Protein AF-0000000076640066 (afdb_homodimer)

Organism: NCBI:txid1194090

Sequence (626 aa):
MTVDSDTVRPFWVMVQKEISDHVRSWRFVILVALIVLTTSGSIYTILSVIQDNPAQLSADTTFLYLKIFTESINNLPPFITLIGFLGPLVGIALGFDAVNAERDKGTLSRVISQPIPRDYFINSKFVGALIVIFALIFALGFLVLGLGILYVGLPPAAEELLRIIAFLVFTCVYVAFWLNLGITFSIVFRQSSTSALCTLAIWLFFSVFYSMLVNFLVGATTYSNYAARTLTVMLSRISPEFLFNELTTILLTPSIRSLGGLSFEQVSGTIPSTLPLGQSMLLVWPNITALVAGTLICFGISYMLFMNQEIRAMTVDSDTVRPFWVMVQKEISDHVRSWRFVILVALIVLTTSGSIYTILSVIQDNPAQLSADTTFLYLKIFTESINNLPPFITLIGFLGPLVGIALGFDAVNAERDKGTLSRVISQPIPRDYFINSKFVGALIVIFALIFALGFLVLGLGILYVGLPPAAEELLRIIAFLVFTCVYVAFWLNLGITFSIVFRQSSTSALCTLAIWLFFSVFYSMLVNFLVGATTYSNYAARTLTVMLSRISPEFLFNELTTILLTPSIRSLGGLSFEQVSGTIPSTLPLGQSMLLVWPNITALVAGTLICFGISYMLFMNQEIRA

Secondary structure (DSSP, 8-state):
----HHHHHHHHHHHHHHHHHHHT-HHHHHHHHHHHHHHHHHHHHHHHHHHH-TTTS-TTGGGHHHHHHH--BTTBPPHHHHHHHHHHHHHHHHHTTTTHHHHHHTHHHHHHTSSS-HHHHHHHHHHHHHHHHHHHHHHHHHHHHHHHHHHH-SPPPHHHHHHHHHHHHHHHHHHHHHHHHHHHHHHH-S-HHHHHHHHHHHHHIIIIIHHHHHHHHHHHH--SHHHHHHHHHHHHTTSHHHHHHHHHHHHH-TT---SS---TTGGGGS---PPPHHHHHHHTHHHHHHHHHHHHHHHHHHHHHHHHS----/----HHHHHHHHHHHHHHHHHHHT-HHHHHHHHHHHHHHHHHHHHHHHHHHH-TTTS-TTGGGHHHHHHH--BTTBPPHHHHHHHHHHHHHHHHHTTTTHHHHHHTHHHHHHTSSS-HHHHHHHHHHHHHHHHHHHHHHHHHHHHHHHHHHH-SPPPHHHHHHHHHHHHHHHHHHHHHHHHHHHHHHH-S-HHHHHHHHHHHHHIIIIIHHHHHHHHHHHH--SHHHHHHHHHHHHTTSHHHHHHHHHHHHH-TT---SS---GGGGGGS---PPPHHHHHHHTHHHHHHHHHHHHHHHHHHHHHHHHS----

Nearest PDB structures (foldseek):
  7znq-assembly1_Y  TM=8.103E-01  e=1.522E-06  Stutzerimonas stutzeri ATCC 14405 = CCUG 16156
  7osi-assembly1_D  TM=8.094E-01  e=1.657E-06  Stutzerimonas stutzeri ATCC 14405 = CCUG 16156
  7o0y-assembly1_E  TM=8.082E-01  e=2.427E-06  Stutzerimonas stutzeri ATCC 14405 = CCUG 16156
  7znq-assembly1_y  TM=8.001E-01  e=3.556E-06  Stutzerimonas stutzeri ATCC 14405 = CCUG 16156
  7o0z-assembly1_E  TM=7.651E-01  e=8.309E-06  Stutzerimonas stutzeri ATCC 14405 = CCUG 16156

Solvent-accessible surface area (backbone atoms only — not comparable to full-atom values): 33119 Å² total; per-residue (Å²): 132,78,79,54,73,77,62,56,50,59,45,53,52,48,18,51,47,41,35,52,52,47,71,67,28,66,69,49,48,52,51,50,50,50,51,50,49,46,44,51,37,35,49,51,46,46,51,50,46,43,70,74,42,51,67,74,64,44,74,73,58,86,50,56,70,40,39,64,40,61,48,63,43,93,90,31,64,16,47,56,56,45,45,65,60,49,34,40,53,54,18,28,70,66,11,11,41,64,44,15,46,33,52,72,70,56,47,44,55,59,60,60,68,39,100,52,66,70,66,48,57,60,48,21,54,52,51,15,47,48,50,52,47,44,51,49,49,49,50,50,52,47,47,53,49,49,52,47,32,70,71,68,69,52,81,77,51,69,68,57,49,51,40,50,52,52,46,48,52,51,48,42,48,56,18,45,32,33,19,27,48,6,35,34,33,5,63,73,32,71,47,40,39,47,12,39,40,52,44,50,48,53,49,48,38,54,73,59,48,44,60,47,51,45,53,33,52,30,64,74,70,37,86,46,68,67,59,25,47,55,50,41,49,60,60,42,58,71,30,68,64,48,30,48,49,54,40,45,50,41,53,54,35,37,70,58,85,69,86,79,77,72,55,71,72,75,56,64,78,56,77,83,63,66,53,56,67,70,58,40,49,61,70,34,41,68,42,51,50,51,51,52,48,51,28,51,49,40,40,48,50,34,51,52,53,56,72,67,49,80,76,79,119,132,78,80,55,73,76,61,55,51,60,45,53,53,48,18,50,49,42,34,53,51,49,71,66,28,65,69,47,46,51,52,52,50,50,51,51,50,47,45,51,36,35,48,51,46,48,50,50,45,42,70,73,41,52,67,75,65,44,74,71,59,87,51,56,70,38,39,65,39,60,49,64,44,93,89,31,64,16,49,55,59,46,45,63,60,47,34,39,52,54,19,29,71,65,10,9,40,64,45,16,46,34,50,73,70,57,47,44,57,60,60,60,68,39,100,53,67,70,64,48,57,60,48,21,54,51,52,16,47,48,52,50,46,46,53,51,50,49,49,51,52,47,48,53,50,48,52,45,32,70,71,69,69,53,82,79,52,71,68,56,50,50,39,50,51,51,44,48,52,51,49,42,49,56,18,44,30,33,19,28,48,8,35,33,32,6,63,74,33,70,47,40,40,49,11,39,40,53,45,51,48,54,50,47,38,54,72,60,48,44,62,48,52,45,54,32,51,31,65,74,71,38,85,46,68,68,60,26,47,54,51,42,50,60,61,43,57,71,30,68,63,48,29,50,51,55,41,45,48,41,52,54,34,39,70,57,85,68,85,79,76,69,55,72,70,75,56,65,76,56,77,82,63,66,52,55,66,71,59,42,50,62,71,35,42,67,40,53,50,51,51,53,49,50,27,51,48,39,41,50,51,33,52,54,53,55,74,67,49,80,78,80,120

Radius of gyration: 26.93 Å; Cα contacts (8 Å, |Δi|>4): 724; chains: 2; bounding box: 87×67×56 Å

Structure (mmCIF, N/CA/C/O backbone):
data_AF-0000000076640066-model_v1
#
loop_
_entity.id
_entity.type
_entity.pdbx_description
1 polymer 'ABC-2 type transport system permease protein'
#
loop_
_atom_site.group_PDB
_atom_site.id
_atom_site.type_symbol
_atom_site.label_atom_id
_atom_site.label_alt_id
_atom_site.label_comp_id
_atom_site.label_asym_id
_atom_site.label_entity_id
_atom_site.label_seq_id
_atom_site.pdbx_PDB_ins_code
_atom_site.Cartn_x
_atom_site.Cartn_y
_atom_site.Cartn_z
_atom_site.occupancy
_atom_site.B_iso_or_equiv
_atom_site.auth_seq_id
_atom_site.auth_comp_id
_atom_site.auth_asym_id
_atom_site.auth_atom_id
_atom_site.pdbx_PDB_model_num
ATOM 1 N N . MET A 1 1 ? 45.875 -17.047 4.797 1 32 1 MET A N 1
ATOM 2 C CA . MET A 1 1 ? 44.906 -17.531 3.824 1 32 1 MET A CA 1
ATOM 3 C C . MET A 1 1 ? 44.781 -16.562 2.646 1 32 1 MET A C 1
ATOM 5 O O . MET A 1 1 ? 44.312 -15.445 2.801 1 32 1 MET A O 1
ATOM 9 N N . THR A 1 2 ? 45.688 -16.531 1.72 1 36.59 2 THR A N 1
ATOM 10 C CA . THR A 1 2 ? 45.75 -15.797 0.462 1 36.59 2 THR A CA 1
ATOM 11 C C . THR A 1 2 ? 44.438 -15.953 -0.305 1 36.59 2 THR A C 1
ATOM 13 O O . THR A 1 2 ? 44.062 -17.062 -0.677 1 36.59 2 THR A O 1
ATOM 16 N N . VAL A 1 3 ? 43.469 -15.219 -0.025 1 46.16 3 VAL A N 1
ATOM 17 C CA . VAL A 1 3 ? 42.281 -15.156 -0.89 1 46.16 3 VAL A CA 1
ATOM 18 C C . VAL A 1 3 ? 42.719 -15.242 -2.352 1 46.16 3 VAL A C 1
ATOM 20 O O . VAL A 1 3 ? 43.406 -14.352 -2.855 1 46.16 3 VAL A O 1
ATOM 23 N N . ASP A 1 4 ? 43.031 -16.406 -2.92 1 48.97 4 ASP A N 1
ATOM 24 C CA . ASP A 1 4 ? 43.562 -16.719 -4.25 1 48.97 4 ASP A CA 1
ATOM 25 C C . ASP A 1 4 ? 42.812 -15.922 -5.324 1 48.97 4 ASP A C 1
ATOM 27 O O . ASP A 1 4 ? 41.594 -15.812 -5.293 1 48.97 4 ASP A O 1
ATOM 31 N N . SER A 1 5 ? 43.406 -14.922 -5.988 1 55.38 5 SER A N 1
ATOM 32 C CA . SER A 1 5 ? 43.031 -14.133 -7.148 1 55.38 5 SER A CA 1
ATOM 33 C C . SER A 1 5 ? 42.062 -14.914 -8.062 1 55.38 5 SER A C 1
ATOM 35 O O . SER A 1 5 ? 41.188 -14.328 -8.695 1 55.38 5 SER A O 1
ATOM 37 N N . ASP A 1 6 ? 42.219 -16.172 -8.078 1 59.12 6 ASP A N 1
ATOM 38 C CA . ASP A 1 6 ? 41.5 -17.016 -9.016 1 59.12 6 ASP A CA 1
ATOM 39 C C . ASP A 1 6 ? 40.031 -17.188 -8.594 1 59.12 6 ASP A C 1
ATOM 41 O O . ASP A 1 6 ? 39.156 -17.391 -9.438 1 59.12 6 ASP A O 1
ATOM 45 N N . THR A 1 7 ? 39.719 -17.047 -7.25 1 60.34 7 THR A N 1
ATOM 46 C CA . THR A 1 7 ? 38.344 -17.281 -6.766 1 60.34 7 THR A CA 1
ATOM 47 C C . THR A 1 7 ? 37.562 -15.984 -6.805 1 60.34 7 THR A C 1
ATOM 49 O O . THR A 1 7 ? 36.312 -16.016 -6.922 1 60.34 7 THR A O 1
ATOM 52 N N . VAL A 1 8 ? 38.219 -14.812 -6.754 1 67.56 8 VAL A N 1
ATOM 53 C CA . VAL A 1 8 ? 37.531 -13.539 -6.652 1 67.56 8 VAL A CA 1
ATOM 54 C C . VAL A 1 8 ? 36.938 -13.156 -8.016 1 67.56 8 VAL A C 1
ATOM 56 O O . VAL A 1 8 ? 35.906 -12.492 -8.094 1 67.56 8 VAL A O 1
ATOM 59 N N . ARG A 1 9 ? 37.5 -13.711 -9.031 1 78.56 9 ARG A N 1
ATOM 60 C CA . ARG A 1 9 ? 37.125 -13.289 -10.375 1 78.56 9 ARG A CA 1
ATOM 61 C C . ARG A 1 9 ? 35.75 -13.836 -10.742 1 78.56 9 ARG A C 1
ATOM 63 O O . ARG A 1 9 ? 34.844 -13.086 -11.172 1 78.56 9 ARG A O 1
ATOM 70 N N . PRO A 1 10 ? 35.594 -15.086 -10.352 1 85.62 10 PRO A N 1
ATOM 71 C CA . PRO A 1 10 ? 34.281 -15.609 -10.727 1 85.62 10 PRO A CA 1
ATOM 72 C C . PRO A 1 10 ? 33.125 -14.961 -9.945 1 85.62 10 PRO A C 1
ATOM 74 O O . PRO A 1 10 ? 32.031 -14.758 -10.484 1 85.62 10 PRO A O 1
ATOM 77 N N . PHE A 1 11 ? 33.344 -14.578 -8.742 1 91.38 11 PHE A N 1
ATOM 78 C CA . PHE A 1 11 ? 32.312 -13.953 -7.914 1 91.38 11 PHE A CA 1
ATOM 79 C C . PHE A 1 11 ? 31.906 -12.602 -8.5 1 91.38 11 PHE A C 1
ATOM 81 O O . PHE A 1 11 ? 30.719 -12.32 -8.625 1 91.38 11 PHE A O 1
ATOM 88 N N . TRP A 1 12 ? 32.844 -11.812 -8.852 1 93.12 12 TRP A N 1
ATOM 89 C CA . TRP A 1 12 ? 32.562 -10.477 -9.352 1 93.12 12 TRP A CA 1
ATOM 90 C C . TRP A 1 12 ? 31.891 -10.539 -10.727 1 93.12 12 TRP A C 1
ATOM 92 O O . TRP A 1 12 ? 31.094 -9.672 -11.078 1 93.12 12 TRP A O 1
ATOM 102 N N . VAL A 1 13 ? 32.188 -11.625 -11.5 1 91.44 13 VAL A N 1
ATOM 103 C CA . VAL A 1 13 ? 31.5 -11.828 -12.773 1 91.44 13 VAL A CA 1
ATOM 104 C C . VAL A 1 13 ? 30.016 -12.102 -12.523 1 91.44 13 VAL A C 1
ATOM 106 O O . VAL A 1 13 ? 29.156 -11.57 -13.227 1 91.44 13 VAL A O 1
ATOM 109 N N . MET A 1 14 ? 29.797 -12.836 -11.469 1 92.25 14 MET A N 1
ATOM 110 C CA . MET A 1 14 ? 28.422 -13.133 -11.109 1 92.25 14 MET A CA 1
ATOM 111 C C . MET A 1 14 ? 27.703 -11.875 -10.625 1 92.25 14 MET A C 1
ATOM 113 O O . MET A 1 14 ? 26.547 -11.641 -10.977 1 92.25 14 MET A O 1
ATOM 117 N N . VAL A 1 15 ? 28.391 -11.148 -9.883 1 95.62 15 VAL A N 1
ATOM 118 C CA . VAL A 1 15 ? 27.828 -9.914 -9.359 1 95.62 15 VAL A CA 1
ATOM 119 C C . VAL A 1 15 ? 27.516 -8.953 -10.508 1 95.62 15 VAL A C 1
ATOM 121 O O . VAL A 1 15 ? 26.453 -8.336 -10.531 1 95.62 15 VAL A O 1
ATOM 124 N N . GLN A 1 16 ? 28.406 -8.828 -11.438 1 95.62 16 GLN A N 1
ATOM 125 C CA . GLN A 1 16 ? 28.203 -7.938 -12.578 1 95.62 16 GLN A CA 1
ATOM 126 C C . GLN A 1 16 ? 27.016 -8.383 -13.43 1 95.62 16 GLN A C 1
ATOM 128 O O . GLN A 1 16 ? 26.281 -7.547 -13.961 1 95.62 16 GLN A O 1
ATOM 133 N N . LYS A 1 17 ? 26.891 -9.617 -13.445 1 93 17 LYS A N 1
ATOM 134 C CA . LYS A 1 17 ? 25.734 -10.133 -14.172 1 93 17 LYS A CA 1
ATOM 135 C C . LYS A 1 17 ? 24.438 -9.742 -13.477 1 93 17 LYS A C 1
ATOM 137 O O . LYS A 1 17 ? 23.469 -9.328 -14.133 1 93 17 LYS A O 1
ATOM 142 N N . GLU A 1 18 ? 24.438 -9.875 -12.211 1 94.62 18 GLU A N 1
ATOM 143 C CA . GLU A 1 18 ? 23.25 -9.523 -11.445 1 94.62 18 GLU A CA 1
ATOM 144 C C . GLU A 1 18 ? 22.922 -8.039 -11.578 1 94.62 18 GLU A C 1
ATOM 146 O O . GLU A 1 18 ? 21.75 -7.66 -11.719 1 94.62 18 GLU A O 1
ATOM 151 N N . ILE A 1 19 ? 23.938 -7.266 -11.508 1 96.38 19 ILE A N 1
ATOM 152 C CA . ILE A 1 19 ? 23.766 -5.824 -11.656 1 96.38 19 ILE A CA 1
ATOM 153 C C . ILE A 1 19 ? 23.141 -5.516 -13.016 1 96.38 19 ILE A C 1
ATOM 155 O O . ILE A 1 19 ? 22.172 -4.77 -13.109 1 96.38 19 ILE A O 1
ATOM 159 N N . SER A 1 20 ? 23.656 -6.105 -14.055 1 95.19 20 SER A N 1
ATOM 160 C CA . SER A 1 20 ? 23.156 -5.883 -15.414 1 95.19 20 SER A CA 1
ATOM 161 C C . SER A 1 20 ? 21.719 -6.348 -15.57 1 95.19 20 SER A C 1
ATOM 163 O O . SER A 1 20 ? 20.906 -5.668 -16.203 1 95.19 20 SER A O 1
ATOM 165 N N . ASP A 1 21 ? 21.438 -7.426 -14.898 1 93.06 21 ASP A N 1
ATOM 166 C CA . ASP A 1 21 ? 20.078 -7.953 -14.961 1 93.06 21 ASP A CA 1
ATOM 167 C C . ASP A 1 21 ? 19.094 -7.012 -14.273 1 93.06 21 ASP A C 1
ATOM 169 O O . ASP A 1 21 ? 18 -6.785 -14.781 1 93.06 21 ASP A O 1
ATOM 173 N N . HIS A 1 22 ? 19.469 -6.445 -13.203 1 94.06 22 HIS A N 1
ATOM 174 C CA . HIS A 1 22 ? 18.578 -5.555 -12.453 1 94.06 22 HIS A CA 1
ATOM 175 C C . HIS A 1 22 ? 18.359 -4.242 -13.203 1 94.06 22 HIS A C 1
ATOM 177 O O . HIS A 1 22 ? 17.234 -3.771 -13.32 1 94.06 22 HIS A O 1
ATOM 183 N N . VAL A 1 23 ? 19.422 -3.688 -13.766 1 93 23 VAL A N 1
ATOM 184 C CA . VAL A 1 23 ? 19.359 -2.371 -14.383 1 93 23 VAL A CA 1
ATOM 185 C C . VAL A 1 23 ? 18.578 -2.451 -15.695 1 93 23 VAL A C 1
ATOM 187 O O . VAL A 1 23 ? 17.922 -1.487 -16.078 1 93 23 VAL A O 1
ATOM 190 N N . ARG A 1 24 ? 18.531 -3.652 -16.25 1 91.69 24 ARG A N 1
ATOM 191 C CA . ARG A 1 24 ? 17.844 -3.816 -17.531 1 91.69 24 ARG A CA 1
ATOM 192 C C . ARG A 1 24 ? 16.422 -4.312 -17.344 1 91.69 24 ARG A C 1
ATOM 194 O O . ARG A 1 24 ? 15.648 -4.41 -18.297 1 91.69 24 ARG A O 1
ATOM 201 N N . SER A 1 25 ? 16.141 -4.527 -16.141 1 90.06 25 SER A N 1
ATOM 202 C CA . SER A 1 25 ? 14.797 -5.016 -15.852 1 90.06 25 SER A CA 1
ATOM 203 C C . SER A 1 25 ? 13.758 -3.904 -15.992 1 90.06 25 SER A C 1
ATOM 205 O O . SER A 1 25 ? 13.992 -2.779 -15.547 1 90.06 25 SER A O 1
ATOM 207 N N . TRP A 1 26 ? 12.664 -4.246 -16.672 1 86.44 26 TRP A N 1
ATOM 208 C CA . TRP A 1 26 ? 11.609 -3.264 -16.875 1 86.44 26 TRP A CA 1
ATOM 209 C C . TRP A 1 26 ? 10.984 -2.861 -15.539 1 86.44 26 TRP A C 1
ATOM 211 O O . TRP A 1 26 ? 10.547 -1.718 -15.375 1 86.44 26 TRP A O 1
ATOM 221 N N . ARG A 1 27 ? 10.906 -3.781 -14.688 1 84.94 27 ARG A N 1
ATOM 222 C CA . ARG A 1 27 ? 10.336 -3.473 -13.383 1 84.94 27 ARG A CA 1
ATOM 223 C C . ARG A 1 27 ? 11.172 -2.436 -12.641 1 84.94 27 ARG A C 1
ATOM 225 O O . ARG A 1 27 ? 10.633 -1.52 -12.023 1 84.94 27 ARG A O 1
ATOM 232 N N . PHE A 1 28 ? 12.445 -2.574 -12.672 1 89 28 PHE A N 1
ATOM 233 C CA . PHE A 1 28 ? 13.344 -1.621 -12.031 1 89 28 PHE A CA 1
ATOM 234 C C . PHE A 1 28 ? 13.242 -0.251 -12.695 1 89 28 PHE A C 1
ATOM 236 O O . PHE A 1 28 ? 13.133 0.767 -12.008 1 89 28 PHE A O 1
ATOM 243 N N . VAL A 1 29 ? 13.18 -0.192 -13.945 1 88.94 29 VAL A N 1
ATOM 244 C CA . VAL A 1 29 ? 13.133 1.058 -14.703 1 88.94 29 VAL A CA 1
ATOM 245 C C . VAL A 1 29 ? 11.852 1.816 -14.367 1 88.94 29 VAL A C 1
ATOM 247 O O . VAL A 1 29 ? 11.875 3.035 -14.172 1 88.94 29 VAL A O 1
ATOM 250 N N . ILE A 1 30 ? 10.812 1.102 -14.258 1 85.5 30 ILE A N 1
ATOM 251 C CA . ILE A 1 30 ? 9.531 1.729 -13.961 1 85.5 30 ILE A CA 1
ATOM 252 C C . ILE A 1 30 ? 9.555 2.318 -12.555 1 85.5 30 ILE A C 1
ATOM 254 O O . ILE A 1 30 ? 9.086 3.438 -12.328 1 85.5 30 ILE A O 1
ATOM 258 N N . LEU A 1 31 ? 10.102 1.568 -11.648 1 85.94 31 LEU A N 1
ATOM 259 C CA . LEU A 1 31 ? 10.156 2.035 -10.266 1 85.94 31 LEU A CA 1
ATOM 260 C C . LEU A 1 31 ? 11.07 3.25 -10.141 1 85.94 31 LEU A C 1
ATOM 262 O O . LEU A 1 31 ? 10.719 4.223 -9.469 1 85.94 31 LEU A O 1
ATOM 266 N N . VAL A 1 32 ? 12.18 3.164 -10.82 1 87.88 32 VAL A N 1
ATOM 267 C CA . VAL A 1 32 ? 13.125 4.277 -10.805 1 87.88 32 VAL A CA 1
ATOM 268 C C . VAL A 1 32 ? 12.484 5.508 -11.445 1 87.88 32 VAL A C 1
ATOM 270 O O . VAL A 1 32 ? 12.586 6.617 -10.914 1 87.88 32 VAL A O 1
ATOM 273 N N . ALA A 1 33 ? 11.805 5.328 -12.5 1 86.81 33 ALA A N 1
ATOM 274 C CA . ALA A 1 33 ? 11.125 6.426 -13.18 1 86.81 33 ALA A CA 1
ATOM 275 C C . ALA A 1 33 ? 10.078 7.07 -12.273 1 86.81 33 ALA A C 1
ATOM 277 O O . ALA A 1 33 ? 9.961 8.297 -12.227 1 86.81 33 ALA A O 1
ATOM 278 N N . LEU A 1 34 ? 9.422 6.176 -11.609 1 83.31 34 LEU A N 1
ATOM 279 C CA . LEU A 1 34 ? 8.398 6.664 -10.695 1 83.31 34 LEU A CA 1
ATOM 280 C C . LEU A 1 34 ? 9.023 7.484 -9.562 1 83.31 34 LEU A C 1
ATOM 282 O O . LEU A 1 34 ? 8.508 8.547 -9.211 1 83.31 34 LEU A O 1
ATOM 286 N N . ILE A 1 35 ? 10.062 7.062 -9.031 1 84.5 35 ILE A N 1
ATOM 287 C CA . ILE A 1 35 ? 10.727 7.742 -7.926 1 84.5 35 ILE A CA 1
ATOM 288 C C . ILE A 1 35 ? 11.312 9.07 -8.406 1 84.5 35 ILE A C 1
ATOM 290 O O . ILE A 1 35 ? 11.156 10.094 -7.742 1 84.5 35 ILE A O 1
ATOM 294 N N . VAL A 1 36 ? 11.898 9.047 -9.562 1 84.25 36 VAL A N 1
ATOM 295 C CA . VAL A 1 36 ? 12.508 10.25 -10.125 1 84.25 36 VAL A CA 1
ATOM 296 C C . VAL A 1 36 ? 11.422 11.281 -10.438 1 84.25 36 VAL A C 1
ATOM 298 O O . VAL A 1 36 ? 11.586 12.469 -10.156 1 84.25 36 VAL A O 1
ATOM 301 N N . LEU A 1 37 ? 10.383 10.797 -10.969 1 80.94 37 LEU A N 1
ATOM 302 C CA . LEU A 1 37 ? 9.281 11.688 -11.312 1 80.94 37 LEU A CA 1
ATOM 303 C C . LEU A 1 37 ? 8.695 12.336 -10.062 1 80.94 37 LEU A C 1
ATOM 305 O O . LEU A 1 37 ? 8.484 13.547 -10.023 1 80.94 37 LEU A O 1
ATOM 309 N N . THR A 1 38 ? 8.5 11.555 -9.055 1 75.69 38 THR A N 1
ATOM 310 C CA . THR A 1 38 ? 7.898 12.078 -7.832 1 75.69 38 THR A CA 1
ATOM 311 C C . THR A 1 38 ? 8.859 13.016 -7.105 1 75.69 38 THR A C 1
ATOM 313 O O . THR A 1 38 ? 8.438 14.031 -6.547 1 75.69 38 THR A O 1
ATOM 316 N N . THR A 1 39 ? 10.086 12.719 -7.16 1 76.25 39 THR A N 1
ATOM 317 C CA . THR A 1 39 ? 11.086 13.547 -6.508 1 76.25 39 THR A CA 1
ATOM 318 C C . THR A 1 39 ? 11.258 14.875 -7.25 1 76.25 39 THR A C 1
ATOM 320 O O . THR A 1 39 ? 11.406 15.93 -6.625 1 76.25 39 THR A O 1
ATOM 323 N N . SER A 1 40 ? 11.258 14.797 -8.547 1 76.25 40 SER A N 1
ATOM 324 C CA . SER A 1 40 ? 11.398 16.016 -9.336 1 76.25 40 SER A CA 1
ATOM 325 C C . SER A 1 40 ? 10.234 16.969 -9.102 1 76.25 40 SER A C 1
ATOM 327 O O . SER A 1 40 ? 10.422 18.188 -9.039 1 76.25 40 SER A O 1
ATOM 329 N N . GLY A 1 41 ? 9.086 16.406 -8.945 1 72 41 GLY A N 1
ATOM 330 C CA . GLY A 1 41 ? 7.93 17.219 -8.625 1 72 41 GLY A CA 1
ATOM 331 C C . GLY A 1 41 ? 8.031 17.906 -7.273 1 72 41 GLY A C 1
ATOM 332 O O . GLY A 1 41 ? 7.719 19.094 -7.148 1 72 41 GLY A O 1
ATOM 333 N N . SER A 1 42 ? 8.484 17.156 -6.281 1 71.12 42 SER A N 1
ATOM 334 C CA . SER A 1 42 ? 8.633 17.703 -4.938 1 71.12 42 SER A CA 1
ATOM 335 C C . SER A 1 42 ? 9.664 18.828 -4.91 1 71.12 42 SER A C 1
ATOM 337 O O . SER A 1 42 ? 9.461 19.859 -4.25 1 71.12 42 SER A O 1
ATOM 339 N N . ILE A 1 43 ? 10.664 18.703 -5.648 1 72.5 43 ILE A N 1
ATOM 340 C CA . ILE A 1 43 ? 11.742 19.688 -5.688 1 72.5 43 ILE A CA 1
ATOM 341 C C . ILE A 1 43 ? 11.273 20.938 -6.43 1 72.5 43 ILE A C 1
ATOM 343 O O . ILE A 1 43 ? 11.547 22.062 -6.004 1 72.5 43 ILE A O 1
ATOM 347 N N . TYR A 1 44 ? 10.641 20.719 -7.488 1 70.38 44 TYR A N 1
ATOM 348 C CA . TYR A 1 44 ? 10.156 21.844 -8.281 1 70.38 44 TYR A CA 1
ATOM 349 C C . TYR A 1 44 ? 9.234 22.719 -7.457 1 70.38 44 TYR A C 1
ATOM 351 O O . TYR A 1 44 ? 9.312 23.953 -7.52 1 70.38 44 TYR A O 1
ATOM 359 N N . THR A 1 45 ? 8.406 22.141 -6.68 1 66.56 45 THR A N 1
ATOM 360 C CA . THR A 1 45 ? 7.449 22.906 -5.891 1 66.56 45 THR A CA 1
ATOM 361 C C . THR A 1 45 ? 8.156 23.688 -4.793 1 66.56 45 THR A C 1
ATOM 363 O O . THR A 1 45 ? 7.797 24.828 -4.508 1 66.56 45 THR A O 1
ATOM 366 N N . ILE A 1 46 ? 9.148 23.047 -4.207 1 68.31 46 ILE A N 1
ATOM 367 C CA . ILE A 1 46 ? 9.883 23.719 -3.139 1 68.31 46 ILE A CA 1
ATOM 368 C C . ILE A 1 46 ? 10.68 24.891 -3.715 1 68.31 46 ILE A C 1
ATOM 370 O O . ILE A 1 46 ? 10.719 25.969 -3.125 1 68.31 46 ILE A O 1
ATOM 374 N N . LEU A 1 47 ? 11.211 24.719 -4.871 1 68.25 47 LEU A N 1
ATOM 375 C CA . LEU A 1 47 ? 12.031 25.75 -5.488 1 68.25 47 LEU A CA 1
ATOM 376 C C . LEU A 1 47 ? 11.18 26.922 -5.969 1 68.25 47 LEU A C 1
ATOM 378 O O . LEU A 1 47 ? 11.602 28.078 -5.898 1 68.25 47 LEU A O 1
ATOM 382 N N . SER A 1 48 ? 9.992 26.609 -6.371 1 67.38 48 SER A N 1
ATOM 383 C CA . SER A 1 48 ? 9.102 27.672 -6.82 1 67.38 48 SER A CA 1
ATOM 384 C C . SER A 1 48 ? 8.656 28.562 -5.656 1 67.38 48 SER A C 1
ATOM 386 O O . SER A 1 48 ? 8.516 29.766 -5.812 1 67.38 48 SER A O 1
ATOM 388 N N . VAL A 1 49 ? 8.492 27.891 -4.512 1 63.78 49 VAL A N 1
ATOM 389 C CA . VAL A 1 49 ? 8.094 28.641 -3.324 1 63.78 49 VAL A CA 1
ATOM 390 C C . VAL A 1 49 ? 9.258 29.5 -2.84 1 63.78 49 VAL A C 1
ATOM 392 O O . VAL A 1 49 ? 9.062 30.641 -2.396 1 63.78 49 VAL A O 1
ATOM 395 N N . ILE A 1 50 ? 10.422 28.984 -2.924 1 64 50 ILE A N 1
ATOM 396 C CA . ILE A 1 50 ? 11.617 29.734 -2.529 1 64 50 ILE A CA 1
ATOM 397 C C . ILE A 1 50 ? 11.789 30.953 -3.438 1 64 50 ILE A C 1
ATOM 399 O O . ILE A 1 50 ? 12.148 32.031 -2.975 1 64 50 ILE A O 1
ATOM 403 N N . GLN A 1 51 ? 11.523 30.75 -4.652 1 64.88 51 GLN A N 1
ATOM 404 C CA . GLN A 1 51 ? 11.695 31.859 -5.598 1 64.88 51 GLN A CA 1
ATOM 405 C C . GLN A 1 51 ? 10.641 32.938 -5.379 1 64.88 51 GLN A C 1
ATOM 407 O O . GLN A 1 51 ? 10.93 34.125 -5.496 1 64.88 51 GLN A O 1
ATOM 412 N N . ASP A 1 52 ? 9.43 32.469 -5.078 1 63.31 52 ASP A N 1
ATOM 413 C CA . ASP A 1 52 ? 8.328 33.438 -4.961 1 63.31 52 ASP A CA 1
ATOM 414 C C . ASP A 1 52 ? 8.359 34.156 -3.605 1 63.31 52 ASP A C 1
ATOM 416 O O . ASP A 1 52 ? 7.941 35.312 -3.494 1 63.31 52 ASP A O 1
ATOM 420 N N . ASN A 1 53 ? 8.633 33.375 -2.52 1 59.25 53 ASN A N 1
ATOM 421 C CA . ASN A 1 53 ? 8.703 33.969 -1.188 1 59.25 53 ASN A CA 1
ATOM 422 C C . ASN A 1 53 ? 10 33.594 -0.473 1 59.25 53 ASN A C 1
ATOM 424 O O . ASN A 1 53 ? 9.992 32.781 0.443 1 59.25 53 ASN A O 1
ATOM 428 N N . PRO A 1 54 ? 11.07 34.188 -1.008 1 55.12 54 PRO A N 1
ATOM 429 C CA . PRO A 1 54 ? 12.359 33.844 -0.39 1 55.12 54 PRO A CA 1
ATOM 430 C C . PRO A 1 54 ? 12.352 34.062 1.123 1 55.12 54 PRO A C 1
ATOM 432 O O . PRO A 1 54 ? 13.117 33.406 1.838 1 55.12 54 PRO A O 1
ATOM 435 N N . ALA A 1 55 ? 11.547 34.969 1.683 1 50.91 55 ALA A N 1
ATOM 436 C CA . ALA A 1 55 ? 11.484 35.281 3.104 1 50.91 55 ALA A CA 1
ATOM 437 C C . ALA A 1 55 ? 10.961 34.125 3.918 1 50.91 55 ALA A C 1
ATOM 439 O O . ALA A 1 55 ? 11.211 34.031 5.121 1 50.91 55 ALA A O 1
ATOM 440 N N . GLN A 1 56 ? 10.125 33.406 3.463 1 49.84 56 GLN A N 1
ATOM 441 C CA . GLN A 1 56 ? 9.469 32.344 4.215 1 49.84 56 GLN A CA 1
ATOM 442 C C . GLN A 1 56 ? 10.469 31.266 4.637 1 49.84 56 GLN A C 1
ATOM 444 O O . GLN A 1 56 ? 10.305 30.641 5.684 1 49.84 56 GLN A O 1
ATOM 449 N N . LEU A 1 57 ? 11.352 30.875 3.744 1 50.59 57 LEU A N 1
ATOM 450 C CA . LEU A 1 57 ? 12.383 29.922 4.148 1 50.59 57 LEU A CA 1
ATOM 451 C C . LEU A 1 57 ? 13.5 30.625 4.91 1 50.59 57 LEU A C 1
ATOM 453 O O . LEU A 1 57 ? 14.453 29.984 5.359 1 50.59 57 LEU A O 1
ATOM 457 N N . SER A 1 58 ? 13.586 31.969 4.785 1 44.59 58 SER A N 1
ATOM 458 C CA . SER A 1 58 ? 14.656 32.781 5.348 1 44.59 58 SER A CA 1
ATOM 459 C C . SER A 1 58 ? 14.758 32.594 6.859 1 44.59 58 SER A C 1
ATOM 461 O O . SER A 1 58 ? 15.688 33.094 7.496 1 44.59 58 SER A O 1
ATOM 463 N N . ALA A 1 59 ? 13.648 32.438 7.535 1 44.66 59 ALA A N 1
ATOM 464 C CA . ALA A 1 59 ? 13.984 32.719 8.93 1 44.66 59 ALA A CA 1
ATOM 465 C C . ALA A 1 59 ? 15.211 31.906 9.359 1 44.66 59 ALA A C 1
ATOM 467 O O . ALA A 1 59 ? 16.109 32.438 10.023 1 44.66 59 ALA A O 1
ATOM 468 N N . ASP A 1 60 ? 15.219 30.547 9.523 1 46.91 60 ASP A N 1
ATOM 469 C CA . ASP A 1 60 ? 16.406 29.859 10.023 1 46.91 60 ASP A CA 1
ATOM 470 C C . ASP A 1 60 ? 17.219 29.266 8.867 1 46.91 60 ASP A C 1
ATOM 472 O O . ASP A 1 60 ? 16.906 28.188 8.359 1 46.91 60 ASP A O 1
ATOM 476 N N . THR A 1 61 ? 17.844 30.094 7.969 1 53.06 61 THR A N 1
ATOM 477 C CA . THR A 1 61 ? 18.797 29.859 6.883 1 53.06 61 THR A CA 1
ATOM 478 C C . THR A 1 61 ? 19.703 28.672 7.191 1 53.06 61 THR A C 1
ATOM 480 O O . THR A 1 61 ? 20.422 28.188 6.316 1 53.06 61 THR A O 1
ATOM 483 N N . THR A 1 62 ? 19.969 28.234 8.375 1 55.72 62 THR A N 1
ATOM 484 C CA . THR A 1 62 ? 21.109 27.391 8.734 1 55.72 62 THR A CA 1
ATOM 485 C C . THR A 1 62 ? 20.938 25.984 8.164 1 55.72 62 THR A C 1
ATOM 487 O O . THR A 1 62 ? 21.922 25.359 7.773 1 55.72 62 THR A O 1
ATOM 490 N N . PHE A 1 63 ? 19.844 25.594 7.742 1 64.94 63 PHE A N 1
ATOM 491 C CA . PHE A 1 63 ? 19.75 24.234 7.234 1 64.94 63 PHE A CA 1
ATOM 492 C C . PHE A 1 63 ? 18.75 24.141 6.098 1 64.94 63 PHE A C 1
ATOM 494 O O . PHE A 1 63 ? 17.844 23.297 6.133 1 64.94 63 PHE A O 1
ATOM 501 N N . LEU A 1 64 ? 19.109 25 5.105 1 71.12 64 LEU A N 1
ATOM 502 C CA . LEU A 1 64 ? 18.203 25.125 3.979 1 71.12 64 LEU A CA 1
ATOM 503 C C . LEU A 1 64 ? 18.125 23.828 3.18 1 71.12 64 LEU A C 1
ATOM 505 O O . LEU A 1 64 ? 17.031 23.438 2.74 1 71.12 64 LEU A O 1
ATOM 509 N N . TYR A 1 65 ? 19.281 23.203 3.096 1 76.81 65 TYR A N 1
ATOM 510 C CA . TYR A 1 65 ? 19.328 22 2.266 1 76.81 65 TYR A CA 1
ATOM 511 C C . TYR A 1 65 ? 18.562 20.859 2.918 1 76.81 65 TYR A C 1
ATOM 513 O O . TYR A 1 65 ? 17.922 20.047 2.229 1 76.81 65 TYR A O 1
ATOM 521 N N . LEU A 1 66 ? 18.562 20.859 4.184 1 78.12 66 LEU A N 1
ATOM 522 C CA . LEU A 1 66 ? 17.828 19.797 4.871 1 78.12 66 LEU A CA 1
ATOM 523 C C . LEU A 1 66 ? 16.328 19.984 4.676 1 78.12 66 LEU A C 1
ATOM 525 O O . LEU A 1 66 ? 15.578 19 4.621 1 78.12 66 LEU A O 1
ATOM 529 N N . LYS A 1 67 ? 15.977 21.125 4.441 1 74.75 67 LYS A N 1
ATOM 530 C CA . LYS A 1 67 ? 14.562 21.422 4.262 1 74.75 67 LYS A CA 1
ATOM 531 C C . LYS A 1 67 ? 14.062 20.922 2.906 1 74.75 67 LYS A C 1
ATOM 533 O O . LYS A 1 67 ? 12.898 20.562 2.764 1 74.75 67 LYS A O 1
ATOM 538 N N . ILE A 1 68 ? 14.969 20.906 1.994 1 74.75 68 ILE A N 1
ATOM 539 C CA . ILE A 1 68 ? 14.609 20.406 0.672 1 74.75 68 ILE A CA 1
ATOM 540 C C . ILE A 1 68 ? 14.242 18.922 0.763 1 74.75 68 ILE A C 1
ATOM 542 O O . ILE A 1 68 ? 13.352 18.453 0.058 1 74.75 68 ILE A O 1
ATOM 546 N N . PHE A 1 69 ? 14.867 18.281 1.69 1 80.56 69 PHE A N 1
ATOM 547 C CA . PHE A 1 69 ? 14.648 16.859 1.851 1 80.56 69 PHE A CA 1
ATOM 548 C C . PHE A 1 69 ? 13.438 16.594 2.738 1 80.56 69 PHE A C 1
ATOM 550 O O . PHE A 1 69 ? 12.859 15.5 2.707 1 80.56 69 PHE A O 1
ATOM 557 N N . THR A 1 70 ? 12.992 17.641 3.527 1 76.69 70 THR A N 1
ATOM 558 C CA . THR A 1 70 ? 12.031 17.344 4.582 1 76.69 70 THR A CA 1
ATOM 559 C C . THR A 1 70 ? 10.742 18.125 4.383 1 76.69 70 THR A C 1
ATOM 561 O O . THR A 1 70 ? 9.695 17.766 4.934 1 76.69 70 THR A O 1
ATOM 564 N N . GLU A 1 71 ? 10.727 19.125 3.689 1 70.25 71 GLU A N 1
ATOM 565 C CA . GLU A 1 71 ? 9.562 20 3.602 1 70.25 71 GLU A CA 1
ATOM 566 C C . GLU A 1 71 ? 8.609 19.531 2.508 1 70.25 71 GLU A C 1
ATOM 568 O O . GLU A 1 71 ? 9.039 19.078 1.447 1 70.25 71 GLU A O 1
ATOM 573 N N . SER A 1 72 ? 7.324 19.484 2.9 1 64.69 72 SER A N 1
ATOM 574 C CA . SER A 1 72 ? 6.246 19.156 1.977 1 64.69 72 SER A CA 1
ATOM 575 C C . SER A 1 72 ? 5.566 20.406 1.439 1 64.69 72 SER A C 1
ATOM 577 O O . SER A 1 72 ? 5.223 21.312 2.205 1 64.69 72 SER A O 1
ATOM 579 N N . ILE A 1 73 ? 5.652 20.5 0.072 1 60.75 73 ILE A N 1
ATOM 580 C CA . ILE A 1 73 ? 4.945 21.625 -0.516 1 60.75 73 ILE A CA 1
ATOM 581 C C . ILE A 1 73 ? 3.861 21.125 -1.466 1 60.75 73 ILE A C 1
ATOM 583 O O . ILE A 1 73 ? 4.082 20.188 -2.227 1 60.75 73 ILE A O 1
ATOM 587 N N . ASN A 1 74 ? 2.762 21.75 -1.586 1 59.97 74 ASN A N 1
ATOM 588 C CA . ASN A 1 74 ? 1.657 21.531 -2.514 1 59.97 74 ASN A CA 1
ATOM 589 C C . ASN A 1 74 ? 1.154 20.094 -2.467 1 59.97 74 ASN A C 1
ATOM 591 O O . ASN A 1 74 ? 0.934 19.469 -3.508 1 59.97 74 ASN A O 1
ATOM 595 N N . ASN A 1 75 ? 1.13 19.469 -1.336 1 63.78 75 ASN A N 1
ATOM 596 C CA . ASN A 1 75 ? 0.53 18.156 -1.099 1 63.78 75 ASN A CA 1
ATOM 597 C C . ASN A 1 75 ? 1.408 17.031 -1.639 1 63.78 75 ASN A C 1
ATOM 599 O O . ASN A 1 75 ? 0.938 15.906 -1.83 1 63.78 75 ASN A O 1
ATOM 603 N N . LEU A 1 76 ? 2.609 17.391 -2.082 1 70.31 76 LEU A N 1
ATOM 604 C CA . LEU A 1 76 ? 3.553 16.328 -2.438 1 70.31 76 LEU A CA 1
ATOM 605 C C . LEU A 1 76 ? 4.395 15.93 -1.233 1 70.31 76 LEU A C 1
ATOM 607 O O . LEU A 1 76 ? 4.859 16.781 -0.479 1 70.31 76 LEU A O 1
ATOM 611 N N . PRO A 1 77 ? 4.445 14.688 -1.086 1 76.5 77 PRO A N 1
ATOM 612 C CA . PRO A 1 77 ? 5.289 14.266 0.036 1 76.5 77 PRO A CA 1
ATOM 613 C C . PRO A 1 77 ? 6.758 14.617 -0.167 1 76.5 77 PRO A C 1
ATOM 615 O O . PRO A 1 77 ? 7.25 14.617 -1.301 1 76.5 77 PRO A O 1
ATOM 618 N N . PRO A 1 78 ? 7.375 15.023 0.927 1 79.69 78 PRO A N 1
ATOM 619 C CA . PRO A 1 78 ? 8.812 15.289 0.813 1 79.69 78 PRO A CA 1
ATOM 620 C C . PRO A 1 78 ? 9.609 14.047 0.435 1 79.69 78 PRO A C 1
ATOM 622 O O . PRO A 1 78 ? 9.086 12.93 0.478 1 79.69 78 PRO A O 1
ATOM 625 N N . PHE A 1 79 ? 10.844 14.336 0.111 1 82.12 79 PHE A N 1
ATOM 626 C CA . PHE A 1 79 ? 11.727 13.281 -0.366 1 82.12 79 PHE A CA 1
ATOM 627 C C . PHE A 1 79 ? 11.867 12.18 0.682 1 82.12 79 PHE A C 1
ATOM 629 O O . PHE A 1 79 ? 11.852 10.992 0.351 1 82.12 79 PHE A O 1
ATOM 636 N N . ILE A 1 80 ? 11.984 12.562 1.902 1 84.69 80 ILE A N 1
ATOM 637 C CA . ILE A 1 80 ? 12.203 11.609 2.98 1 84.69 80 ILE A CA 1
ATOM 638 C C . ILE A 1 80 ? 11.016 10.656 3.074 1 84.69 80 ILE A C 1
ATOM 640 O O . ILE A 1 80 ? 11.188 9.445 3.244 1 84.69 80 ILE A O 1
ATOM 644 N N . THR A 1 81 ? 9.852 11.18 2.932 1 84 81 THR A N 1
ATOM 645 C CA . THR A 1 81 ? 8.641 10.367 3.014 1 84 81 THR A CA 1
ATOM 646 C C . THR A 1 81 ? 8.5 9.477 1.782 1 84 81 THR A C 1
ATOM 648 O O . THR A 1 81 ? 8.117 8.312 1.893 1 84 81 THR A O 1
ATOM 651 N N . LEU A 1 82 ? 8.852 9.977 0.685 1 84.06 82 LEU A N 1
ATOM 652 C CA . LEU A 1 82 ? 8.766 9.234 -0.566 1 84.06 82 LEU A CA 1
ATOM 653 C C . LEU A 1 82 ? 9.703 8.039 -0.554 1 84.06 82 LEU A C 1
ATOM 655 O O . LEU A 1 82 ? 9.297 6.918 -0.88 1 84.06 82 LEU A O 1
ATOM 659 N N . ILE A 1 83 ? 10.852 8.32 -0.145 1 88.75 83 ILE A N 1
ATOM 660 C CA . ILE A 1 83 ? 11.844 7.254 -0.143 1 88.75 83 ILE A CA 1
ATOM 661 C C . ILE A 1 83 ? 11.516 6.238 0.949 1 88.75 83 ILE A C 1
ATOM 663 O O . ILE A 1 83 ? 11.742 5.039 0.778 1 88.75 83 ILE A O 1
ATOM 667 N N . GLY A 1 84 ? 11.031 6.734 2.045 1 89.69 84 GLY A N 1
ATOM 668 C CA . GLY A 1 84 ? 10.602 5.832 3.102 1 89.69 84 GLY A CA 1
ATOM 669 C C . GLY A 1 84 ? 9.539 4.852 2.652 1 89.69 84 GLY A C 1
ATOM 670 O O . GLY A 1 84 ? 9.523 3.697 3.09 1 89.69 84 GLY A O 1
ATOM 671 N N . PHE A 1 85 ? 8.797 5.289 1.791 1 88.56 85 PHE A N 1
ATOM 672 C CA . PHE A 1 85 ? 7.691 4.461 1.336 1 88.56 85 PHE A CA 1
ATOM 673 C C . PHE A 1 85 ? 8.094 3.643 0.114 1 88.56 85 PHE A C 1
ATOM 675 O O . PHE A 1 85 ? 7.773 2.455 0.023 1 88.56 85 PHE A O 1
ATOM 682 N N . LEU A 1 86 ? 8.75 4.219 -0.875 1 89.38 86 LEU A N 1
ATOM 683 C CA . LEU A 1 86 ? 9.07 3.574 -2.145 1 89.38 86 LEU A CA 1
ATOM 684 C C . LEU A 1 86 ? 10.336 2.732 -2.021 1 89.38 86 LEU A C 1
ATOM 686 O O . LEU A 1 86 ? 10.531 1.779 -2.779 1 89.38 86 LEU A O 1
ATOM 690 N N . GLY A 1 87 ? 11.172 3.131 -1.14 1 93.19 87 GLY A N 1
ATOM 691 C CA . GLY A 1 87 ? 12.414 2.404 -0.95 1 93.19 87 GLY A CA 1
ATOM 692 C C . GLY A 1 87 ? 12.211 0.912 -0.766 1 93.19 87 GLY A C 1
ATOM 693 O O . GLY A 1 87 ? 12.805 0.106 -1.484 1 93.19 87 GLY A O 1
ATOM 694 N N . PRO A 1 88 ? 11.352 0.578 0.174 1 95.69 88 PRO A N 1
ATOM 695 C CA . PRO A 1 88 ? 11.078 -0.846 0.387 1 95.69 88 PRO A CA 1
ATOM 696 C C . PRO A 1 88 ? 10.617 -1.556 -0.883 1 95.69 88 PRO A C 1
ATOM 698 O O . PRO A 1 88 ? 10.953 -2.723 -1.101 1 95.69 88 PRO A O 1
ATOM 701 N N . LEU A 1 89 ? 9.891 -0.873 -1.712 1 93.38 89 LEU A N 1
ATOM 702 C CA . LEU A 1 89 ? 9.398 -1.483 -2.939 1 93.38 89 LEU A CA 1
ATOM 703 C C . LEU A 1 89 ? 10.547 -1.804 -3.891 1 93.38 89 LEU A C 1
ATOM 705 O O . LEU A 1 89 ? 10.516 -2.82 -4.59 1 93.38 89 LEU A O 1
ATOM 709 N N . VAL A 1 90 ? 11.531 -0.938 -3.896 1 94.5 90 VAL A N 1
ATOM 710 C CA . VAL A 1 90 ? 12.727 -1.199 -4.695 1 94.5 90 VAL A CA 1
ATOM 711 C C . VAL A 1 90 ? 13.43 -2.457 -4.184 1 94.5 90 VAL A C 1
ATOM 713 O O . VAL A 1 90 ? 13.758 -3.354 -4.965 1 94.5 90 VAL A O 1
ATOM 716 N N . GLY A 1 91 ? 13.625 -2.514 -2.891 1 96.69 91 GLY A N 1
ATOM 717 C CA . GLY A 1 91 ? 14.25 -3.691 -2.305 1 96.69 91 GLY A CA 1
ATOM 718 C C . GLY A 1 91 ? 13.492 -4.973 -2.594 1 96.69 91 GLY A C 1
ATOM 719 O O . GLY A 1 91 ? 14.094 -5.984 -2.959 1 96.69 91 GLY A O 1
ATOM 720 N N . ILE A 1 92 ? 12.25 -4.898 -2.469 1 96.19 92 ILE A N 1
ATOM 721 C CA . ILE A 1 92 ? 11.398 -6.059 -2.709 1 96.19 92 ILE A CA 1
ATOM 722 C C . ILE A 1 92 ? 11.492 -6.469 -4.176 1 96.19 92 ILE A C 1
ATOM 724 O O . ILE A 1 92 ? 11.641 -7.652 -4.488 1 96.19 92 ILE A O 1
ATOM 728 N N . ALA A 1 93 ? 11.43 -5.504 -5.078 1 94.06 93 ALA A N 1
ATOM 729 C CA . ALA A 1 93 ? 11.477 -5.766 -6.516 1 94.06 93 ALA A CA 1
ATOM 730 C C . ALA A 1 93 ? 12.773 -6.461 -6.906 1 94.06 93 ALA A C 1
ATOM 732 O O . ALA A 1 93 ? 12.797 -7.289 -7.82 1 94.06 93 ALA A O 1
ATOM 733 N N . LEU A 1 94 ? 13.781 -6.207 -6.211 1 95.88 94 LEU A N 1
ATOM 734 C CA . LEU A 1 94 ? 15.086 -6.75 -6.555 1 95.88 94 LEU A CA 1
ATOM 735 C C . LEU A 1 94 ? 15.289 -8.125 -5.918 1 95.88 94 LEU A C 1
ATOM 737 O O . LEU A 1 94 ? 16.156 -8.883 -6.34 1 95.88 94 LEU A O 1
ATOM 741 N N . GLY A 1 95 ? 14.477 -8.422 -4.957 1 96.38 95 GLY A N 1
ATOM 742 C CA . GLY A 1 95 ? 14.812 -9.609 -4.191 1 96.38 95 GLY A CA 1
ATOM 743 C C . GLY A 1 95 ? 13.758 -10.703 -4.297 1 96.38 95 GLY A C 1
ATOM 744 O O . GLY A 1 95 ? 14.062 -11.883 -4.105 1 96.38 95 GLY A O 1
ATOM 745 N N . PHE A 1 96 ? 12.523 -10.422 -4.648 1 94.44 96 PHE A N 1
ATOM 746 C CA . PHE A 1 96 ? 11.422 -11.352 -4.43 1 94.44 96 PHE A CA 1
ATOM 747 C C . PHE A 1 96 ? 11.547 -12.562 -5.352 1 94.44 96 PHE A C 1
ATOM 749 O O . PHE A 1 96 ? 10.953 -13.609 -5.086 1 94.44 96 PHE A O 1
ATOM 756 N N . ASP A 1 97 ? 12.305 -12.484 -6.465 1 94.56 97 ASP A N 1
ATOM 757 C CA . ASP A 1 97 ? 12.438 -13.609 -7.387 1 94.56 97 ASP A CA 1
ATOM 758 C C . ASP A 1 97 ? 13.891 -14.023 -7.551 1 94.56 97 ASP A C 1
ATOM 760 O O . ASP A 1 97 ? 14.258 -14.672 -8.539 1 94.56 97 ASP A O 1
ATOM 764 N N . ALA A 1 98 ? 14.734 -13.719 -6.656 1 94.62 98 ALA A N 1
ATOM 765 C CA . ALA A 1 98 ? 16.172 -13.914 -6.754 1 94.62 98 ALA A CA 1
ATOM 766 C C . ALA A 1 98 ? 16.516 -15.398 -6.895 1 94.62 98 ALA A C 1
ATOM 768 O O . ALA A 1 98 ? 17.422 -15.758 -7.648 1 94.62 98 ALA A O 1
ATOM 769 N N . VAL A 1 99 ? 15.773 -16.234 -6.277 1 94 99 VAL A N 1
ATOM 770 C CA . VAL A 1 99 ? 16.125 -17.656 -6.262 1 94 99 VAL A CA 1
ATOM 771 C C . VAL A 1 99 ? 15.07 -18.453 -7.02 1 94 99 VAL A C 1
ATOM 773 O O . VAL A 1 99 ? 15.398 -19.234 -7.91 1 94 99 VAL A O 1
ATOM 776 N N . ASN A 1 100 ? 13.883 -18.25 -6.773 1 93.31 100 ASN A N 1
ATOM 777 C CA . ASN A 1 100 ? 12.812 -19.047 -7.348 1 93.31 100 ASN A CA 1
ATOM 778 C C . ASN A 1 100 ? 12.695 -18.828 -8.852 1 93.31 100 ASN A C 1
ATOM 780 O O . ASN A 1 100 ? 12.281 -19.734 -9.586 1 93.31 100 ASN A O 1
ATOM 784 N N . ALA A 1 101 ? 13.047 -17.672 -9.32 1 90.56 101 ALA A N 1
ATOM 785 C CA . ALA A 1 101 ? 13.039 -17.453 -10.766 1 90.56 101 ALA A CA 1
ATOM 786 C C . ALA A 1 101 ? 14.055 -18.359 -11.453 1 90.56 101 ALA A C 1
ATOM 788 O O . ALA A 1 101 ? 13.773 -18.922 -12.523 1 90.56 101 ALA A O 1
ATOM 789 N N . GLU A 1 102 ? 15.219 -18.547 -10.867 1 90.06 102 GLU A N 1
ATOM 790 C CA . GLU A 1 102 ? 16.234 -19.453 -11.391 1 90.06 102 GLU A CA 1
ATOM 791 C C . GLU A 1 102 ? 15.781 -20.906 -11.305 1 90.06 102 GLU A C 1
ATOM 793 O O . GLU A 1 102 ? 16.078 -21.703 -12.195 1 90.06 102 GLU A O 1
ATOM 798 N N . ARG A 1 103 ? 15.117 -21.172 -10.305 1 89.56 103 ARG A N 1
ATOM 799 C CA . ARG A 1 103 ? 14.57 -22.516 -10.148 1 89.56 103 ARG A CA 1
ATOM 800 C C . ARG A 1 103 ? 13.531 -22.812 -11.219 1 89.56 103 ARG A C 1
ATOM 802 O O . ARG A 1 103 ? 13.531 -23.891 -11.82 1 89.56 103 ARG A O 1
ATOM 809 N N . ASP A 1 104 ? 12.734 -21.859 -11.438 1 87.56 104 ASP A N 1
ATOM 810 C CA . ASP A 1 104 ? 11.656 -22.016 -12.414 1 87.56 104 ASP A CA 1
ATOM 811 C C . ASP A 1 104 ? 12.203 -22.156 -13.828 1 87.56 104 ASP A C 1
ATOM 813 O O . ASP A 1 104 ? 11.656 -22.891 -14.648 1 87.56 104 ASP A O 1
ATOM 817 N N . LYS A 1 105 ? 13.266 -21.453 -14.078 1 87.69 105 LYS A N 1
ATOM 818 C CA . LYS A 1 105 ? 13.898 -21.484 -15.398 1 87.69 105 LYS A CA 1
ATOM 819 C C . LYS A 1 105 ? 14.789 -22.719 -15.539 1 87.69 105 LYS A C 1
ATOM 821 O O . LYS A 1 105 ? 15.242 -23.047 -16.641 1 87.69 105 LYS A O 1
ATOM 826 N N . GLY A 1 106 ? 15.039 -23.391 -14.477 1 86.12 106 GLY A N 1
ATOM 827 C CA . GLY A 1 106 ? 15.883 -24.578 -14.492 1 86.12 106 GLY A CA 1
ATOM 828 C C . GLY A 1 106 ? 17.359 -24.25 -14.523 1 86.12 106 GLY A C 1
ATOM 829 O O . GLY A 1 106 ? 18.203 -25.125 -14.758 1 86.12 106 GLY A O 1
ATOM 830 N N . THR A 1 107 ? 17.703 -23.047 -14.328 1 84.75 107 THR A N 1
ATOM 831 C CA . THR A 1 107 ? 19.094 -22.641 -14.438 1 84.75 107 THR A CA 1
ATOM 832 C C . THR A 1 107 ? 19.812 -22.812 -13.094 1 84.75 107 THR A C 1
ATOM 834 O O . THR A 1 107 ? 21.031 -22.781 -13.039 1 84.75 107 THR A O 1
ATOM 837 N N . LEU A 1 108 ? 19.094 -23.016 -12.109 1 84.44 108 LEU A N 1
ATOM 838 C CA . LEU A 1 108 ? 19.688 -23.125 -10.781 1 84.44 108 LEU A CA 1
ATOM 839 C C . LEU A 1 108 ? 20.641 -24.312 -10.711 1 84.44 108 LEU A C 1
ATOM 841 O O . LEU A 1 108 ? 21.75 -24.188 -10.195 1 84.44 108 LEU A O 1
ATOM 845 N N . SER A 1 109 ? 20.25 -25.422 -11.32 1 81.62 109 SER A N 1
ATOM 846 C CA . SER A 1 109 ? 21.078 -26.609 -11.312 1 81.62 109 SER A CA 1
ATOM 847 C C . SER A 1 109 ? 22.359 -26.406 -12.109 1 81.62 109 SER A C 1
ATOM 849 O O . SER A 1 109 ? 23.438 -26.891 -11.719 1 81.62 109 SER A O 1
ATOM 851 N N . ARG A 1 110 ? 22.203 -25.688 -13.148 1 81.88 110 ARG A N 1
ATOM 852 C CA . ARG A 1 110 ? 23.359 -25.406 -13.984 1 81.88 110 ARG A CA 1
ATOM 853 C C . ARG A 1 110 ? 24.375 -24.516 -13.25 1 81.88 110 ARG A C 1
ATOM 855 O O . ARG A 1 110 ? 25.578 -24.75 -13.328 1 81.88 110 ARG A O 1
ATOM 862 N N . VAL A 1 111 ? 23.906 -23.625 -12.5 1 80 111 VAL A N 1
ATOM 863 C CA . VAL A 1 111 ? 24.766 -22.672 -11.812 1 80 111 VAL A CA 1
ATOM 864 C C . VAL A 1 111 ? 25.469 -23.344 -10.641 1 80 111 VAL A C 1
ATOM 866 O O . VAL A 1 111 ? 26.672 -23.141 -10.422 1 80 111 VAL A O 1
ATOM 869 N N . ILE A 1 112 ? 24.781 -24.203 -10 1 79.56 112 ILE A N 1
ATOM 870 C CA . ILE A 1 112 ? 25.312 -24.844 -8.805 1 79.56 112 ILE A CA 1
ATOM 871 C C . ILE A 1 112 ? 26.266 -25.969 -9.211 1 79.56 112 ILE A C 1
ATOM 873 O O . ILE A 1 112 ? 27.125 -26.375 -8.43 1 79.56 112 ILE A O 1
ATOM 877 N N . SER A 1 113 ? 26.109 -26.422 -10.445 1 80.12 113 SER A N 1
ATOM 878 C CA . SER A 1 113 ? 26.969 -27.5 -10.922 1 80.12 113 SER A CA 1
ATOM 879 C C . SER A 1 113 ? 28.359 -26.969 -11.297 1 80.12 113 SER A C 1
ATOM 881 O O . SER A 1 113 ? 29.297 -27.734 -11.484 1 80.12 113 SER A O 1
ATOM 883 N N . GLN A 1 114 ? 28.438 -25.734 -11.375 1 79 114 GLN A N 1
ATOM 884 C CA . GLN A 1 114 ? 29.734 -25.141 -11.656 1 79 114 GLN A CA 1
ATOM 885 C C . GLN A 1 114 ? 30.688 -25.266 -10.469 1 79 114 GLN A C 1
ATOM 887 O O . GLN A 1 114 ? 30.234 -25.391 -9.328 1 79 114 GLN A O 1
ATOM 892 N N . PRO A 1 115 ? 31.953 -25.297 -10.703 1 82.44 115 PRO A N 1
ATOM 893 C CA . PRO A 1 115 ? 32.938 -25.422 -9.602 1 82.44 115 PRO A CA 1
ATOM 894 C C . PRO A 1 115 ? 33.062 -24.141 -8.797 1 82.44 115 PRO A C 1
ATOM 896 O O . PRO A 1 115 ? 34.156 -23.562 -8.75 1 82.44 115 PRO A O 1
ATOM 899 N N . ILE A 1 116 ? 32 -23.672 -8.336 1 83.69 116 ILE A N 1
ATOM 900 C CA . ILE A 1 116 ? 31.984 -22.469 -7.504 1 83.69 116 ILE A CA 1
ATOM 901 C C . ILE A 1 116 ? 31.234 -22.781 -6.199 1 83.69 116 ILE A C 1
ATOM 903 O O . ILE A 1 116 ? 30.312 -23.578 -6.18 1 83.69 116 ILE A O 1
ATOM 907 N N . PRO A 1 117 ? 31.797 -22.172 -5.176 1 86.25 117 PRO A N 1
ATOM 908 C CA . PRO A 1 117 ? 31.078 -22.375 -3.91 1 86.25 117 PRO A CA 1
ATOM 909 C C . PRO A 1 117 ? 29.625 -21.953 -3.975 1 86.25 117 PRO A C 1
ATOM 911 O O . PRO A 1 117 ? 29.297 -20.938 -4.617 1 86.25 117 PRO A O 1
ATOM 914 N N . ARG A 1 118 ? 28.828 -22.703 -3.344 1 86.31 118 ARG A N 1
ATOM 915 C CA . ARG A 1 118 ? 27.391 -22.469 -3.359 1 86.31 118 ARG A CA 1
ATOM 916 C C . ARG A 1 118 ? 27.047 -21.094 -2.791 1 86.31 118 ARG A C 1
ATOM 918 O O . ARG A 1 118 ? 26.062 -20.484 -3.207 1 86.31 118 ARG A O 1
ATOM 925 N N . ASP A 1 119 ? 27.844 -20.641 -1.862 1 90.56 119 ASP A N 1
ATOM 926 C CA . ASP A 1 119 ? 27.562 -19.375 -1.206 1 90.56 119 ASP A CA 1
ATOM 927 C C . ASP A 1 119 ? 27.766 -18.203 -2.158 1 90.56 119 ASP A C 1
ATOM 929 O O . ASP A 1 119 ? 27.281 -17.094 -1.913 1 90.56 119 ASP A O 1
ATOM 933 N N . TYR A 1 120 ? 28.469 -18.422 -3.264 1 91.12 120 TYR A N 1
ATOM 934 C CA . TYR A 1 120 ? 28.672 -17.375 -4.258 1 91.12 120 TYR A CA 1
ATOM 935 C C . TYR A 1 120 ? 27.359 -16.969 -4.902 1 91.12 120 TYR A C 1
ATOM 937 O O . TYR A 1 120 ? 27.156 -15.797 -5.227 1 91.12 120 TYR A O 1
ATOM 945 N N . PHE A 1 121 ? 26.578 -17.938 -4.988 1 91.69 121 PHE A N 1
ATOM 946 C CA . PHE A 1 121 ? 25.297 -17.672 -5.652 1 91.69 121 PHE A CA 1
ATOM 947 C C . PHE A 1 121 ? 24.453 -16.688 -4.84 1 91.69 121 PHE A C 1
ATOM 949 O O . PHE A 1 121 ? 24.094 -15.625 -5.328 1 91.69 121 PHE A O 1
ATOM 956 N N . ILE A 1 122 ? 24.25 -17.016 -3.609 1 92.69 122 ILE A N 1
ATOM 957 C CA . ILE A 1 122 ? 23.391 -16.188 -2.775 1 92.69 122 ILE A CA 1
ATOM 958 C C . ILE A 1 122 ? 24.0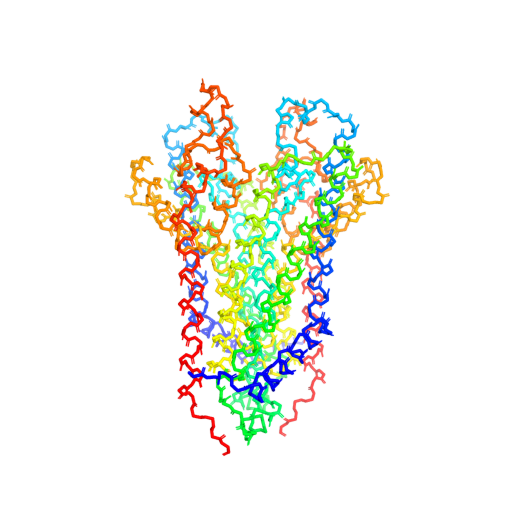62 -14.852 -2.488 1 92.69 122 ILE A C 1
ATOM 960 O O . ILE A 1 122 ? 23.406 -13.805 -2.492 1 92.69 122 ILE A O 1
ATOM 964 N N . ASN A 1 123 ? 25.328 -14.844 -2.293 1 94.88 123 ASN A N 1
ATOM 965 C CA . ASN A 1 123 ? 26.062 -13.617 -2.002 1 94.88 123 ASN A CA 1
ATOM 966 C C . ASN A 1 123 ? 26.109 -12.688 -3.215 1 94.88 123 ASN A C 1
ATOM 968 O O . ASN A 1 123 ? 26.078 -11.461 -3.066 1 94.88 123 ASN A O 1
ATOM 972 N N . SER A 1 124 ? 26.219 -13.281 -4.34 1 94.44 124 SER A N 1
ATOM 973 C CA . SER A 1 124 ? 26.234 -12.445 -5.539 1 94.44 124 SER A CA 1
ATOM 974 C C . SER A 1 124 ? 24.891 -11.773 -5.758 1 94.44 124 SER A C 1
ATOM 976 O O . SER A 1 124 ? 24.828 -10.633 -6.227 1 94.44 124 SER A O 1
ATOM 978 N N . LYS A 1 125 ? 23.844 -12.453 -5.383 1 94.62 125 LYS A N 1
ATOM 979 C CA . LYS A 1 125 ? 22.5 -11.867 -5.488 1 94.62 125 LYS A CA 1
ATOM 980 C C . LYS A 1 125 ? 22.344 -10.695 -4.527 1 94.62 125 LYS A C 1
ATOM 982 O O . LYS A 1 125 ? 21.797 -9.648 -4.898 1 94.62 125 LYS A O 1
ATOM 987 N N . PHE A 1 126 ? 22.859 -10.914 -3.42 1 96.44 126 PHE A N 1
ATOM 988 C CA . PHE A 1 126 ? 22.766 -9.875 -2.402 1 96.44 126 PHE A CA 1
ATOM 989 C C . PHE A 1 126 ? 23.641 -8.68 -2.756 1 96.44 126 PHE A C 1
ATOM 991 O O . PHE A 1 126 ? 23.172 -7.543 -2.771 1 96.44 126 PHE A O 1
ATOM 998 N N . VAL A 1 127 ? 24.859 -8.906 -3.066 1 97 127 VAL A N 1
ATOM 999 C CA . VAL A 1 127 ? 25.812 -7.848 -3.334 1 97 127 VAL A CA 1
ATOM 1000 C C . VAL A 1 127 ? 25.422 -7.105 -4.609 1 97 127 VAL A C 1
ATOM 1002 O O . VAL A 1 127 ? 25.5 -5.875 -4.66 1 97 127 VAL A O 1
ATOM 1005 N N . GLY A 1 128 ? 25.062 -7.84 -5.598 1 97.44 128 GLY A N 1
ATOM 1006 C CA . GLY A 1 128 ? 24.609 -7.199 -6.824 1 97.44 128 GLY A CA 1
ATOM 1007 C C . GLY A 1 128 ? 23.453 -6.242 -6.609 1 97.44 128 GLY A C 1
ATOM 1008 O O . GLY A 1 128 ? 23.484 -5.098 -7.062 1 97.44 128 GLY A O 1
ATOM 1009 N N . ALA A 1 129 ? 22.5 -6.703 -5.875 1 97.44 129 ALA A N 1
ATOM 1010 C CA . ALA A 1 129 ? 21.312 -5.879 -5.594 1 97.44 129 ALA A CA 1
ATOM 1011 C C . ALA A 1 129 ? 21.672 -4.691 -4.707 1 97.44 129 ALA A C 1
ATOM 1013 O O . ALA A 1 129 ? 21.156 -3.592 -4.891 1 97.44 129 ALA A O 1
ATOM 1014 N N . LEU A 1 130 ? 22.578 -4.922 -3.797 1 97.62 130 LEU A N 1
ATOM 1015 C CA . LEU A 1 130 ? 22.984 -3.859 -2.887 1 97.62 130 LEU A CA 1
ATOM 1016 C C . LEU A 1 130 ? 23.703 -2.74 -3.643 1 97.62 130 LEU A C 1
ATOM 1018 O O . LEU A 1 130 ? 23.484 -1.561 -3.352 1 97.62 130 LEU A O 1
ATOM 1022 N N . ILE A 1 131 ? 24.484 -3.131 -4.551 1 98.06 131 ILE A N 1
ATOM 1023 C CA . ILE A 1 131 ? 25.219 -2.143 -5.34 1 98.06 131 ILE A CA 1
ATOM 1024 C C . ILE A 1 131 ? 24.219 -1.301 -6.148 1 98.06 131 ILE A C 1
ATOM 1026 O O . ILE A 1 131 ? 24.359 -0.078 -6.23 1 98.06 131 ILE A O 1
ATOM 1030 N N . VAL A 1 132 ? 23.266 -1.945 -6.688 1 97.31 132 VAL A N 1
ATOM 1031 C CA . VAL A 1 132 ? 22.25 -1.249 -7.461 1 97.31 132 VAL A CA 1
ATOM 1032 C C . VAL A 1 132 ? 21.484 -0.294 -6.555 1 97.31 132 VAL A C 1
ATOM 1034 O O . VAL A 1 132 ? 21.203 0.847 -6.93 1 97.31 132 VAL A O 1
ATOM 1037 N N . ILE A 1 133 ? 21.172 -0.705 -5.367 1 97.25 133 ILE A N 1
ATOM 1038 C CA . ILE A 1 133 ? 20.438 0.106 -4.391 1 97.25 133 ILE A CA 1
ATOM 1039 C C . ILE A 1 133 ? 21.281 1.325 -4.016 1 97.25 133 ILE A C 1
ATOM 1041 O O . ILE A 1 133 ? 20.781 2.455 -4.023 1 97.25 133 ILE A O 1
ATOM 1045 N N . PHE A 1 134 ? 22.531 1.084 -3.709 1 97.69 134 PHE A N 1
ATOM 1046 C CA . PHE A 1 134 ? 23.422 2.174 -3.338 1 97.69 134 PHE A CA 1
ATOM 1047 C C . PHE A 1 134 ? 23.531 3.189 -4.469 1 97.69 134 PHE A C 1
ATOM 1049 O O . PHE A 1 134 ? 23.438 4.398 -4.238 1 97.69 134 PHE A O 1
ATOM 1056 N N . ALA A 1 135 ? 23.719 2.688 -5.609 1 96.81 135 ALA A N 1
ATOM 1057 C CA . ALA A 1 135 ? 23.859 3.568 -6.77 1 96.81 135 ALA A CA 1
ATOM 1058 C C . ALA A 1 135 ? 22.594 4.402 -6.973 1 96.81 135 ALA A C 1
ATOM 1060 O O . ALA A 1 135 ? 22.672 5.609 -7.219 1 96.81 135 ALA A O 1
ATOM 1061 N N . LEU A 1 136 ? 21.5 3.752 -6.844 1 94.56 136 LEU A N 1
ATOM 1062 C CA . LEU A 1 136 ? 20.234 4.426 -7.074 1 94.56 136 LEU A CA 1
ATOM 1063 C C . LEU A 1 136 ? 19.984 5.488 -6.008 1 94.56 136 LEU A C 1
ATOM 1065 O O . LEU A 1 136 ? 19.672 6.641 -6.332 1 94.56 136 LEU A O 1
ATOM 1069 N N . ILE A 1 137 ? 20.109 5.145 -4.758 1 95.19 137 ILE A N 1
ATOM 1070 C CA . ILE A 1 137 ? 19.797 6.035 -3.646 1 95.19 137 ILE A CA 1
ATOM 1071 C C . ILE A 1 137 ? 20.766 7.215 -3.635 1 95.19 137 ILE A C 1
ATOM 1073 O O . ILE A 1 137 ? 20.344 8.359 -3.459 1 95.19 137 ILE A O 1
ATOM 1077 N N . PHE A 1 138 ? 22 6.953 -3.84 1 96.12 138 PHE A N 1
ATOM 1078 C CA . PHE A 1 138 ? 22.984 8.031 -3.857 1 96.12 138 PHE A CA 1
ATOM 1079 C C . PHE A 1 138 ? 22.781 8.922 -5.078 1 96.12 138 PHE A C 1
ATOM 1081 O O . PHE A 1 138 ? 22.922 10.141 -4.992 1 96.12 138 PHE A O 1
ATOM 1088 N N . ALA A 1 139 ? 22.484 8.328 -6.184 1 93.81 139 ALA A N 1
ATOM 1089 C CA . ALA A 1 139 ? 22.219 9.125 -7.379 1 93.81 139 ALA A CA 1
ATOM 1090 C C . ALA A 1 139 ? 21.031 10.062 -7.156 1 93.81 139 ALA A C 1
ATOM 1092 O O . ALA A 1 139 ? 21.094 11.242 -7.516 1 93.81 139 ALA A O 1
ATOM 1093 N N . LEU A 1 140 ? 20.047 9.562 -6.574 1 90.12 140 LEU A N 1
ATOM 1094 C CA . LEU A 1 140 ? 18.859 10.359 -6.301 1 90.12 140 LEU A CA 1
ATOM 1095 C C . LEU A 1 140 ? 19.156 11.461 -5.289 1 90.12 140 LEU A C 1
ATOM 1097 O O . LEU A 1 140 ? 18.734 12.609 -5.461 1 90.12 140 LEU A O 1
ATOM 1101 N N . GLY A 1 141 ? 19.812 11.078 -4.215 1 90.12 141 GLY A N 1
ATOM 1102 C CA . GLY A 1 141 ? 20.203 12.062 -3.213 1 90.12 141 GLY A CA 1
ATOM 1103 C C . GLY A 1 141 ? 21.047 13.188 -3.773 1 90.12 141 GLY A C 1
ATOM 1104 O O . GLY A 1 141 ? 20.812 14.359 -3.469 1 90.12 141 GLY A O 1
ATOM 1105 N N . PHE A 1 142 ? 21.953 12.828 -4.602 1 91.44 142 PHE A N 1
ATOM 1106 C CA . PHE A 1 142 ? 22.844 13.836 -5.188 1 91.44 142 PHE A CA 1
ATOM 1107 C C . PHE A 1 142 ? 22.094 14.68 -6.215 1 91.44 142 PHE A C 1
ATOM 1109 O O . PHE A 1 142 ? 22.391 15.859 -6.391 1 91.44 142 PHE A O 1
ATOM 1116 N N . LEU A 1 143 ? 21.219 14.055 -6.832 1 86.81 143 LEU A N 1
ATOM 1117 C CA . LEU A 1 143 ? 20.391 14.82 -7.75 1 86.81 143 LEU A CA 1
ATOM 1118 C C . LEU A 1 143 ? 19.609 15.898 -7.004 1 86.81 143 LEU A C 1
ATOM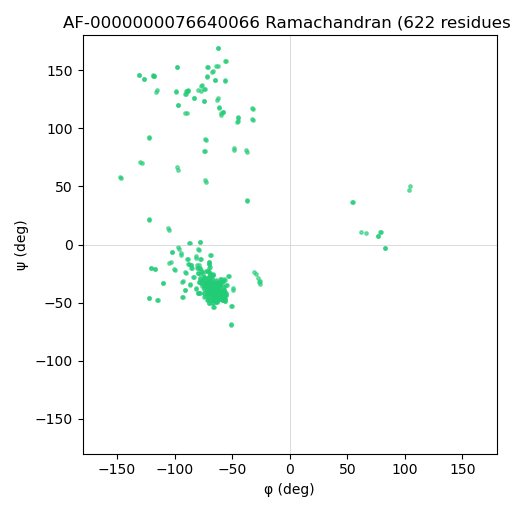 1120 O O . LEU A 1 143 ? 19.578 17.062 -7.434 1 86.81 143 LEU A O 1
ATOM 1124 N N . VAL A 1 144 ? 19.031 15.523 -5.922 1 84.38 144 VAL A N 1
ATOM 1125 C CA . VAL A 1 144 ? 18.266 16.469 -5.121 1 84.38 144 VAL A CA 1
ATOM 1126 C C . VAL A 1 144 ? 19.203 17.562 -4.582 1 84.38 144 VAL A C 1
ATOM 1128 O O . VAL A 1 144 ? 18.859 18.75 -4.625 1 84.38 144 VAL A O 1
ATOM 1131 N N . LEU A 1 145 ? 20.312 17.141 -4.109 1 86.44 145 LEU A N 1
ATOM 1132 C CA . LEU A 1 145 ? 21.312 18.078 -3.596 1 86.44 145 LEU A CA 1
ATOM 1133 C C . LEU A 1 145 ? 21.797 19.016 -4.695 1 86.44 145 LEU A C 1
ATOM 1135 O O . LEU A 1 145 ? 21.922 20.219 -4.477 1 86.44 145 LEU A O 1
ATOM 1139 N N . GLY A 1 146 ? 22.078 18.422 -5.824 1 84.94 146 GLY A N 1
ATOM 1140 C CA . GLY A 1 146 ? 22.547 19.219 -6.949 1 84.94 146 GLY A CA 1
ATOM 1141 C C . GLY A 1 146 ? 21.531 20.25 -7.41 1 84.94 146 GLY A C 1
ATOM 1142 O O . GLY A 1 146 ? 21.891 21.406 -7.676 1 84.94 146 GLY A O 1
ATOM 1143 N N . LEU A 1 147 ? 20.344 19.875 -7.52 1 80.75 147 LEU A N 1
ATOM 1144 C CA . LEU A 1 147 ? 19.297 20.812 -7.895 1 80.75 147 LEU A CA 1
ATOM 1145 C C . LEU A 1 147 ? 19.141 21.906 -6.84 1 80.75 147 LEU A C 1
ATOM 1147 O O . LEU A 1 147 ? 18.859 23.062 -7.172 1 80.75 147 LEU A O 1
ATOM 1151 N N . GLY A 1 148 ? 19.234 21.469 -5.594 1 77.75 148 GLY A N 1
ATOM 1152 C CA . GLY A 1 148 ? 19.219 22.453 -4.52 1 77.75 148 GLY A CA 1
ATOM 1153 C C . GLY A 1 148 ? 20.328 23.484 -4.625 1 77.75 148 GLY A C 1
ATOM 1154 O O . GLY A 1 148 ? 20.094 24.672 -4.434 1 77.75 148 GLY A O 1
ATOM 1155 N N . ILE A 1 149 ? 21.469 23.047 -4.941 1 82.69 149 ILE A N 1
ATOM 1156 C CA . ILE A 1 149 ? 22.609 23.922 -5.078 1 82.69 149 ILE A CA 1
ATOM 1157 C C . ILE A 1 149 ? 22.391 24.875 -6.254 1 82.69 149 ILE A C 1
ATOM 1159 O O . ILE A 1 149 ? 22.703 26.062 -6.16 1 82.69 149 ILE A O 1
ATOM 1163 N N . LEU A 1 150 ? 21.922 24.359 -7.344 1 79.56 150 LEU A N 1
ATOM 1164 C CA . LEU A 1 150 ? 21.703 25.156 -8.547 1 79.56 150 LEU A CA 1
ATOM 1165 C C . LEU A 1 150 ? 20.688 26.266 -8.289 1 79.56 150 LEU A C 1
ATOM 1167 O O . LEU A 1 150 ? 20.812 27.375 -8.805 1 79.56 150 LEU A O 1
ATOM 1171 N N . TYR A 1 151 ? 19.766 25.984 -7.465 1 73.31 151 TYR A N 1
ATOM 1172 C CA . TYR A 1 151 ? 18.688 26.938 -7.25 1 73.31 151 TYR A CA 1
ATOM 1173 C C . TYR A 1 151 ? 19.016 27.891 -6.109 1 73.31 151 TYR A C 1
ATOM 1175 O O . TYR A 1 151 ? 18.672 29.078 -6.16 1 73.31 151 TYR A O 1
ATOM 1183 N N . VAL A 1 152 ? 19.641 27.344 -5.055 1 71.56 152 VAL A N 1
ATOM 1184 C CA . VAL A 1 152 ? 19.984 28.172 -3.9 1 71.56 152 VAL A CA 1
ATOM 1185 C C . VAL A 1 152 ? 21.25 28.984 -4.199 1 71.56 152 VAL A C 1
ATOM 1187 O O . VAL A 1 152 ? 21.391 30.109 -3.74 1 71.56 152 VAL A O 1
ATOM 1190 N N . GLY A 1 153 ? 22.094 28.422 -4.961 1 74.19 153 GLY A N 1
ATOM 1191 C CA . GLY A 1 153 ? 23.281 29.141 -5.387 1 74.19 153 GLY A CA 1
ATOM 1192 C C . GLY A 1 153 ? 24.391 29.109 -4.359 1 74.19 153 GLY A C 1
ATOM 1193 O O . GLY A 1 153 ? 25.422 29.766 -4.531 1 74.19 153 GLY A O 1
ATOM 1194 N N . LEU A 1 154 ? 24.188 28.5 -3.135 1 76.06 154 LEU A N 1
ATOM 1195 C CA . LEU A 1 154 ? 25.219 28.406 -2.105 1 76.06 154 LEU A CA 1
ATOM 1196 C C . LEU A 1 154 ? 25.547 26.938 -1.809 1 76.06 154 LEU A C 1
ATOM 1198 O O . LEU A 1 154 ? 24.688 26.078 -1.903 1 76.06 154 LEU A O 1
ATOM 1202 N N . PRO A 1 155 ? 26.781 26.75 -1.537 1 80.44 155 PRO A N 1
ATOM 1203 C CA . PRO A 1 155 ? 27.141 25.375 -1.154 1 80.44 155 PRO A CA 1
ATOM 1204 C C . PRO A 1 155 ? 26.625 25 0.234 1 80.44 155 PRO A C 1
ATOM 1206 O O . PRO A 1 155 ? 26.516 25.875 1.11 1 80.44 155 PRO A O 1
ATOM 1209 N N . PRO A 1 156 ? 26.266 23.781 0.321 1 82.94 156 PRO A N 1
ATOM 1210 C CA . PRO A 1 156 ? 25.828 23.344 1.649 1 82.94 156 PRO A CA 1
ATOM 1211 C C . PRO A 1 156 ? 26.969 23.344 2.67 1 82.94 156 PRO A C 1
ATOM 1213 O O . PRO A 1 156 ? 28.125 23.172 2.301 1 82.94 156 PRO A O 1
ATOM 1216 N N . ALA A 1 157 ? 26.625 23.594 3.93 1 84.31 157 ALA A N 1
ATOM 1217 C CA . ALA A 1 157 ? 27.578 23.469 5.023 1 84.31 157 ALA A CA 1
ATOM 1218 C C . ALA A 1 157 ? 28.047 22.016 5.176 1 84.31 157 ALA A C 1
ATOM 1220 O O . ALA A 1 157 ? 27.344 21.094 4.781 1 84.31 157 ALA A O 1
ATOM 1221 N N . ALA A 1 158 ? 29.281 21.906 5.723 1 85.19 158 ALA A N 1
ATOM 1222 C CA . ALA A 1 158 ? 29.859 20.578 5.91 1 85.19 158 ALA A CA 1
ATOM 1223 C C . ALA A 1 158 ? 28.953 19.703 6.781 1 85.19 158 ALA A C 1
ATOM 1225 O O . ALA A 1 158 ? 28.797 18.516 6.52 1 85.19 158 ALA A O 1
ATOM 1226 N N . GLU A 1 159 ? 28.438 20.281 7.699 1 84.94 159 GLU A N 1
ATOM 1227 C CA . GLU A 1 159 ? 27.562 19.531 8.609 1 84.94 159 GLU A CA 1
ATOM 1228 C C . GLU A 1 159 ? 26.312 19.047 7.895 1 84.94 159 GLU A C 1
ATOM 1230 O O . GLU A 1 159 ? 25.844 17.938 8.133 1 84.94 159 GLU A O 1
ATOM 1235 N N . GLU A 1 160 ? 25.766 19.844 7.02 1 86.25 160 GLU A N 1
ATOM 1236 C CA . GLU A 1 160 ? 24.594 19.469 6.254 1 86.25 160 GLU A CA 1
ATOM 1237 C C . GLU A 1 160 ? 24.891 18.312 5.297 1 86.25 160 GLU A C 1
ATOM 1239 O O . GLU A 1 160 ? 24.094 17.391 5.164 1 86.25 160 GLU A O 1
ATOM 1244 N N . LEU A 1 161 ? 26.062 18.453 4.766 1 88.44 161 LEU A N 1
ATOM 1245 C CA . LEU A 1 161 ? 26.469 17.422 3.82 1 88.44 161 LEU A CA 1
ATOM 1246 C C . LEU A 1 161 ? 26.625 16.078 4.523 1 88.44 161 LEU A C 1
ATOM 1248 O O . LEU A 1 161 ? 26.203 15.047 4 1 88.44 161 LEU A O 1
ATOM 1252 N N . LEU A 1 162 ? 27.203 16.156 5.676 1 89.88 162 LEU A N 1
ATOM 1253 C CA . LEU A 1 162 ? 27.406 14.93 6.426 1 89.88 162 LEU A CA 1
ATOM 1254 C C . LEU A 1 162 ? 26.078 14.32 6.848 1 89.88 162 LEU A C 1
ATOM 1256 O O . LEU A 1 162 ? 25.922 13.094 6.863 1 89.88 162 LEU A O 1
ATOM 1260 N N . ARG A 1 163 ? 25.156 15.125 7.199 1 89.75 163 ARG A N 1
ATOM 1261 C CA . ARG A 1 163 ? 23.828 14.648 7.57 1 89.75 163 ARG A CA 1
ATOM 1262 C C . ARG A 1 163 ? 23.125 14 6.383 1 89.75 163 ARG A C 1
ATOM 1264 O O . ARG A 1 163 ? 22.469 12.961 6.531 1 89.75 163 ARG A O 1
ATOM 1271 N N . ILE A 1 164 ? 23.312 14.578 5.238 1 90.69 164 ILE A N 1
ATOM 1272 C CA . ILE A 1 164 ? 22.688 14.055 4.031 1 90.69 164 ILE A CA 1
ATOM 1273 C C . ILE A 1 164 ? 23.312 12.711 3.666 1 90.69 164 ILE A C 1
ATOM 1275 O O . ILE A 1 164 ? 22.594 11.766 3.324 1 90.69 164 ILE A O 1
ATOM 1279 N N . ILE A 1 165 ? 24.594 12.625 3.771 1 93.62 165 ILE A N 1
ATOM 1280 C CA . ILE A 1 165 ? 25.297 11.375 3.459 1 93.62 165 ILE A CA 1
ATOM 1281 C C . ILE A 1 165 ? 24.844 10.281 4.422 1 93.62 165 ILE A C 1
ATOM 1283 O O . ILE A 1 165 ? 24.578 9.148 4.004 1 93.62 165 ILE A O 1
ATOM 1287 N N . ALA A 1 166 ? 24.797 10.633 5.68 1 92.5 166 ALA A N 1
ATOM 1288 C CA . ALA A 1 166 ? 24.344 9.664 6.676 1 92.5 166 ALA A CA 1
ATOM 1289 C C . ALA A 1 166 ? 22.922 9.195 6.371 1 92.5 166 ALA A C 1
ATOM 1291 O O . ALA A 1 166 ? 22.625 8 6.473 1 92.5 166 ALA A O 1
ATOM 1292 N N . PHE A 1 167 ? 22.078 10.109 6.004 1 93 167 PHE A N 1
ATOM 1293 C CA . PHE A 1 167 ? 20.703 9.781 5.633 1 93 167 PHE A CA 1
ATOM 1294 C C . PHE A 1 167 ? 20.688 8.789 4.477 1 93 167 PHE A C 1
ATOM 1296 O O . PHE A 1 167 ? 19.953 7.801 4.52 1 93 167 PHE A O 1
ATOM 1303 N N . LEU A 1 168 ? 21.469 9.008 3.488 1 95.75 168 LEU A N 1
ATOM 1304 C CA . LEU A 1 168 ? 21.5 8.148 2.311 1 95.75 168 LEU A CA 1
ATOM 1305 C C . LEU A 1 168 ? 22 6.75 2.664 1 95.75 168 LEU A C 1
ATOM 1307 O O . LEU A 1 168 ? 21.469 5.75 2.178 1 95.75 168 LEU A O 1
ATOM 1311 N N . VAL A 1 169 ? 22.969 6.727 3.502 1 96.12 169 VAL A N 1
ATOM 1312 C CA . VAL A 1 169 ? 23.531 5.449 3.916 1 96.12 169 VAL A CA 1
ATOM 1313 C C . VAL A 1 169 ? 22.484 4.641 4.676 1 96.12 169 VAL A C 1
ATOM 1315 O O . VAL A 1 169 ? 22.281 3.461 4.383 1 96.12 169 VAL A O 1
ATOM 1318 N N . PHE A 1 170 ? 21.812 5.238 5.57 1 95 170 PHE A N 1
ATOM 1319 C CA . PHE A 1 170 ? 20.828 4.523 6.371 1 95 170 PHE A CA 1
ATOM 1320 C C . PHE A 1 170 ? 19.609 4.164 5.531 1 95 170 PHE A C 1
ATOM 1322 O O . PHE A 1 170 ? 18.938 3.164 5.797 1 95 170 PHE A O 1
ATOM 1329 N N . THR A 1 171 ? 19.359 4.977 4.539 1 96.12 171 THR A N 1
ATOM 1330 C CA . THR A 1 171 ? 18.312 4.605 3.588 1 96.12 171 THR A CA 1
ATOM 1331 C C . THR A 1 171 ? 18.672 3.307 2.871 1 96.12 171 THR A C 1
ATOM 1333 O O . THR A 1 171 ? 17.812 2.445 2.67 1 96.12 171 THR A O 1
ATOM 1336 N N . CYS A 1 172 ? 19.906 3.197 2.539 1 97.56 172 CYS A N 1
ATOM 1337 C CA . CYS A 1 172 ? 20.359 1.97 1.894 1 97.56 172 CYS A CA 1
ATOM 1338 C C . CYS A 1 172 ? 20.188 0.77 2.814 1 97.56 172 CYS A C 1
ATOM 1340 O O . CYS A 1 172 ? 19.75 -0.298 2.371 1 97.56 172 CYS A O 1
ATOM 1342 N N . VAL A 1 173 ? 20.5 0.95 4.039 1 97.12 173 VAL A N 1
ATOM 1343 C CA . VAL A 1 173 ? 20.344 -0.124 5.012 1 97.12 173 VAL A CA 1
ATOM 1344 C C . VAL A 1 173 ? 18.875 -0.504 5.141 1 97.12 173 VAL A C 1
ATOM 1346 O O . VAL A 1 173 ? 18.531 -1.689 5.176 1 97.12 173 VAL A O 1
ATOM 1349 N N . TYR A 1 174 ? 18.031 0.475 5.223 1 97.25 174 TYR A N 1
ATOM 1350 C CA . TYR A 1 174 ? 16.594 0.263 5.324 1 97.25 174 TYR A CA 1
ATOM 1351 C C . TYR A 1 174 ? 16.078 -0.529 4.129 1 97.25 174 TYR A C 1
ATOM 1353 O O . TYR A 1 174 ? 15.352 -1.512 4.297 1 97.25 174 TYR A O 1
ATOM 1361 N N . VAL A 1 175 ? 16.484 -0.17 2.924 1 97.56 175 VAL A N 1
ATOM 1362 C CA . VAL A 1 175 ? 16.047 -0.845 1.705 1 97.56 175 VAL A CA 1
ATOM 1363 C C . VAL A 1 175 ? 16.625 -2.256 1.66 1 97.56 175 VAL A C 1
ATOM 1365 O O . VAL A 1 175 ? 15.969 -3.191 1.199 1 97.56 175 VAL A O 1
ATOM 1368 N N . ALA A 1 176 ? 17.828 -2.35 2.17 1 98 176 ALA A N 1
ATOM 1369 C CA . ALA A 1 176 ? 18.469 -3.658 2.211 1 98 176 ALA A CA 1
ATOM 1370 C C . ALA A 1 176 ? 17.688 -4.633 3.086 1 98 176 ALA A C 1
ATOM 1372 O O . ALA A 1 176 ? 17.672 -5.836 2.816 1 98 176 ALA A O 1
ATOM 1373 N N . PHE A 1 177 ? 17.094 -4.176 4.086 1 97.75 177 PHE A N 1
ATOM 1374 C CA . PHE A 1 177 ? 16.25 -5.027 4.926 1 97.75 177 PHE A CA 1
ATOM 1375 C C . PHE A 1 177 ? 15.141 -5.676 4.105 1 97.75 177 PHE A C 1
ATOM 1377 O O . PHE A 1 177 ? 14.93 -6.887 4.18 1 97.75 177 PHE A O 1
ATOM 1384 N N . TRP A 1 178 ? 14.492 -4.906 3.34 1 97.81 178 TRP A N 1
ATOM 1385 C CA . TRP A 1 178 ? 13.391 -5.406 2.531 1 97.81 178 TRP A CA 1
ATOM 1386 C C . TRP A 1 178 ? 13.898 -6.297 1.402 1 97.81 178 TRP A C 1
ATOM 1388 O O . TRP A 1 178 ? 13.219 -7.25 1.006 1 97.81 178 TRP A O 1
ATOM 1398 N N . LEU A 1 179 ? 15.062 -5.953 0.885 1 97.81 179 LEU A N 1
ATOM 1399 C CA . LEU A 1 179 ? 15.719 -6.828 -0.079 1 97.81 179 LEU A CA 1
ATOM 1400 C C . LEU A 1 179 ? 15.922 -8.219 0.507 1 97.81 179 LEU A C 1
ATOM 1402 O O . LEU A 1 179 ? 15.555 -9.219 -0.113 1 97.81 179 LEU A O 1
ATOM 1406 N N . ASN A 1 180 ? 16.453 -8.211 1.689 1 97.94 180 ASN A N 1
ATOM 1407 C CA . ASN A 1 180 ? 16.719 -9.484 2.35 1 97.94 180 ASN A CA 1
ATOM 1408 C C . ASN A 1 180 ? 15.438 -10.273 2.605 1 97.94 180 ASN A C 1
ATOM 1410 O O . ASN A 1 180 ? 15.414 -11.492 2.461 1 97.94 180 ASN A O 1
ATOM 1414 N N . LEU A 1 181 ? 14.445 -9.578 2.975 1 97.62 181 LEU A N 1
ATOM 1415 C CA . LEU A 1 181 ? 13.164 -10.242 3.193 1 97.62 181 LEU A CA 1
ATOM 1416 C C . LEU A 1 181 ? 12.641 -10.852 1.899 1 97.62 181 LEU A C 1
ATOM 1418 O O . LEU A 1 181 ? 12.141 -11.984 1.897 1 97.62 181 LEU A O 1
ATOM 1422 N N . GLY A 1 182 ? 12.766 -10.102 0.861 1 97.5 182 GLY A N 1
ATOM 1423 C CA . GLY A 1 182 ? 12.391 -10.625 -0.443 1 97.5 182 GLY A CA 1
ATOM 1424 C C . GLY A 1 182 ? 13.172 -11.867 -0.836 1 97.5 182 GLY A C 1
ATOM 1425 O O . GLY A 1 182 ? 12.586 -12.844 -1.312 1 97.5 182 GLY A O 1
ATOM 1426 N N . ILE A 1 183 ? 14.461 -11.836 -0.607 1 97.25 183 ILE A N 1
ATOM 1427 C CA . ILE A 1 183 ? 15.312 -12.969 -0.943 1 97.25 183 ILE A CA 1
ATOM 1428 C C . ILE A 1 183 ? 14.93 -14.172 -0.079 1 97.25 183 ILE A C 1
ATOM 1430 O O . ILE A 1 183 ? 14.867 -15.305 -0.567 1 97.25 183 ILE A O 1
ATOM 1434 N N . THR A 1 184 ? 14.664 -13.93 1.164 1 97.56 184 THR A N 1
ATOM 1435 C CA . THR A 1 184 ? 14.266 -15 2.074 1 97.56 184 THR A CA 1
ATOM 1436 C C . THR A 1 184 ? 13.023 -15.711 1.56 1 97.56 184 THR A C 1
ATOM 1438 O O . THR A 1 184 ? 12.992 -16.938 1.479 1 97.56 184 THR A O 1
ATOM 1441 N N . PHE A 1 185 ? 12.07 -14.969 1.133 1 97.25 185 PHE A N 1
ATOM 1442 C CA . PHE A 1 185 ? 10.836 -15.57 0.653 1 97.25 185 PHE A CA 1
ATOM 1443 C C . PHE A 1 185 ? 11.039 -16.219 -0.712 1 97.25 185 PHE A C 1
ATOM 1445 O O . PHE A 1 185 ? 10.352 -17.188 -1.053 1 97.25 185 PHE A O 1
ATOM 1452 N N . SER A 1 186 ? 11.984 -15.688 -1.481 1 96.44 186 SER A N 1
ATOM 1453 C CA . SER A 1 186 ? 12.297 -16.297 -2.768 1 96.44 186 SER A CA 1
ATOM 1454 C C . SER A 1 186 ? 12.922 -17.688 -2.586 1 96.44 186 SER A C 1
ATOM 1456 O O . SER A 1 186 ? 12.852 -18.531 -3.486 1 96.44 186 SER A O 1
ATOM 1458 N N . ILE A 1 187 ? 13.539 -17.875 -1.444 1 95.31 187 ILE A N 1
ATOM 1459 C CA . ILE A 1 187 ? 14.141 -19.172 -1.132 1 95.31 187 ILE A CA 1
ATOM 1460 C C . ILE A 1 187 ? 13.062 -20.141 -0.627 1 95.31 187 ILE A C 1
ATOM 1462 O O . ILE A 1 187 ? 13.055 -21.312 -0.989 1 95.31 187 ILE A O 1
ATOM 1466 N N . VAL A 1 188 ? 12.148 -19.672 0.105 1 95.62 188 VAL A N 1
ATOM 1467 C CA . VAL A 1 188 ? 11.156 -20.484 0.794 1 95.62 188 VAL A CA 1
ATOM 1468 C C . VAL A 1 188 ? 10.055 -20.906 -0.184 1 95.62 188 VAL A C 1
ATOM 1470 O O . VAL A 1 188 ? 9.633 -22.062 -0.199 1 95.62 188 VAL A O 1
ATOM 1473 N N . PHE A 1 189 ? 9.656 -19.984 -0.998 1 93.12 189 PHE A N 1
ATOM 1474 C CA . PHE A 1 189 ? 8.531 -20.266 -1.883 1 93.12 189 PHE A CA 1
ATOM 1475 C C . PHE A 1 189 ? 9.023 -20.672 -3.268 1 93.12 189 PHE A C 1
ATOM 1477 O O . PHE A 1 189 ? 10.023 -20.125 -3.758 1 93.12 189 PHE A O 1
ATOM 1484 N N . ARG A 1 190 ? 8.242 -21.438 -3.924 1 90.81 190 ARG A N 1
ATOM 1485 C CA . ARG A 1 190 ? 8.594 -21.938 -5.25 1 90.81 190 ARG A CA 1
ATOM 1486 C C . ARG A 1 190 ? 8.188 -20.953 -6.336 1 90.81 190 ARG A C 1
ATOM 1488 O O . ARG A 1 190 ? 8.898 -2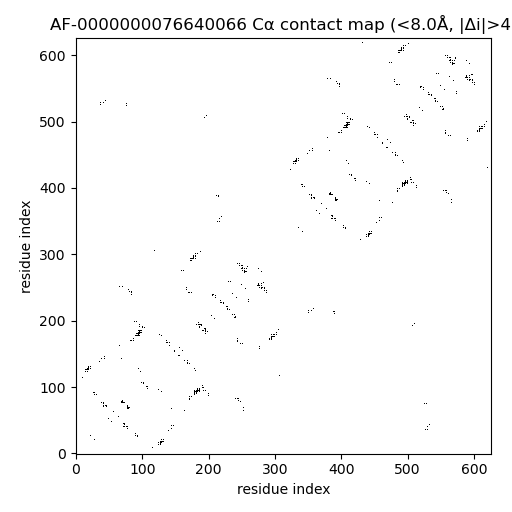0.781 -7.324 1 90.81 190 ARG A O 1
ATOM 1495 N N . GLN A 1 191 ? 7.066 -20.266 -6.105 1 90.44 191 GLN A N 1
ATOM 1496 C CA . GLN A 1 191 ? 6.555 -19.344 -7.117 1 90.44 191 GLN A CA 1
ATOM 1497 C C . GLN A 1 191 ? 6.949 -17.906 -6.801 1 90.44 191 GLN A C 1
ATOM 1499 O O . GLN A 1 191 ? 6.777 -17.453 -5.668 1 90.44 191 GLN A O 1
ATOM 1504 N N . SER A 1 192 ? 7.48 -17.203 -7.832 1 92.06 192 SER A N 1
ATOM 1505 C CA . SER A 1 192 ? 7.902 -15.812 -7.672 1 92.06 192 SER A CA 1
ATOM 1506 C C . SER A 1 192 ? 6.73 -14.922 -7.27 1 92.06 192 SER A C 1
ATOM 1508 O O . SER A 1 192 ? 6.895 -13.992 -6.48 1 92.06 192 SER A O 1
ATOM 1510 N N . SER A 1 193 ? 5.547 -15.25 -7.793 1 90.25 193 SER A N 1
ATOM 1511 C CA . SER A 1 193 ? 4.375 -14.445 -7.473 1 90.25 193 SER A CA 1
ATOM 1512 C C . SER A 1 193 ? 4.016 -14.547 -5.996 1 90.25 193 SER A C 1
ATOM 1514 O O . SER A 1 193 ? 3.623 -13.555 -5.375 1 90.25 193 SER A O 1
ATOM 1516 N N . THR A 1 194 ? 4.23 -15.703 -5.414 1 90.44 194 THR A N 1
ATOM 1517 C CA . THR A 1 194 ? 3.939 -15.906 -3.998 1 90.44 194 THR A CA 1
ATOM 1518 C C . THR A 1 194 ? 4.953 -15.164 -3.129 1 90.44 194 THR A C 1
ATOM 1520 O O . THR A 1 194 ? 4.582 -14.531 -2.137 1 90.44 194 THR A O 1
ATOM 1523 N N . SER A 1 195 ? 6.176 -15.25 -3.529 1 94.75 195 SER A N 1
ATOM 1524 C CA . SER A 1 195 ? 7.219 -14.531 -2.799 1 94.75 195 SER A CA 1
ATOM 1525 C C . SER A 1 195 ? 6.969 -13.031 -2.818 1 94.75 195 SER A C 1
ATOM 1527 O O . SER A 1 195 ? 7.078 -12.367 -1.787 1 94.75 195 SER A O 1
ATOM 1529 N N . ALA A 1 196 ? 6.598 -12.539 -3.998 1 93.06 196 ALA A N 1
ATOM 1530 C CA . ALA A 1 196 ? 6.297 -11.117 -4.141 1 93.06 196 ALA A CA 1
ATOM 1531 C C . ALA A 1 196 ? 5.109 -10.719 -3.275 1 93.06 196 ALA A C 1
ATOM 1533 O O . ALA A 1 196 ? 5.16 -9.711 -2.562 1 93.06 196 ALA A O 1
ATOM 1534 N N . LEU A 1 197 ? 4.082 -11.523 -3.318 1 91.31 197 LEU A N 1
ATOM 1535 C CA . LEU A 1 197 ? 2.855 -11.234 -2.588 1 91.31 197 LEU A CA 1
ATOM 1536 C 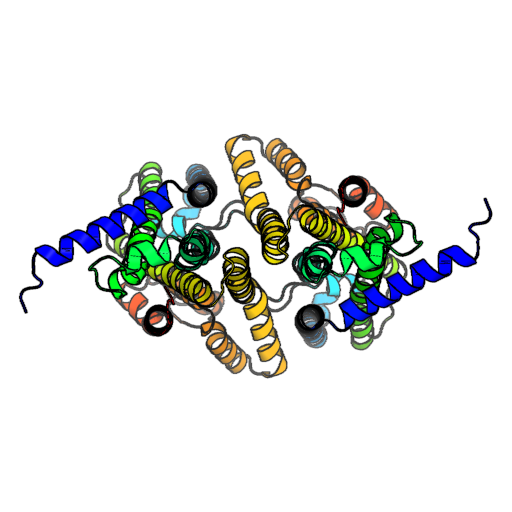C . LEU A 1 197 ? 3.109 -11.211 -1.084 1 91.31 197 LEU A C 1
ATOM 1538 O O . LEU A 1 197 ? 2.646 -10.305 -0.385 1 91.31 197 LEU A O 1
ATOM 1542 N N . CYS A 1 198 ? 3.805 -12.133 -0.594 1 93.44 198 CYS A N 1
ATOM 1543 C CA . CYS A 1 198 ? 4.078 -12.227 0.836 1 93.44 198 CYS A CA 1
ATOM 1544 C C . CYS A 1 198 ? 4.922 -11.047 1.308 1 93.44 198 CYS A C 1
ATOM 1546 O O . CYS A 1 198 ? 4.641 -10.453 2.348 1 93.44 198 CYS A O 1
ATOM 1548 N N . THR A 1 199 ? 5.969 -10.758 0.569 1 96 199 THR A N 1
ATOM 1549 C CA . THR A 1 199 ? 6.828 -9.648 0.956 1 96 199 THR A CA 1
ATOM 1550 C C . THR A 1 199 ? 6.059 -8.328 0.91 1 96 199 THR A C 1
ATOM 1552 O O . THR A 1 199 ? 6.168 -7.508 1.825 1 96 199 THR A O 1
ATOM 1555 N N . LEU A 1 200 ? 5.273 -8.141 -0.107 1 93.38 200 LEU A N 1
ATOM 1556 C CA . LEU A 1 200 ? 4.473 -6.926 -0.233 1 93.38 200 LEU A CA 1
ATOM 1557 C C . LEU A 1 200 ? 3.447 -6.832 0.893 1 93.38 200 LEU A C 1
ATOM 1559 O O . LEU A 1 200 ? 3.168 -5.742 1.395 1 93.38 200 LEU A O 1
ATOM 1563 N N . ALA A 1 201 ? 2.857 -7.98 1.246 1 90.44 201 ALA A N 1
ATOM 1564 C CA . ALA A 1 201 ? 1.876 -8.016 2.328 1 90.44 201 ALA A CA 1
ATOM 1565 C C . ALA A 1 201 ? 2.5 -7.578 3.65 1 90.44 201 ALA A C 1
ATOM 1567 O O . ALA A 1 201 ? 1.903 -6.801 4.398 1 90.44 201 ALA A O 1
ATOM 1568 N N . ILE A 1 202 ? 3.648 -8.055 3.891 1 94 202 ILE A N 1
ATOM 1569 C CA . ILE A 1 202 ? 4.34 -7.691 5.121 1 94 202 ILE A CA 1
ATOM 1570 C C . ILE A 1 202 ? 4.688 -6.207 5.102 1 94 202 ILE A C 1
ATOM 1572 O O . ILE A 1 202 ? 4.543 -5.516 6.113 1 94 202 ILE A O 1
ATOM 1576 N N . TRP A 1 203 ? 5.156 -5.77 3.98 1 95.12 203 TRP A N 1
ATOM 1577 C CA . TRP A 1 203 ? 5.465 -4.352 3.83 1 95.12 203 TRP A CA 1
ATOM 1578 C C . TRP A 1 203 ? 4.223 -3.498 4.055 1 95.12 203 TRP A C 1
ATOM 1580 O O . TRP A 1 203 ? 4.266 -2.508 4.789 1 95.12 203 TRP A O 1
ATOM 1590 N N . LEU A 1 204 ? 3.156 -3.896 3.443 1 89.5 204 LEU A N 1
ATOM 1591 C CA . LEU A 1 204 ? 1.906 -3.156 3.58 1 89.5 204 LEU A CA 1
ATOM 1592 C C . LEU A 1 204 ? 1.423 -3.168 5.027 1 89.5 204 LEU A C 1
ATOM 1594 O O . LEU A 1 204 ? 0.898 -2.168 5.52 1 89.5 204 LEU A O 1
ATOM 1598 N N . PHE A 1 205 ? 1.54 -4.25 5.676 1 90.94 205 PHE A N 1
ATOM 1599 C CA . PHE A 1 205 ? 1.134 -4.379 7.066 1 90.94 205 PHE A CA 1
ATOM 1600 C C . PHE A 1 205 ? 1.87 -3.371 7.941 1 90.94 205 PHE A C 1
ATOM 1602 O O . PHE A 1 205 ? 1.247 -2.629 8.703 1 90.94 205 PHE A O 1
ATOM 1609 N N . PHE A 1 206 ? 3.137 -3.277 7.785 1 92.19 206 PHE A N 1
ATOM 1610 C CA . PHE A 1 206 ? 3.932 -2.389 8.625 1 92.19 206 PHE A CA 1
ATOM 1611 C C . PHE A 1 206 ? 3.742 -0.936 8.203 1 92.19 206 PHE A C 1
ATOM 1613 O O . PHE A 1 206 ? 3.828 -0.027 9.031 1 92.19 206 PHE A O 1
ATOM 1620 N N . SER A 1 207 ? 3.486 -0.755 6.945 1 87.31 207 SER A N 1
ATOM 1621 C CA . SER A 1 207 ? 3.379 0.604 6.426 1 87.31 207 SER A CA 1
ATOM 1622 C C . SER A 1 207 ? 2.029 1.224 6.773 1 87.31 207 SER A C 1
ATOM 1624 O O . SER A 1 207 ? 1.933 2.434 6.984 1 87.31 207 SER A O 1
ATOM 1626 N N . VAL A 1 208 ? 1.043 0.397 6.898 1 81 208 VAL A N 1
ATOM 1627 C CA . VAL A 1 208 ? -0.292 0.976 7.008 1 81 208 VAL A CA 1
ATOM 1628 C C . VAL A 1 208 ? -0.951 0.519 8.305 1 81 208 VAL A C 1
ATOM 1630 O O . VAL A 1 208 ? -1.412 1.343 9.102 1 81 208 VAL A O 1
ATOM 1633 N N . PHE A 1 209 ? -0.915 -0.751 8.672 1 82.31 209 PHE A N 1
ATOM 1634 C CA . PHE A 1 209 ? -1.768 -1.337 9.695 1 82.31 209 PHE A CA 1
ATOM 1635 C C . PHE A 1 209 ? -1.075 -1.313 11.055 1 82.31 209 PHE A C 1
ATOM 1637 O O . PHE A 1 209 ? -1.734 -1.216 12.094 1 82.31 209 PHE A O 1
ATOM 1644 N N . TYR A 1 210 ? 0.154 -1.425 11.055 1 88.94 210 TYR A N 1
ATOM 1645 C CA . TYR A 1 210 ? 0.877 -1.614 12.312 1 88.94 210 TYR A CA 1
ATOM 1646 C C . TYR A 1 210 ? 0.693 -0.415 13.234 1 88.94 210 TYR A C 1
ATOM 1648 O O . TYR A 1 210 ? 0.439 -0.577 14.43 1 88.94 210 TYR A O 1
ATOM 1656 N N . SER A 1 211 ? 0.834 0.786 12.641 1 85.06 211 SER A N 1
ATOM 1657 C CA . SER A 1 211 ? 0.661 1.981 13.461 1 85.06 211 SER A CA 1
ATOM 1658 C C . SER A 1 211 ? -0.748 2.057 14.039 1 85.06 211 SER A C 1
ATOM 1660 O O . SER A 1 211 ? -0.933 2.469 15.188 1 85.06 211 SER A O 1
ATOM 1662 N N . MET A 1 212 ? -1.695 1.652 13.266 1 78.62 212 MET A N 1
ATOM 1663 C CA . MET A 1 212 ? -3.08 1.643 13.734 1 78.62 212 MET A CA 1
ATOM 1664 C C . MET A 1 212 ? -3.262 0.664 14.891 1 78.62 212 MET A C 1
ATOM 1666 O O . MET A 1 212 ? -3.951 0.969 15.859 1 78.62 212 MET A O 1
ATOM 1670 N N . LEU A 1 213 ? -2.67 -0.45 14.773 1 84 213 LEU A N 1
ATOM 1671 C CA . LEU A 1 213 ? -2.764 -1.472 15.812 1 84 213 LEU A CA 1
ATOM 1672 C C . LEU A 1 213 ? -2.092 -1.003 17.094 1 84 213 LEU A C 1
ATOM 1674 O O . LEU A 1 213 ? -2.621 -1.214 18.188 1 84 213 LEU A O 1
ATOM 1678 N N . VAL A 1 214 ? -0.976 -0.365 17 1 86.44 214 VAL A N 1
ATOM 1679 C CA . VAL A 1 214 ? -0.253 0.133 18.156 1 86.44 214 VAL A CA 1
ATOM 1680 C C . VAL A 1 214 ? -1.091 1.191 18.875 1 86.44 214 VAL A C 1
ATOM 1682 O O . VAL A 1 214 ? -1.248 1.147 20.094 1 86.44 214 VAL A O 1
ATOM 1685 N N . ASN A 1 215 ? -1.581 2.148 18.078 1 79.38 215 ASN A N 1
ATOM 1686 C CA . ASN A 1 215 ? -2.389 3.213 18.672 1 79.38 215 ASN A CA 1
ATOM 1687 C C . ASN A 1 215 ? -3.65 2.66 19.328 1 79.38 215 ASN A C 1
ATOM 1689 O O . ASN A 1 215 ? -4.105 3.186 20.344 1 79.38 215 ASN A O 1
ATOM 1693 N N . PHE A 1 216 ? -4.184 1.647 18.75 1 76.88 216 PHE A N 1
ATOM 1694 C CA . PHE A 1 216 ? -5.355 1.003 19.344 1 76.88 216 PHE A CA 1
ATOM 1695 C C . PHE A 1 216 ? -5.004 0.332 20.656 1 76.88 216 PHE A C 1
ATOM 1697 O O . PHE A 1 216 ? -5.715 0.491 21.656 1 76.88 216 PHE A O 1
ATOM 1704 N N . LEU A 1 217 ? -3.967 -0.387 20.672 1 80.75 217 LEU A N 1
ATOM 1705 C CA . LEU A 1 217 ? -3.557 -1.135 21.859 1 80.75 217 LEU A CA 1
ATOM 1706 C C . LEU A 1 217 ? -3.203 -0.189 23 1 80.75 217 LEU A C 1
ATOM 1708 O O . LEU A 1 217 ? -3.586 -0.427 24.156 1 80.75 217 LEU A O 1
ATOM 1712 N N . VAL A 1 218 ? -2.516 0.831 22.672 1 81.06 218 VAL A N 1
ATOM 1713 C CA . VAL A 1 218 ? -2.08 1.774 23.703 1 81.06 218 VAL A CA 1
ATOM 1714 C C . VAL A 1 218 ? -3.279 2.564 24.219 1 81.06 218 VAL A C 1
ATOM 1716 O O . VAL A 1 218 ? -3.391 2.818 25.422 1 81.06 218 VAL A O 1
ATOM 1719 N N . GLY A 1 219 ? -4.066 3.023 23.266 1 73.62 219 GLY A N 1
ATOM 1720 C CA . GLY A 1 219 ? -5.262 3.74 23.672 1 73.62 219 GLY A CA 1
ATOM 1721 C C . GLY A 1 219 ? -6.16 2.93 24.578 1 73.62 219 GLY A C 1
ATOM 1722 O O . GLY A 1 219 ? -6.812 3.484 25.469 1 73.62 219 GLY A O 1
ATOM 1723 N N . ALA A 1 220 ? -6.164 1.613 24.453 1 71.5 220 ALA A N 1
ATOM 1724 C CA . ALA A 1 220 ? -7.035 0.732 25.219 1 71.5 220 ALA A CA 1
ATOM 1725 C C . ALA A 1 220 ? -6.406 0.385 26.562 1 71.5 220 ALA A C 1
ATOM 1727 O O . ALA A 1 220 ? -7.105 -0.021 27.5 1 71.5 220 ALA A O 1
ATOM 1728 N N . THR A 1 221 ? -5.133 0.522 26.703 1 73.56 221 THR A N 1
ATOM 1729 C CA . THR A 1 221 ? -4.48 -0.033 27.875 1 73.56 221 THR A CA 1
ATOM 1730 C C . THR A 1 221 ? -3.998 1.08 28.812 1 73.56 221 THR A C 1
ATOM 1732 O O . THR A 1 221 ? -3.799 0.857 30 1 73.56 221 THR A O 1
ATOM 1735 N N . THR A 1 222 ? -3.611 2.193 28.188 1 68.44 222 THR A N 1
ATOM 1736 C CA . THR A 1 222 ? -2.922 3.152 29.047 1 68.44 222 THR A CA 1
ATOM 1737 C C . THR A 1 222 ? -3.725 4.445 29.172 1 68.44 222 THR A C 1
ATOM 1739 O O . THR A 1 222 ? -4.254 4.949 28.172 1 68.44 222 THR A O 1
ATOM 1742 N N . TYR A 1 223 ? -3.844 4.855 30.375 1 66.94 223 TYR A N 1
ATOM 1743 C CA . TYR A 1 223 ? -4.609 6.059 30.672 1 66.94 223 TYR A CA 1
ATOM 1744 C C . TYR A 1 223 ? -3.686 7.23 30.984 1 66.94 223 TYR A C 1
ATOM 1746 O O . TYR A 1 223 ? -4.094 8.391 30.906 1 66.94 223 TYR A O 1
ATOM 1754 N N . SER A 1 224 ? -2.449 6.883 31.25 1 72.19 224 SER A N 1
ATOM 1755 C CA . SER A 1 224 ? -1.504 7.969 31.484 1 72.19 224 SER A CA 1
ATOM 1756 C C . SER A 1 224 ? -0.84 8.422 30.188 1 72.19 224 SER A C 1
ATOM 1758 O O . SER A 1 224 ? -0.438 7.586 29.359 1 72.19 224 SER A O 1
ATOM 1760 N N . ASN A 1 225 ? -0.842 9.602 29.938 1 74.5 225 ASN A N 1
ATOM 1761 C CA . ASN A 1 225 ? -0.278 10.164 28.719 1 74.5 225 ASN A CA 1
ATOM 1762 C C . ASN A 1 225 ? 1.185 9.758 28.531 1 74.5 225 ASN A C 1
ATOM 1764 O O . ASN A 1 225 ? 1.61 9.414 27.438 1 74.5 225 ASN A O 1
ATOM 1768 N N . TYR A 1 226 ? 1.904 9.812 29.703 1 73.56 226 TYR A N 1
ATOM 1769 C CA . TYR A 1 226 ? 3.324 9.492 29.625 1 73.56 226 TYR A CA 1
ATOM 1770 C C . TYR A 1 226 ? 3.535 8.023 29.297 1 73.56 226 TYR A C 1
ATOM 1772 O O . TYR A 1 226 ? 4.336 7.68 28.422 1 73.56 226 TYR A O 1
ATOM 1780 N N . ALA A 1 227 ? 2.797 7.176 30.031 1 77.56 227 ALA A N 1
ATOM 1781 C CA . ALA A 1 227 ? 2.906 5.738 29.797 1 77.56 227 ALA A CA 1
ATOM 1782 C C . ALA A 1 227 ? 2.441 5.375 28.391 1 77.56 227 ALA A C 1
ATOM 1784 O O . ALA A 1 227 ? 3.031 4.512 27.734 1 77.56 227 ALA A O 1
ATOM 1785 N N . ALA A 1 228 ? 1.469 5.98 27.922 1 79.56 228 ALA A N 1
ATOM 1786 C CA . ALA A 1 228 ? 0.932 5.738 26.578 1 79.56 228 ALA A CA 1
ATOM 1787 C C . ALA A 1 228 ? 1.953 6.098 25.516 1 79.56 228 ALA A C 1
ATOM 1789 O O . ALA A 1 228 ? 2.154 5.336 24.562 1 79.56 228 ALA A O 1
ATOM 1790 N N . ARG A 1 229 ? 2.582 7.09 25.812 1 79.38 229 ARG A N 1
ATOM 1791 C CA . ARG A 1 229 ? 3.57 7.539 24.844 1 79.38 229 ARG A CA 1
ATOM 1792 C C . ARG A 1 229 ? 4.766 6.59 24.797 1 79.38 229 ARG A C 1
ATOM 1794 O O . ARG A 1 229 ? 5.242 6.234 23.719 1 79.38 229 ARG A O 1
ATOM 1801 N N . THR A 1 230 ? 5.258 6.27 25.953 1 83 230 THR A N 1
ATOM 1802 C CA . THR A 1 230 ? 6.406 5.375 26.016 1 83 230 THR A CA 1
ATOM 1803 C C . THR A 1 230 ? 6.082 4.027 25.375 1 83 230 THR A C 1
ATOM 1805 O O . THR A 1 230 ? 6.883 3.486 24.609 1 83 230 THR A O 1
ATOM 1808 N N . LEU A 1 231 ? 4.898 3.588 25.656 1 84.94 231 LEU A N 1
ATOM 1809 C CA . LEU A 1 231 ? 4.492 2.303 25.094 1 84.94 231 LEU A CA 1
ATOM 1810 C C . LEU A 1 231 ? 4.316 2.4 23.578 1 84.94 231 LEU A C 1
ATOM 1812 O O . LEU A 1 231 ? 4.66 1.467 22.844 1 84.94 231 LEU A O 1
ATOM 1816 N N . THR A 1 232 ? 3.822 3.479 23.156 1 85.75 232 THR A N 1
ATOM 1817 C CA . THR A 1 232 ? 3.633 3.678 21.734 1 85.75 232 THR A CA 1
ATOM 1818 C C . THR A 1 232 ? 4.973 3.65 21 1 85.75 232 THR A C 1
ATOM 1820 O O . THR A 1 232 ? 5.113 2.98 19.969 1 85.75 232 THR A O 1
ATOM 1823 N N . VAL A 1 233 ? 5.934 4.277 21.609 1 83.81 233 VAL A N 1
ATOM 1824 C CA . VAL A 1 233 ? 7.246 4.359 20.969 1 83.81 233 VAL A CA 1
ATOM 1825 C C . VAL A 1 233 ? 7.918 2.988 21 1 83.81 233 VAL A C 1
ATOM 1827 O O . VAL A 1 233 ? 8.477 2.549 19.984 1 83.81 233 VAL A O 1
ATOM 1830 N N . MET A 1 234 ? 7.777 2.289 22.047 1 87.06 234 MET A N 1
ATOM 1831 C CA . MET A 1 234 ? 8.398 0.976 22.188 1 87.06 234 MET A CA 1
ATOM 1832 C C . MET A 1 234 ? 7.816 -0.01 21.172 1 87.06 234 MET A C 1
ATOM 1834 O O . MET A 1 234 ? 8.562 -0.74 20.516 1 87.06 234 MET A O 1
ATOM 1838 N N . LEU A 1 235 ? 6.566 0.049 21.062 1 89.69 235 LEU A N 1
ATOM 1839 C CA . LEU A 1 235 ? 5.914 -0.878 20.141 1 89.69 235 LEU A CA 1
ATOM 1840 C C . LEU A 1 235 ? 6.141 -0.461 18.688 1 89.69 235 LEU A C 1
ATOM 1842 O O . LEU A 1 235 ? 6.273 -1.312 17.812 1 89.69 235 LEU A O 1
ATOM 1846 N N . SER A 1 236 ? 6.191 0.847 18.484 1 88.75 236 SER A N 1
ATOM 1847 C CA . SER A 1 236 ? 6.348 1.334 17.125 1 88.75 236 SER A CA 1
ATOM 1848 C C . SER A 1 236 ? 7.746 1.039 16.578 1 88.75 236 SER A C 1
ATOM 1850 O O . SER A 1 236 ? 7.934 0.898 15.375 1 88.75 236 SER A O 1
ATOM 1852 N N . ARG A 1 237 ? 8.688 0.866 17.484 1 88.38 237 ARG A N 1
ATOM 1853 C CA . ARG A 1 237 ? 10.078 0.666 17.078 1 88.38 237 ARG A CA 1
ATOM 1854 C C . ARG A 1 237 ? 10.305 -0.764 16.594 1 88.38 237 ARG A C 1
ATOM 1856 O O . ARG A 1 237 ? 11.391 -1.097 16.109 1 88.38 237 ARG A O 1
ATOM 1863 N N . ILE A 1 238 ? 9.281 -1.543 16.578 1 90.19 238 ILE A N 1
ATOM 1864 C CA . ILE A 1 238 ? 9.344 -2.879 16 1 90.19 238 ILE A CA 1
ATOM 1865 C C . ILE A 1 238 ? 9.227 -2.787 14.477 1 90.19 238 ILE A C 1
ATOM 1867 O O . ILE A 1 238 ? 9.734 -3.645 13.758 1 90.19 238 ILE A O 1
ATOM 1871 N N . SER A 1 239 ? 8.633 -1.735 14.047 1 92.31 239 SER A N 1
ATOM 1872 C CA . SER A 1 239 ? 8.461 -1.526 12.617 1 92.31 239 SER A CA 1
ATOM 1873 C C . SER A 1 239 ? 9.711 -0.919 11.992 1 92.31 239 SER A C 1
ATOM 1875 O O . SER A 1 239 ? 10.172 0.141 12.414 1 92.31 239 SER A O 1
ATOM 1877 N N . PRO A 1 240 ? 10.188 -1.596 10.961 1 92.62 240 PRO A N 1
ATOM 1878 C CA . PRO A 1 240 ? 11.344 -1.023 10.273 1 92.62 240 PRO A CA 1
ATOM 1879 C C . PRO A 1 240 ? 11.055 0.356 9.68 1 92.62 240 PRO A C 1
ATOM 1881 O O . PRO A 1 240 ? 11.945 1.214 9.648 1 92.62 240 PRO A O 1
ATOM 1884 N N . GLU A 1 241 ? 9.875 0.483 9.305 1 91.38 241 GLU A N 1
ATOM 1885 C CA . GLU A 1 241 ? 9.5 1.77 8.727 1 91.38 241 GLU A CA 1
ATOM 1886 C C . GLU A 1 241 ? 9.555 2.883 9.766 1 91.38 241 GLU A C 1
ATOM 1888 O O . GLU A 1 241 ? 10.039 3.98 9.484 1 91.38 241 GLU A O 1
ATOM 1893 N N . PHE A 1 242 ? 9.062 2.6 10.945 1 90.06 242 PHE A N 1
ATOM 1894 C CA . PHE A 1 242 ? 9.086 3.59 12.016 1 90.06 242 PHE A CA 1
ATOM 1895 C C . PHE A 1 242 ? 10.523 3.912 12.422 1 90.06 242 PHE A C 1
ATOM 1897 O O . PHE A 1 242 ? 10.867 5.078 12.625 1 90.06 242 PHE A O 1
ATOM 1904 N N . LEU A 1 243 ? 11.281 2.893 12.523 1 91.31 243 LEU A N 1
ATOM 1905 C CA . LEU A 1 243 ? 12.688 3.088 12.859 1 91.31 243 LEU A CA 1
ATOM 1906 C C . LEU A 1 243 ? 13.367 4.008 11.852 1 91.31 243 LEU A C 1
ATOM 1908 O O . LEU A 1 243 ? 14.086 4.938 12.234 1 91.31 243 LEU A O 1
ATOM 1912 N N . PHE A 1 244 ? 13.109 3.758 10.648 1 93.31 244 PHE A N 1
ATOM 1913 C CA . PHE A 1 244 ? 13.703 4.547 9.578 1 93.31 244 PHE A CA 1
ATOM 1914 C C . PHE A 1 244 ? 13.211 5.988 9.625 1 93.31 244 PHE A C 1
ATOM 1916 O O . PHE A 1 244 ? 14 6.926 9.516 1 93.31 244 PHE A O 1
ATOM 1923 N N . ASN A 1 245 ? 11.953 6.129 9.789 1 88.25 245 ASN A N 1
ATOM 1924 C CA . ASN A 1 245 ? 11.375 7.469 9.797 1 88.25 245 ASN A CA 1
ATOM 1925 C C . ASN A 1 245 ? 11.867 8.289 10.984 1 88.25 245 ASN A C 1
ATOM 1927 O O . ASN A 1 245 ? 12.172 9.477 10.844 1 88.25 245 ASN A O 1
ATOM 1931 N N . GLU A 1 246 ? 11.883 7.684 12.094 1 86.94 246 GLU A N 1
ATOM 1932 C CA . GLU A 1 246 ? 12.367 8.375 13.281 1 86.94 246 GLU A CA 1
ATOM 1933 C C . GLU A 1 246 ? 13.836 8.773 13.117 1 86.94 246 GLU A C 1
ATOM 1935 O O . GLU A 1 246 ? 14.219 9.906 13.43 1 86.94 246 GLU A O 1
ATOM 1940 N N . LEU A 1 247 ? 14.617 7.902 12.633 1 88.5 247 LEU A N 1
ATOM 1941 C CA . LEU A 1 247 ? 16.047 8.125 12.422 1 88.5 247 LEU A CA 1
ATOM 1942 C C . LEU A 1 247 ? 16.281 9.266 11.43 1 88.5 247 LEU A C 1
ATOM 1944 O O . LEU A 1 247 ? 17.047 10.188 11.711 1 88.5 247 LEU A O 1
ATOM 1948 N N . THR A 1 248 ? 15.586 9.242 10.406 1 87.94 248 THR A N 1
ATOM 1949 C CA . THR A 1 248 ? 15.844 10.203 9.336 1 87.94 248 THR A CA 1
ATOM 1950 C C . THR A 1 248 ? 15.281 11.578 9.703 1 87.94 248 THR A C 1
ATOM 1952 O O . THR A 1 248 ? 15.875 12.602 9.359 1 87.94 248 THR A O 1
ATOM 1955 N N . THR A 1 249 ? 14.188 11.562 10.43 1 82.38 249 THR A N 1
ATOM 1956 C CA . THR A 1 249 ? 13.633 12.836 10.859 1 82.38 249 THR A CA 1
ATOM 1957 C C . THR A 1 249 ? 14.57 13.531 11.844 1 82.38 249 THR A C 1
ATOM 1959 O O . THR A 1 249 ? 14.805 14.734 11.742 1 82.38 249 THR A O 1
ATOM 1962 N N . ILE A 1 250 ? 15.117 12.82 12.703 1 80.69 250 ILE A N 1
ATOM 1963 C CA . ILE A 1 250 ? 16.031 13.383 13.695 1 80.69 250 ILE A CA 1
ATOM 1964 C C . ILE A 1 250 ? 17.328 13.812 13.023 1 80.69 250 ILE A C 1
ATOM 1966 O O . ILE A 1 250 ? 17.891 14.859 13.359 1 80.69 250 ILE A O 1
ATOM 1970 N N . LEU A 1 251 ? 17.766 13.078 12.086 1 84.19 251 LEU A N 1
ATOM 1971 C CA . LEU A 1 251 ? 19.016 13.367 11.391 1 84.19 251 LEU A CA 1
ATOM 1972 C C . LEU A 1 251 ? 18.875 14.617 10.531 1 84.19 251 LEU A C 1
ATOM 1974 O O . LEU A 1 251 ? 19.812 15.422 10.453 1 84.19 251 LEU A O 1
ATOM 1978 N N . LEU A 1 252 ? 17.672 14.797 9.969 1 83.31 252 LEU A N 1
ATOM 1979 C CA . LEU A 1 252 ? 17.547 15.867 8.984 1 83.31 252 LEU A CA 1
ATOM 1980 C C . LEU A 1 252 ? 16.875 17.094 9.594 1 83.31 252 LEU A C 1
ATOM 1982 O O . LEU A 1 252 ? 16.766 18.141 8.945 1 83.31 252 LEU A O 1
ATOM 1986 N N . THR A 1 253 ? 16.422 16.969 10.797 1 75.12 253 THR A N 1
ATOM 1987 C CA . THR A 1 253 ? 15.859 18.125 11.508 1 75.12 253 THR A CA 1
ATOM 1988 C C . THR A 1 253 ? 16.609 18.375 12.812 1 75.12 253 THR A C 1
ATOM 1990 O O . THR A 1 253 ? 16.172 17.953 13.883 1 75.12 253 THR A O 1
ATOM 1993 N N . PRO A 1 254 ? 17.562 19.172 12.766 1 68.31 254 PRO A N 1
ATOM 1994 C CA . PRO A 1 254 ? 18.453 19.359 13.914 1 68.31 254 PRO A CA 1
ATOM 1995 C C . PRO A 1 254 ? 17.766 20.062 15.086 1 68.31 254 PRO A C 1
ATOM 1997 O O . PRO A 1 254 ? 18.297 20.078 16.203 1 68.31 254 PRO A O 1
ATOM 2000 N N . SER A 1 255 ? 16.641 20.531 14.875 1 62 255 SER A N 1
ATOM 2001 C CA . SER A 1 255 ? 15.938 21.203 15.961 1 62 255 SER A CA 1
ATOM 2002 C C . SER A 1 255 ? 15.297 20.203 16.922 1 62 255 SER A C 1
ATOM 2004 O O . SER A 1 255 ? 14.898 20.578 18.031 1 62 255 SER A O 1
ATOM 2006 N N . ILE A 1 256 ? 15.375 18.953 16.594 1 53.75 256 ILE A N 1
ATOM 2007 C CA . ILE A 1 256 ? 14.758 17.938 17.438 1 53.75 256 ILE A CA 1
ATOM 2008 C C . ILE A 1 256 ? 15.742 17.469 18.5 1 53.75 256 ILE A C 1
ATOM 2010 O O . ILE A 1 256 ? 16.844 17.016 18.188 1 53.75 256 ILE A O 1
ATOM 2014 N N . ARG A 1 257 ? 15.414 17.797 19.766 1 47.97 257 ARG A N 1
ATOM 2015 C CA . ARG A 1 257 ? 16.344 17.516 20.844 1 47.97 257 ARG A CA 1
ATOM 2016 C C . ARG A 1 257 ? 15.969 16.25 21.578 1 47.97 257 ARG A C 1
ATOM 2018 O O . ARG A 1 257 ? 16.766 15.711 22.359 1 47.97 257 ARG A O 1
ATOM 2025 N N . SER A 1 258 ? 14.695 15.766 21.531 1 51.56 258 SER A N 1
ATOM 2026 C CA . SER A 1 258 ? 14.328 14.578 22.297 1 51.56 258 SER A CA 1
ATOM 2027 C C . SER A 1 258 ? 13.578 13.57 21.438 1 51.56 258 SER A C 1
ATOM 2029 O O . SER A 1 258 ? 12.953 13.945 20.438 1 51.56 258 SER A O 1
ATOM 2031 N N . LEU A 1 259 ? 13.875 12.266 21.797 1 50.94 259 LEU A N 1
ATOM 2032 C CA . LEU A 1 259 ? 13.188 11.117 21.219 1 50.94 259 LEU A CA 1
ATOM 2033 C C . LEU A 1 259 ? 11.789 10.961 21.812 1 50.94 259 LEU A C 1
ATOM 2035 O O . LEU A 1 259 ? 11.57 11.266 22.984 1 50.94 259 LEU A O 1
ATOM 2039 N N . GLY A 1 260 ? 10.758 10.68 21.094 1 45.28 260 GLY A N 1
ATOM 2040 C CA . GLY A 1 260 ? 9.5 10.281 21.703 1 45.28 260 GLY A CA 1
ATOM 2041 C C . GLY A 1 260 ? 8.453 11.391 21.703 1 45.28 260 GLY A C 1
ATOM 2042 O O . GLY A 1 260 ? 7.977 11.805 22.75 1 45.28 260 GLY A O 1
ATOM 2043 N N . GLY A 1 261 ? 8.164 12.141 20.625 1 44.53 261 GLY A N 1
ATOM 2044 C CA . GLY A 1 261 ? 7.031 13.016 20.359 1 44.53 261 GLY A CA 1
ATOM 2045 C C . GLY A 1 261 ? 6.992 14.227 21.281 1 44.53 261 GLY A C 1
ATOM 2046 O O . GLY A 1 261 ? 5.918 14.711 21.641 1 44.53 261 GLY A O 1
ATOM 2047 N N . LEU A 1 262 ? 7.906 14.625 22.094 1 38.31 262 LEU A N 1
ATOM 2048 C CA . LEU A 1 262 ? 7.621 15.867 22.812 1 38.31 262 LEU A CA 1
ATOM 2049 C C . LEU A 1 262 ? 7.074 16.922 21.859 1 38.31 262 LEU A C 1
ATOM 2051 O O . LEU A 1 262 ? 7.566 17.062 20.734 1 38.31 262 LEU A O 1
ATOM 2055 N N . SER A 1 263 ? 5.75 17.203 21.922 1 36.41 263 SER A N 1
ATOM 2056 C CA . SER A 1 263 ? 5.023 18.234 21.188 1 36.41 263 SER A CA 1
ATOM 2057 C C . SER A 1 263 ? 5.898 19.453 20.938 1 36.41 263 SER A C 1
ATOM 2059 O O . SER A 1 263 ? 6.727 19.812 21.766 1 36.41 263 SER A O 1
ATOM 2061 N N . PHE A 1 264 ? 6.148 19.719 19.688 1 36.88 264 PHE A N 1
ATOM 2062 C CA . PHE A 1 264 ? 6.762 20.984 19.281 1 36.88 264 PHE A CA 1
ATOM 2063 C C . PHE A 1 264 ? 6.457 22.078 20.297 1 36.88 264 PHE A C 1
ATOM 2065 O O . PHE A 1 264 ? 7.281 22.969 20.516 1 36.88 264 PHE A O 1
ATOM 2072 N N . GLU A 1 265 ? 5.289 22.016 20.875 1 37.19 265 GLU A N 1
ATOM 2073 C CA . GLU A 1 265 ? 4.871 23.125 21.719 1 37.19 265 GLU A CA 1
ATOM 2074 C C . GLU A 1 265 ? 5.766 23.25 22.953 1 37.19 265 GLU A C 1
ATOM 2076 O O . GLU A 1 265 ? 6 24.344 23.453 1 37.19 265 GLU A O 1
ATOM 2081 N N . GLN A 1 266 ? 6.141 22.156 23.469 1 36.28 266 GLN A N 1
ATOM 2082 C CA . GLN A 1 266 ? 6.816 22.344 24.75 1 36.28 266 GLN A CA 1
ATOM 2083 C C . GLN A 1 266 ? 8.25 22.812 24.547 1 36.28 266 GLN A C 1
ATOM 2085 O O . GLN A 1 266 ? 8.883 23.312 25.484 1 36.28 266 GLN A O 1
ATOM 2090 N N . VAL A 1 267 ? 8.797 22.594 23.438 1 39.31 267 VAL A N 1
ATOM 2091 C CA . VAL A 1 267 ? 10.148 23.094 23.219 1 39.31 267 VAL A CA 1
ATOM 2092 C C . VAL A 1 267 ? 10.094 24.531 22.688 1 39.31 267 VAL A C 1
ATOM 2094 O O . VAL A 1 267 ? 11.102 25.078 22.266 1 39.31 267 VAL A O 1
ATOM 2097 N N . SER A 1 268 ? 9.008 25.109 22.531 1 37.31 268 SER A N 1
ATOM 2098 C CA . SER A 1 268 ? 8.938 26.516 22.094 1 37.31 268 SER A CA 1
ATOM 2099 C C . SER A 1 268 ? 9.859 27.391 22.938 1 37.31 268 SER A C 1
ATOM 2101 O O . SER A 1 268 ? 10.211 28.5 22.531 1 37.31 268 SER A O 1
ATOM 2103 N N . GLY A 1 269 ? 9.961 27.125 24.219 1 36.12 269 GLY A N 1
ATOM 2104 C CA . GLY A 1 269 ? 10.664 28.156 24.969 1 36.12 269 GLY A CA 1
ATOM 2105 C C . GLY A 1 269 ? 12.164 28.141 24.75 1 36.12 269 GLY A C 1
ATOM 2106 O O . GLY A 1 269 ? 12.891 28.984 25.281 1 36.12 269 GLY A O 1
ATOM 2107 N N . THR A 1 270 ? 12.812 26.922 24.578 1 38.88 270 THR A N 1
ATOM 2108 C CA . THR A 1 270 ? 14.266 27.016 24.609 1 38.88 270 THR A CA 1
ATOM 2109 C C . THR A 1 270 ? 14.797 27.516 23.266 1 38.88 270 THR A C 1
ATOM 2111 O O . THR A 1 270 ? 14.172 27.297 22.234 1 38.88 270 THR A O 1
ATOM 2114 N N . ILE A 1 271 ? 15.672 28.438 23.141 1 41.66 271 ILE A N 1
ATOM 2115 C CA . ILE A 1 271 ? 16.438 28.969 22 1 41.66 271 ILE A CA 1
ATOM 2116 C C . ILE A 1 271 ? 16.719 27.844 21.016 1 41.66 271 ILE A C 1
ATOM 2118 O O . ILE A 1 271 ? 17.219 26.781 21.391 1 41.66 271 ILE A O 1
ATOM 2122 N N . PRO A 1 272 ? 16.109 27.734 19.828 1 49.25 272 PRO A N 1
ATOM 2123 C CA . PRO A 1 272 ? 16.297 26.75 18.766 1 49.25 272 PRO A CA 1
ATOM 2124 C C . PRO A 1 272 ? 17.75 26.328 18.594 1 49.25 272 PRO A C 1
ATOM 2126 O O . PRO A 1 272 ? 18.516 27.031 17.922 1 49.25 272 PRO A O 1
ATOM 2129 N N . SER A 1 273 ? 18.547 26.172 19.625 1 53.75 273 SER A N 1
ATOM 2130 C CA . SER A 1 273 ? 19.922 25.766 19.328 1 53.75 273 SER A CA 1
ATOM 2131 C C . SER A 1 273 ? 19.953 24.453 18.547 1 53.75 273 SER A C 1
ATOM 2133 O O . SER A 1 273 ? 19.188 23.531 18.844 1 53.75 273 SER A O 1
ATOM 2135 N N . THR A 1 274 ? 20.422 24.469 17.266 1 64.25 274 THR A N 1
ATOM 2136 C CA . THR A 1 274 ? 20.594 23.344 16.344 1 64.25 274 THR A CA 1
ATOM 2137 C C . THR A 1 274 ? 21.594 22.328 16.906 1 64.25 274 THR A C 1
ATOM 2139 O O . THR A 1 274 ? 22.594 22.703 17.5 1 64.25 274 THR A O 1
ATOM 2142 N N . LEU A 1 275 ? 21.234 21.094 17.172 1 69 275 LEU A N 1
ATOM 2143 C CA . LEU A 1 275 ? 22.094 20.016 17.641 1 69 275 LEU A CA 1
ATOM 2144 C C . LEU A 1 275 ? 23.156 19.672 16.609 1 69 275 LEU A C 1
ATOM 2146 O O . LEU A 1 275 ? 22.859 19.516 15.422 1 69 275 LEU A O 1
ATOM 2150 N N . PRO A 1 276 ? 24.469 19.734 17.094 1 76.69 276 PRO A N 1
ATOM 2151 C CA . PRO A 1 276 ? 25.5 19.219 16.188 1 76.69 276 PRO A CA 1
ATOM 2152 C C . PRO A 1 276 ? 25.25 17.781 15.742 1 76.69 276 PRO A C 1
ATOM 2154 O O . PRO A 1 276 ? 24.484 17.062 16.391 1 76.69 276 PRO A O 1
ATOM 2157 N N . LEU A 1 277 ? 25.797 17.391 14.672 1 79.19 277 LEU A N 1
ATOM 2158 C CA . LEU A 1 277 ? 25.594 16.094 14.062 1 79.19 277 LEU A CA 1
ATOM 2159 C C . LEU A 1 277 ? 25.906 14.969 15.047 1 79.19 277 LEU A C 1
ATOM 2161 O O . LEU A 1 277 ? 25.172 13.984 15.125 1 79.19 277 LEU A O 1
ATOM 2165 N N . GLY A 1 278 ? 27.031 15.148 15.789 1 78 278 GLY A N 1
ATOM 2166 C CA . GLY A 1 278 ? 27.406 14.125 16.75 1 78 278 GLY A CA 1
ATOM 2167 C C . GLY A 1 278 ? 26.328 13.844 17.781 1 78 278 GLY A C 1
ATOM 2168 O O . GLY A 1 278 ? 26.047 12.688 18.094 1 78 278 GLY A O 1
ATOM 2169 N N . GLN A 1 279 ? 25.688 14.82 18.219 1 75.75 279 GLN A N 1
ATOM 2170 C CA . GLN A 1 279 ? 24.641 14.672 19.219 1 75.75 279 GLN A CA 1
ATOM 2171 C C . GLN A 1 279 ? 23.375 14.07 18.594 1 75.75 279 GLN A C 1
ATOM 2173 O O . GLN A 1 279 ? 22.688 13.281 19.234 1 75.75 279 GLN A O 1
ATOM 2178 N N . SER A 1 280 ? 23.125 14.422 17.375 1 78.94 280 SER A N 1
ATOM 2179 C CA . SER A 1 280 ? 22 13.82 16.688 1 78.94 280 SER A CA 1
ATOM 2180 C C . SER A 1 280 ? 22.203 12.32 16.484 1 78.94 280 SER A C 1
ATOM 2182 O O . SER A 1 280 ? 21.266 11.531 16.641 1 78.94 280 SER A O 1
ATOM 2184 N N . MET A 1 281 ? 23.406 11.992 16.219 1 82.12 281 MET A N 1
ATOM 2185 C CA . MET A 1 281 ? 23.734 10.586 16.016 1 82.12 281 MET A CA 1
ATOM 2186 C C . MET A 1 281 ? 23.594 9.797 17.312 1 82.12 281 MET A C 1
ATOM 2188 O O . MET A 1 281 ? 23.156 8.641 17.297 1 82.12 281 MET A O 1
ATOM 2192 N N . LEU A 1 282 ? 23.938 10.43 18.359 1 78.31 282 LEU A N 1
ATOM 2193 C CA . LEU A 1 282 ? 23.828 9.766 19.641 1 78.31 282 LEU A CA 1
ATOM 2194 C C . LEU A 1 282 ? 22.375 9.562 20.031 1 78.31 282 LEU A C 1
ATOM 2196 O O . LEU A 1 282 ? 22.016 8.547 20.625 1 78.31 282 LEU A O 1
ATOM 2200 N N . LEU A 1 283 ? 21.594 10.438 19.625 1 77.25 283 LEU A N 1
ATOM 2201 C CA . LEU A 1 283 ? 20.156 10.359 19.922 1 77.25 283 LEU A CA 1
ATOM 2202 C C . LEU A 1 283 ? 19.516 9.211 19.156 1 77.25 283 LEU A C 1
ATOM 2204 O O . LEU A 1 283 ? 18.609 8.547 19.688 1 77.25 283 LEU A O 1
ATOM 2208 N N . VAL A 1 284 ? 20.031 8.945 18.016 1 82.44 284 VAL A N 1
ATOM 2209 C CA . VAL A 1 284 ? 19.359 7.961 17.172 1 82.44 284 VAL A CA 1
ATOM 2210 C C . VAL A 1 284 ? 20.125 6.645 17.188 1 82.44 284 VAL A C 1
ATOM 2212 O O . VAL A 1 284 ? 19.891 5.766 16.359 1 82.44 284 VAL A O 1
ATOM 2215 N N . TRP A 1 285 ? 21.031 6.434 18.031 1 85.75 285 TRP A N 1
ATOM 2216 C CA . TRP A 1 285 ? 21.891 5.254 18.078 1 85.75 285 TRP A CA 1
ATOM 2217 C C . TRP A 1 285 ? 21.062 3.982 18.219 1 85.75 285 TRP A C 1
ATOM 2219 O O . TRP A 1 285 ? 21.328 2.977 17.562 1 85.75 285 TRP A O 1
ATOM 2229 N N . PRO A 1 286 ? 20.094 3.973 19.094 1 84.81 286 PRO A N 1
ATOM 2230 C CA . PRO A 1 286 ? 19.297 2.746 19.203 1 84.81 286 PRO A CA 1
ATOM 2231 C C . PRO A 1 286 ? 18.562 2.404 17.906 1 84.81 286 PRO A C 1
ATOM 2233 O O . PRO A 1 286 ? 18.453 1.228 17.562 1 84.81 286 PRO A O 1
ATOM 2236 N N . ASN A 1 287 ? 18.125 3.41 17.203 1 89.06 287 ASN A N 1
ATOM 2237 C CA . ASN A 1 287 ? 17.438 3.186 15.93 1 89.06 287 ASN A CA 1
ATOM 2238 C C . ASN A 1 287 ? 18.391 2.611 14.875 1 89.06 287 ASN A C 1
ATOM 2240 O O . ASN A 1 287 ? 18.016 1.7 14.133 1 89.06 287 ASN A O 1
ATOM 2244 N N . ILE A 1 288 ? 19.578 3.131 14.891 1 91.06 288 ILE A N 1
ATOM 2245 C CA . ILE A 1 288 ? 20.578 2.67 13.938 1 91.06 288 ILE A CA 1
ATOM 2246 C C . ILE A 1 288 ? 20.922 1.21 14.219 1 91.06 288 ILE A C 1
ATOM 2248 O O . ILE A 1 288 ? 20.938 0.38 13.312 1 91.06 288 ILE A O 1
ATOM 2252 N N . THR A 1 289 ? 21.109 0.943 15.438 1 92.31 289 THR A N 1
ATOM 2253 C CA . THR A 1 289 ? 21.484 -0.407 15.828 1 92.31 289 THR A CA 1
ATOM 2254 C C . THR A 1 289 ? 20.375 -1.402 15.516 1 92.31 289 THR A C 1
ATOM 2256 O O . THR A 1 289 ? 20.641 -2.492 15 1 92.31 289 THR A O 1
ATOM 2259 N N . ALA A 1 290 ? 19.188 -1.033 15.789 1 92.75 290 ALA A N 1
ATOM 2260 C CA . ALA A 1 290 ? 18.047 -1.919 15.531 1 92.75 290 ALA A CA 1
ATOM 2261 C C . ALA A 1 290 ? 17.875 -2.168 14.039 1 92.75 290 ALA A C 1
ATOM 2263 O O . ALA A 1 290 ? 17.641 -3.301 13.609 1 92.75 290 ALA A O 1
ATOM 2264 N N . LEU A 1 291 ? 17.984 -1.164 13.289 1 93.38 291 LEU A N 1
ATOM 2265 C CA . LEU A 1 291 ? 17.812 -1.286 11.844 1 93.38 291 LEU A CA 1
ATOM 2266 C C . LEU A 1 291 ? 18.922 -2.133 11.234 1 93.38 291 LEU A C 1
ATOM 2268 O O . LEU A 1 291 ? 18.656 -3.021 10.422 1 93.38 291 LEU A O 1
ATOM 2272 N N . VAL A 1 292 ? 20.156 -1.908 11.609 1 94.69 292 VAL A N 1
ATOM 2273 C CA . VAL A 1 292 ? 21.312 -2.646 11.086 1 94.69 292 VAL A CA 1
ATOM 2274 C C . VAL A 1 292 ? 21.234 -4.102 11.547 1 94.69 292 VAL A C 1
ATOM 2276 O O . VAL A 1 292 ? 21.453 -5.023 10.758 1 94.69 292 VAL A O 1
ATOM 2279 N N . ALA A 1 293 ? 20.922 -4.25 12.781 1 94.94 293 ALA A N 1
ATOM 2280 C CA . ALA A 1 293 ? 20.797 -5.605 13.312 1 94.94 293 ALA A CA 1
ATOM 2281 C C . ALA A 1 293 ? 19.688 -6.375 12.586 1 94.94 293 ALA A C 1
ATOM 2283 O O . ALA A 1 293 ? 19.875 -7.535 12.219 1 94.94 293 ALA A O 1
ATOM 2284 N N . GLY A 1 294 ? 18.578 -5.711 12.43 1 94.12 294 GLY A N 1
ATOM 2285 C CA . GLY A 1 294 ? 17.5 -6.352 11.703 1 94.12 294 GLY A CA 1
ATOM 2286 C C . GLY A 1 294 ? 17.875 -6.77 10.297 1 94.12 294 GLY A C 1
ATOM 2287 O O . GLY A 1 294 ? 17.516 -7.855 9.844 1 94.12 294 GLY A O 1
ATOM 2288 N N . THR A 1 295 ? 18.578 -5.961 9.641 1 95.19 295 THR A N 1
ATOM 2289 C CA . THR A 1 295 ? 19.016 -6.238 8.281 1 95.19 295 THR A CA 1
ATOM 2290 C C . THR A 1 295 ? 20 -7.406 8.25 1 95.19 295 THR A C 1
ATOM 2292 O O . THR A 1 295 ? 19.891 -8.297 7.41 1 95.19 295 THR A O 1
ATOM 2295 N N . LEU A 1 296 ? 20.906 -7.398 9.211 1 95.44 296 LEU A N 1
ATOM 2296 C CA . LEU A 1 296 ? 21.922 -8.461 9.273 1 95.44 296 LEU A CA 1
ATOM 2297 C C . LEU A 1 296 ? 21.281 -9.789 9.656 1 95.44 296 LEU A C 1
ATOM 2299 O O . LEU A 1 296 ? 21.656 -10.836 9.125 1 95.44 296 LEU A O 1
ATOM 2303 N N . ILE A 1 297 ? 20.344 -9.758 10.539 1 95.94 297 ILE A N 1
ATOM 2304 C CA . ILE A 1 297 ? 19.641 -10.977 10.938 1 95.94 297 ILE A CA 1
ATOM 2305 C C . ILE A 1 297 ? 18.859 -11.547 9.75 1 95.94 297 ILE A C 1
ATOM 2307 O O . ILE A 1 297 ? 18.906 -12.75 9.5 1 95.94 297 ILE A O 1
ATOM 2311 N N . CYS A 1 298 ? 18.188 -10.68 9.086 1 95.44 298 CYS A N 1
ATOM 2312 C CA . CYS A 1 298 ? 17.438 -11.133 7.918 1 95.44 298 CYS A CA 1
ATOM 2313 C C . CYS A 1 298 ? 18.359 -11.734 6.871 1 95.44 298 CYS A C 1
ATOM 2315 O O . CYS A 1 298 ? 18.031 -12.742 6.242 1 95.44 298 CYS A O 1
ATOM 2317 N N . PHE A 1 299 ? 19.484 -11.141 6.695 1 95.69 299 PHE A N 1
ATOM 2318 C CA . PHE A 1 299 ? 20.469 -11.695 5.781 1 95.69 299 PHE A CA 1
ATOM 2319 C C . PHE A 1 299 ? 20.953 -13.055 6.273 1 95.69 299 PHE A C 1
ATOM 2321 O O . PHE A 1 299 ? 21.078 -14 5.492 1 95.69 299 PHE A O 1
ATOM 2328 N N . GLY A 1 300 ? 21.234 -13.102 7.523 1 96.25 300 GLY A N 1
ATOM 2329 C CA . GLY A 1 300 ? 21.656 -14.367 8.102 1 96.25 300 GLY A CA 1
ATOM 2330 C C . GLY A 1 300 ? 20.641 -15.477 7.91 1 96.25 300 GLY A C 1
ATOM 2331 O O . GLY A 1 300 ? 21.016 -16.609 7.578 1 96.25 300 GLY A O 1
ATOM 2332 N N . ILE A 1 301 ? 19.453 -15.211 8.062 1 96.56 301 ILE A N 1
ATOM 2333 C CA . ILE A 1 301 ? 18.375 -16.188 7.883 1 96.56 301 ILE A CA 1
ATOM 2334 C C . ILE A 1 301 ? 18.344 -16.656 6.43 1 96.56 301 ILE A C 1
ATOM 2336 O O . ILE A 1 301 ? 18.266 -17.859 6.156 1 96.56 301 ILE A O 1
ATOM 2340 N N . SER A 1 302 ? 18.391 -15.711 5.523 1 95.56 302 SER A N 1
ATOM 2341 C CA . SER A 1 302 ? 18.391 -16.062 4.105 1 95.56 302 SER A CA 1
ATOM 2342 C C . SER A 1 302 ? 19.578 -16.922 3.74 1 95.56 302 SER A C 1
ATOM 2344 O O . SER A 1 302 ? 19.438 -17.906 3.018 1 95.56 302 SER A O 1
ATOM 2346 N N . TYR A 1 303 ? 20.703 -16.594 4.285 1 95 303 TYR A N 1
ATOM 2347 C CA . TYR A 1 303 ? 21.938 -17.328 4.023 1 95 303 TYR A CA 1
ATOM 2348 C C . TYR A 1 303 ? 21.828 -18.766 4.543 1 95 303 TYR A C 1
ATOM 2350 O O . TYR A 1 303 ? 22.125 -19.719 3.822 1 95 303 TYR A O 1
ATOM 2358 N N . MET A 1 304 ? 21.359 -18.906 5.707 1 95.88 304 MET A N 1
ATOM 2359 C CA . MET A 1 304 ? 21.25 -20.219 6.332 1 95.88 304 MET A CA 1
ATOM 2360 C C . MET A 1 304 ? 20.203 -21.078 5.617 1 95.88 304 MET A C 1
ATOM 2362 O O . MET A 1 304 ? 20.422 -22.266 5.387 1 95.88 304 MET A O 1
ATOM 2366 N N . LEU A 1 305 ? 19.109 -20.531 5.242 1 95.44 305 LEU A N 1
ATOM 2367 C CA . LEU A 1 305 ? 18.047 -21.25 4.555 1 95.44 305 LEU A CA 1
ATOM 2368 C C . LEU A 1 305 ? 18.531 -21.75 3.195 1 95.44 305 LEU A C 1
ATOM 2370 O O . LEU A 1 305 ? 18.25 -22.891 2.811 1 95.44 305 LEU A O 1
ATOM 2374 N N . PHE A 1 306 ? 19.25 -20.953 2.525 1 93.31 306 PHE A N 1
ATOM 2375 C CA . PHE A 1 306 ? 19.734 -21.328 1.201 1 93.31 306 PHE A CA 1
ATOM 2376 C C . PHE A 1 306 ? 20.781 -22.438 1.3 1 93.31 306 PHE A C 1
ATOM 2378 O O . PHE A 1 306 ? 20.766 -23.391 0.518 1 93.31 306 PHE A O 1
ATOM 2385 N N . MET A 1 307 ? 21.672 -22.312 2.223 1 91.75 307 MET A N 1
ATOM 2386 C CA . MET A 1 307 ? 22.766 -23.266 2.367 1 91.75 307 MET A CA 1
ATOM 2387 C C . MET A 1 307 ? 22.234 -24.625 2.82 1 91.75 307 MET A C 1
ATOM 2389 O O . MET A 1 307 ? 22.828 -25.656 2.51 1 91.75 307 MET A O 1
ATOM 2393 N N . ASN A 1 308 ? 21.125 -24.594 3.473 1 90.88 308 ASN A N 1
ATOM 2394 C CA . ASN A 1 308 ? 20.578 -25.859 3.98 1 90.88 308 ASN A CA 1
ATOM 2395 C C . ASN A 1 308 ? 19.562 -26.453 3.004 1 90.88 308 ASN A C 1
ATOM 2397 O O . ASN A 1 308 ? 19.062 -27.562 3.234 1 90.88 308 ASN A O 1
ATOM 2401 N N . GLN A 1 309 ? 19.25 -25.734 2.043 1 86.44 309 GLN A N 1
ATOM 2402 C CA . GLN A 1 309 ? 18.297 -26.25 1.071 1 86.44 309 GLN A CA 1
ATOM 2403 C C . GLN A 1 309 ? 18.953 -27.312 0.175 1 86.44 309 GLN A C 1
ATOM 2405 O O . GLN A 1 309 ? 20.078 -27.125 -0.29 1 86.44 309 GLN A O 1
ATOM 2410 N N . GLU A 1 310 ? 18.312 -28.484 0.203 1 72 310 GLU A N 1
ATOM 2411 C CA . GLU A 1 310 ? 18.781 -29.547 -0.682 1 72 310 GLU A CA 1
ATOM 2412 C C . GLU A 1 310 ? 18.406 -29.266 -2.133 1 72 310 GLU A C 1
ATOM 2414 O O . GLU A 1 310 ? 17.234 -29.125 -2.459 1 72 310 GLU A O 1
ATOM 2419 N N . ILE A 1 311 ? 19.219 -28.641 -2.82 1 65.19 311 ILE A N 1
ATOM 2420 C CA . ILE A 1 311 ? 18.969 -28.391 -4.234 1 65.19 311 ILE A CA 1
ATOM 2421 C C . ILE A 1 311 ? 19.188 -29.672 -5.035 1 65.19 311 ILE A C 1
ATOM 2423 O O . ILE A 1 311 ? 20.312 -30.203 -5.082 1 65.19 311 ILE A O 1
ATOM 2427 N N . ARG A 1 312 ? 18.078 -30.562 -4.98 1 52.44 312 ARG A N 1
ATOM 2428 C CA . ARG A 1 312 ? 18.203 -31.781 -5.762 1 52.44 312 ARG A CA 1
ATOM 2429 C C . ARG A 1 312 ? 18.391 -31.484 -7.242 1 52.44 312 ARG A C 1
ATOM 2431 O O . ARG A 1 312 ? 17.656 -30.672 -7.816 1 52.44 312 ARG A O 1
ATOM 2438 N N . ALA A 1 313 ? 19.578 -31.781 -7.754 1 44.03 313 ALA A N 1
ATOM 2439 C CA . ALA A 1 313 ? 19.844 -31.922 -9.18 1 44.03 313 ALA A CA 1
ATOM 2440 C C . ALA A 1 313 ? 18.938 -33 -9.805 1 44.03 313 ALA A C 1
ATOM 2442 O O . ALA A 1 313 ? 18.562 -33.969 -9.141 1 44.03 313 ALA A O 1
ATOM 2443 N N . MET B 1 1 ? -41.875 -15.555 -20.016 1 31.86 1 MET B N 1
ATOM 2444 C CA . MET B 1 1 ? -40.688 -16.359 -19.703 1 31.86 1 MET B CA 1
ATOM 2445 C C . MET B 1 1 ? -40.656 -16.719 -18.219 1 31.86 1 MET B C 1
ATOM 2447 O O . MET B 1 1 ? -40.438 -15.844 -17.375 1 31.86 1 MET B O 1
ATOM 2451 N N . THR B 1 2 ? -41.406 -17.609 -17.734 1 36.5 2 THR B N 1
ATOM 2452 C CA . THR B 1 2 ? -41.469 -18.203 -16.391 1 36.5 2 THR B CA 1
ATOM 2453 C C . THR B 1 2 ? -40.094 -18.609 -15.93 1 36.5 2 THR B C 1
ATOM 2455 O O . THR B 1 2 ? -39.438 -19.469 -16.547 1 36.5 2 THR B O 1
ATOM 2458 N N . VAL B 1 3 ? -39.312 -17.75 -15.438 1 46.16 3 VAL B N 1
ATOM 2459 C CA . VAL B 1 3 ? -38.062 -18.156 -14.75 1 46.16 3 VAL B CA 1
ATOM 2460 C C . VAL B 1 3 ? -38.344 -19.438 -13.953 1 46.16 3 VAL B C 1
ATOM 2462 O O . VAL B 1 3 ? -39.125 -19.438 -13.008 1 46.16 3 VAL B O 1
ATOM 2465 N N . ASP B 1 4 ? -38.344 -20.641 -14.547 1 48.81 4 ASP B N 1
ATOM 2466 C CA . ASP B 1 4 ? -38.656 -21.969 -14.016 1 48.81 4 ASP B CA 1
ATOM 2467 C C . ASP B 1 4 ? -38 -22.188 -12.656 1 48.81 4 ASP B C 1
ATOM 2469 O O . ASP B 1 4 ? -36.812 -21.844 -12.469 1 48.81 4 ASP B O 1
ATOM 2473 N N . SER B 1 5 ? -38.719 -22.219 -11.531 1 55.41 5 SER B N 1
ATOM 2474 C CA . SER B 1 5 ? -38.375 -22.562 -10.156 1 55.41 5 SER B CA 1
ATOM 2475 C C . SER B 1 5 ? -37.219 -23.547 -10.094 1 55.41 5 SER B C 1
ATOM 2477 O O . SER B 1 5 ? -36.406 -23.5 -9.164 1 55.41 5 SER B O 1
ATOM 2479 N N . ASP B 1 6 ? -37.062 -24.359 -11.062 1 59.41 6 ASP B N 1
ATOM 2480 C CA . ASP B 1 6 ? -36.125 -25.453 -11.062 1 59.41 6 ASP B CA 1
ATOM 2481 C C . ASP B 1 6 ? -34.688 -24.938 -11.328 1 59.41 6 ASP B C 1
ATOM 2483 O O . ASP B 1 6 ? -33.719 -25.531 -10.859 1 59.41 6 ASP B O 1
ATOM 2487 N N . THR B 1 7 ? -34.562 -23.75 -12.031 1 60.47 7 THR B N 1
ATOM 2488 C CA . THR B 1 7 ? -33.219 -23.25 -12.383 1 60.47 7 THR B CA 1
ATOM 2489 C C . THR B 1 7 ? -32.688 -22.328 -11.289 1 60.47 7 THR B C 1
ATOM 2491 O O . THR B 1 7 ? -31.469 -22.188 -11.133 1 60.47 7 THR B O 1
ATOM 2494 N N . VAL B 1 8 ? -33.562 -21.719 -10.5 1 67.94 8 VAL B N 1
ATOM 2495 C CA . VAL B 1 8 ? -33.156 -20.719 -9.516 1 67.94 8 VAL B CA 1
ATOM 2496 C C . VAL B 1 8 ? -32.531 -21.422 -8.312 1 67.94 8 VAL B C 1
ATOM 2498 O O . VAL B 1 8 ? -31.641 -20.875 -7.66 1 67.94 8 VAL B O 1
ATOM 2501 N N . ARG B 1 9 ? -32.875 -22.641 -8.133 1 78.75 9 ARG B N 1
ATOM 2502 C CA . ARG B 1 9 ? -32.469 -23.328 -6.926 1 78.75 9 ARG B CA 1
ATOM 2503 C C . ARG B 1 9 ? -30.969 -23.688 -6.988 1 78.75 9 ARG B C 1
ATOM 2505 O O . ARG B 1 9 ? -30.219 -23.391 -6.059 1 78.75 9 ARG B O 1
ATOM 2512 N N . PRO B 1 10 ? -30.625 -24.125 -8.18 1 85.62 10 PRO B N 1
ATOM 2513 C CA . PRO B 1 10 ? -29.203 -24.484 -8.234 1 85.62 10 PRO B CA 1
ATOM 2514 C C . PRO B 1 10 ? -28.281 -23.266 -8.125 1 85.62 10 PRO B C 1
ATOM 2516 O O . PRO B 1 10 ? -27.203 -23.344 -7.523 1 85.62 10 PRO B O 1
ATOM 2519 N N . PHE B 1 11 ? -28.672 -22.141 -8.617 1 91.31 11 PHE B N 1
ATOM 2520 C CA . PHE B 1 11 ? -27.875 -20.922 -8.555 1 91.31 11 PHE B CA 1
ATOM 2521 C C . PHE B 1 11 ? -27.672 -20.469 -7.113 1 91.31 11 PHE B C 1
ATOM 2523 O O . PHE B 1 11 ? -26.562 -20.156 -6.703 1 91.31 11 PHE B O 1
ATOM 2530 N N . TRP B 1 12 ? -28.719 -20.453 -6.375 1 93.12 12 TRP B N 1
ATOM 2531 C CA . TRP B 1 12 ? -28.641 -19.969 -5.004 1 93.12 12 TRP B CA 1
ATOM 2532 C C . TRP B 1 12 ? -27.859 -20.922 -4.121 1 93.12 12 TRP B C 1
ATOM 2534 O O . TRP B 1 12 ? -27.203 -20.516 -3.156 1 93.12 12 TRP B O 1
ATOM 2544 N N . VAL B 1 13 ? -27.844 -22.234 -4.488 1 91.44 13 VAL B N 1
ATOM 2545 C CA . VAL B 1 13 ? -27.031 -23.203 -3.773 1 91.44 13 VAL B CA 1
ATOM 2546 C C . VAL B 1 13 ? -25.547 -22.891 -4.004 1 91.44 13 VAL B C 1
ATOM 2548 O O . VAL B 1 13 ? -24.75 -22.938 -3.068 1 91.44 13 VAL B O 1
ATOM 2551 N N . MET B 1 14 ? -25.297 -22.5 -5.219 1 92.19 14 MET B N 1
ATOM 2552 C CA . MET B 1 14 ? -23.922 -22.125 -5.547 1 92.19 14 MET B CA 1
ATOM 2553 C C . MET B 1 14 ? -23.5 -20.859 -4.824 1 92.19 14 MET B C 1
ATOM 2555 O O . MET B 1 14 ? -22.391 -20.75 -4.316 1 92.19 14 MET B O 1
ATOM 2559 N N . VAL B 1 15 ? -24.391 -19.969 -4.797 1 95.69 15 VAL B N 1
ATOM 2560 C CA . VAL B 1 15 ? -24.125 -18.703 -4.129 1 95.69 15 VAL B CA 1
ATOM 2561 C C . VAL B 1 15 ? -23.906 -18.938 -2.637 1 95.69 15 VAL B C 1
ATOM 2563 O O . VAL B 1 15 ? -22.984 -18.375 -2.043 1 95.69 15 VAL B O 1
ATOM 2566 N N . GLN B 1 16 ? -24.703 -19.766 -2.025 1 95.62 16 GLN B N 1
ATOM 2567 C CA . GLN B 1 16 ? -24.578 -20.047 -0.602 1 95.62 16 GLN B CA 1
ATOM 2568 C C . GLN B 1 16 ? -23.25 -20.75 -0.296 1 95.62 16 GLN B C 1
ATOM 2570 O O . GLN B 1 16 ? -22.656 -20.5 0.751 1 95.62 16 GLN B O 1
ATOM 2575 N N . LYS B 1 17 ? -22.891 -21.5 -1.221 1 92.94 17 LYS B N 1
ATOM 2576 C CA . LYS B 1 17 ? -21.594 -22.141 -1.058 1 92.94 17 LYS B CA 1
ATOM 2577 C C . LYS B 1 17 ? -20.469 -21.109 -1.073 1 92.94 17 LYS B C 1
ATOM 2579 O O . LYS B 1 17 ? -19.547 -21.172 -0.248 1 92.94 17 LYS B O 1
ATOM 2584 N N . GLU B 1 18 ? -20.562 -20.219 -1.976 1 94.56 18 GLU B N 1
ATOM 2585 C CA . GLU B 1 18 ? -19.531 -19.188 -2.082 1 94.56 18 GLU B CA 1
ATOM 2586 C C . GLU B 1 18 ? -19.484 -18.312 -0.829 1 94.56 18 GLU B C 1
ATOM 2588 O O . GLU B 1 18 ? -18.406 -17.969 -0.346 1 94.56 18 GLU B O 1
ATOM 2593 N N . ILE B 1 19 ? -20.656 -18 -0.376 1 96.44 19 ILE B N 1
ATOM 2594 C CA . ILE B 1 19 ? -20.734 -17.203 0.838 1 96.44 19 ILE B CA 1
ATOM 2595 C C . ILE B 1 19 ? -20.078 -17.938 1.995 1 96.44 19 ILE B C 1
ATOM 2597 O O . ILE B 1 19 ? -19.25 -17.359 2.719 1 96.44 19 ILE B O 1
ATOM 2601 N N . SER B 1 20 ? -20.359 -19.188 2.152 1 95.25 20 SER B N 1
ATOM 2602 C CA . SER B 1 20 ? -19.797 -20 3.23 1 95.25 20 SER B CA 1
ATOM 2603 C C . SER B 1 20 ? -18.281 -20.125 3.104 1 95.25 20 SER B C 1
ATOM 2605 O O . SER B 1 20 ? -17.562 -20.031 4.098 1 95.25 20 SER B O 1
ATOM 2607 N N . ASP B 1 21 ? -17.844 -20.219 1.881 1 93.06 21 ASP B N 1
ATOM 2608 C CA . ASP B 1 21 ? -16.422 -20.328 1.637 1 93.06 21 ASP B CA 1
ATOM 2609 C C . ASP B 1 21 ? -15.695 -19.031 2.02 1 93.06 21 ASP B C 1
ATOM 2611 O O . ASP B 1 21 ? -14.625 -19.062 2.619 1 93.06 21 ASP B O 1
ATOM 2615 N N . HIS B 1 22 ? -16.281 -17.922 1.734 1 94.12 22 HIS B N 1
ATOM 2616 C CA . HIS B 1 22 ? -15.664 -16.641 2.029 1 94.12 22 HIS B CA 1
ATOM 2617 C C . HIS B 1 22 ? -15.641 -16.359 3.529 1 94.12 22 HIS B C 1
ATOM 2619 O O . HIS B 1 22 ? -14.609 -15.953 4.074 1 94.12 22 HIS B O 1
ATOM 2625 N N . VAL B 1 23 ? -16.719 -16.672 4.215 1 93.06 23 VAL B N 1
ATOM 2626 C CA . VAL B 1 23 ? -16.859 -16.328 5.629 1 93.06 23 VAL B CA 1
ATOM 2627 C C . VAL B 1 23 ? -15.953 -17.234 6.469 1 93.06 23 VAL B C 1
ATOM 2629 O O . VAL B 1 23 ? -15.453 -16.812 7.516 1 93.06 23 VAL B O 1
ATOM 2632 N N . ARG B 1 24 ? -15.617 -18.391 5.91 1 91.75 24 ARG B N 1
ATOM 2633 C CA . ARG B 1 24 ? -14.805 -19.344 6.66 1 91.75 24 ARG B CA 1
ATOM 2634 C C . ARG B 1 24 ? -13.328 -19.203 6.289 1 91.75 24 ARG B C 1
ATOM 2636 O O . ARG B 1 24 ? -12.477 -19.859 6.895 1 91.75 24 ARG B O 1
ATOM 2643 N N . SER B 1 25 ? -13.125 -18.375 5.391 1 90.12 25 SER B N 1
ATOM 2644 C CA . SER B 1 25 ? -11.742 -18.188 4.957 1 90.12 25 SER B CA 1
ATOM 2645 C C . SER B 1 25 ? -10.938 -17.406 5.996 1 90.12 25 SER B C 1
ATOM 2647 O O . SER B 1 25 ? -11.422 -16.422 6.555 1 90.12 25 SER B O 1
ATOM 2649 N N . TRP B 1 26 ? -9.742 -17.922 6.27 1 86.56 26 TRP B N 1
ATOM 2650 C CA . TRP B 1 26 ? -8.883 -17.266 7.246 1 86.56 26 TRP B CA 1
ATOM 2651 C C . TRP B 1 26 ? -8.477 -15.875 6.77 1 86.56 26 TRP B C 1
ATOM 2653 O O . TRP B 1 26 ? -8.297 -14.961 7.582 1 86.56 26 TRP B O 1
ATOM 2663 N N . ARG B 1 27 ? -8.297 -15.773 5.527 1 84.94 27 ARG B N 1
ATOM 2664 C CA . ARG B 1 27 ? -7.922 -14.469 4.992 1 84.94 27 ARG B CA 1
ATOM 2665 C C . ARG B 1 27 ? -9.016 -13.43 5.246 1 84.94 27 ARG B C 1
ATOM 2667 O O . ARG B 1 27 ? -8.727 -12.289 5.605 1 84.94 27 ARG B O 1
ATOM 2674 N N . PHE B 1 28 ? -10.227 -13.781 5.031 1 89 28 PHE B N 1
ATOM 2675 C CA . PHE B 1 28 ? -11.359 -12.891 5.281 1 89 28 PHE B CA 1
ATOM 2676 C C . PHE B 1 28 ? -11.461 -12.547 6.762 1 89 28 PHE B C 1
ATOM 2678 O O . PHE B 1 28 ? -11.617 -11.375 7.121 1 89 28 PHE B O 1
ATOM 2685 N N . VAL B 1 29 ? -11.281 -13.453 7.605 1 88.94 29 VAL B N 1
ATOM 2686 C CA . VAL B 1 29 ? -11.406 -13.266 9.047 1 88.94 29 VAL B CA 1
ATOM 2687 C C . VAL B 1 29 ? -10.336 -12.289 9.531 1 88.94 29 VAL B C 1
ATOM 2689 O O . VAL B 1 29 ? -10.609 -11.406 10.352 1 88.94 29 VAL B O 1
ATOM 2692 N N . ILE B 1 30 ? -9.203 -12.445 9.008 1 85.56 30 ILE B N 1
ATOM 2693 C CA . ILE B 1 30 ? -8.094 -11.586 9.414 1 85.56 30 ILE B CA 1
ATOM 2694 C C . ILE B 1 30 ? -8.375 -10.148 8.977 1 85.56 30 ILE B C 1
ATOM 2696 O O . ILE B 1 30 ? -8.156 -9.203 9.742 1 85.56 30 ILE B O 1
ATOM 2700 N N . LEU B 1 31 ? -8.836 -10.008 7.773 1 86 31 LEU B N 1
ATOM 2701 C CA . LEU B 1 31 ? -9.109 -8.68 7.25 1 86 31 LEU B CA 1
ATOM 2702 C C . LEU B 1 31 ? -10.25 -8.016 8.023 1 86 31 LEU B C 1
ATOM 2704 O O . LEU B 1 31 ? -10.164 -6.84 8.375 1 86 31 LEU B O 1
ATOM 2708 N N . VAL B 1 32 ? -11.258 -8.812 8.289 1 87.94 32 VAL B N 1
ATOM 2709 C CA . VAL B 1 32 ? -12.391 -8.305 9.047 1 87.94 32 VAL B CA 1
ATOM 2710 C C . VAL B 1 32 ? -11.945 -7.922 10.461 1 87.94 32 VAL B C 1
ATOM 2712 O O . VAL B 1 32 ? -12.312 -6.863 10.969 1 87.94 32 VAL B O 1
ATOM 2715 N N . ALA B 1 33 ? -11.156 -8.711 11.047 1 86.75 33 ALA B N 1
ATOM 2716 C CA . ALA B 1 33 ? -10.641 -8.43 12.391 1 86.75 33 ALA B CA 1
ATOM 2717 C C . ALA B 1 33 ? -9.828 -7.141 12.406 1 86.75 33 ALA B C 1
ATOM 2719 O O . ALA B 1 33 ? -9.953 -6.332 13.328 1 86.75 33 ALA B O 1
ATOM 2720 N N . LEU B 1 34 ? -9.078 -7.051 11.359 1 83.19 34 LEU B N 1
ATOM 2721 C CA . LEU B 1 34 ? -8.258 -5.852 11.25 1 83.19 34 LEU B CA 1
ATOM 2722 C C . LEU B 1 34 ? -9.125 -4.605 11.102 1 83.19 34 LEU B C 1
ATOM 2724 O O . LEU B 1 34 ? -8.867 -3.586 11.75 1 83.19 34 LEU B O 1
ATOM 2728 N N . ILE B 1 35 ? -10.109 -4.652 10.344 1 84.38 35 ILE B N 1
ATOM 2729 C CA . ILE B 1 35 ? -11 -3.52 10.102 1 84.38 35 ILE B CA 1
ATOM 2730 C C . ILE B 1 35 ? -11.781 -3.193 11.375 1 84.38 35 ILE B C 1
ATOM 2732 O O . ILE B 1 35 ? -11.891 -2.027 11.758 1 84.38 35 ILE B O 1
ATOM 2736 N N . VAL B 1 36 ? -12.242 -4.207 12.039 1 84.12 36 VAL B N 1
ATOM 2737 C CA . VAL B 1 36 ? -13.016 -4.023 13.258 1 84.12 36 VAL B CA 1
ATOM 2738 C C . VAL B 1 36 ? -12.133 -3.422 14.352 1 84.12 36 VAL B C 1
ATOM 2740 O O . VAL B 1 36 ? -12.555 -2.518 15.07 1 84.12 36 VAL B O 1
ATOM 2743 N N . LEU B 1 37 ? -10.977 -3.932 14.414 1 80.56 37 LEU B N 1
ATOM 2744 C CA . LEU B 1 37 ? -10.047 -3.438 15.422 1 80.56 37 LEU B CA 1
ATOM 2745 C C . LEU B 1 37 ? -9.711 -1.968 15.18 1 80.56 37 LEU B C 1
ATOM 2747 O O . LEU B 1 37 ? -9.75 -1.158 16.109 1 80.56 37 LEU B O 1
ATOM 2751 N N . THR B 1 38 ? -9.461 -1.62 13.961 1 75.44 38 THR B N 1
ATOM 2752 C CA . THR B 1 38 ? -9.086 -0.248 13.641 1 75.44 38 THR B CA 1
ATOM 2753 C C . THR B 1 38 ? -10.273 0.696 13.812 1 75.44 38 THR B C 1
ATOM 2755 O O . THR B 1 38 ? -10.109 1.826 14.281 1 75.44 38 THR B O 1
ATOM 2758 N N . THR B 1 39 ? -11.406 0.234 13.5 1 75.88 39 THR B N 1
ATOM 2759 C CA . THR B 1 39 ? -12.609 1.052 13.633 1 75.88 39 THR B CA 1
ATOM 2760 C C . THR B 1 39 ? -12.961 1.253 15.109 1 75.88 39 THR B C 1
ATOM 2762 O O . THR B 1 39 ? -13.375 2.344 15.508 1 75.88 39 THR B O 1
ATOM 2765 N N . SER B 1 40 ? -12.836 0.208 15.867 1 76.06 40 SER B N 1
ATOM 2766 C CA . SER B 1 40 ? -13.133 0.311 17.281 1 76.06 40 SER B CA 1
ATOM 2767 C C . SER B 1 40 ? -12.203 1.301 17.984 1 76.06 40 SER B C 1
ATOM 2769 O O . SER B 1 40 ? -12.633 2.051 18.859 1 76.06 40 SER B O 1
ATOM 2771 N N . GLY B 1 41 ? -10.992 1.297 17.562 1 71.5 41 GLY B N 1
ATOM 2772 C CA . GLY B 1 41 ? -10.047 2.264 18.094 1 71.5 41 GLY B CA 1
ATOM 2773 C C . GLY B 1 41 ? -10.406 3.699 17.766 1 71.5 41 GLY B C 1
ATOM 2774 O O . GLY B 1 41 ? -10.344 4.578 18.625 1 71.5 41 GLY B O 1
ATOM 2775 N N . SER B 1 42 ? -10.797 3.922 16.516 1 70.94 42 SER B N 1
ATOM 2776 C CA . SER B 1 42 ? -11.172 5.262 16.078 1 70.94 42 SER B CA 1
ATOM 2777 C C . SER B 1 42 ? -12.398 5.766 16.828 1 70.94 42 SER B C 1
ATOM 2779 O O . SER B 1 42 ? -12.461 6.934 17.219 1 70.94 42 SER B O 1
ATOM 2781 N N . ILE B 1 43 ? -13.273 4.918 17.109 1 72.38 43 ILE B N 1
ATOM 2782 C CA . ILE B 1 43 ? -14.516 5.277 17.781 1 72.38 43 ILE B CA 1
ATOM 2783 C C . ILE B 1 43 ? -14.234 5.562 19.25 1 72.38 43 ILE B C 1
ATOM 2785 O O . ILE B 1 43 ? -14.758 6.523 19.828 1 72.38 43 ILE B O 1
ATOM 2789 N N . TYR B 1 44 ? -13.484 4.73 19.828 1 70.31 44 TYR B N 1
ATOM 2790 C CA . TYR B 1 44 ? -13.164 4.906 21.234 1 70.31 44 TYR B CA 1
ATOM 2791 C C . TYR B 1 44 ? -12.5 6.258 21.484 1 70.31 44 TYR B C 1
ATOM 2793 O O . TYR B 1 44 ? -12.82 6.941 22.453 1 70.31 44 TYR B O 1
ATOM 2801 N N . THR B 1 45 ? -11.656 6.652 20.609 1 66.31 45 THR B N 1
ATOM 2802 C CA . THR B 1 45 ? -10.945 7.91 20.781 1 66.31 45 THR B CA 1
ATOM 2803 C C . THR B 1 45 ? -11.891 9.094 20.625 1 66.31 45 THR B C 1
ATOM 2805 O O . THR B 1 45 ? -11.781 10.086 21.359 1 66.31 45 THR B O 1
ATOM 2808 N N . ILE B 1 46 ? -12.789 8.977 19.688 1 68.12 46 ILE B N 1
ATOM 2809 C CA . ILE B 1 46 ? -13.727 10.07 19.453 1 68.12 46 ILE B CA 1
ATOM 2810 C C . ILE B 1 46 ? -14.68 10.188 20.641 1 68.12 46 ILE B C 1
ATOM 2812 O O . ILE B 1 46 ? -14.984 11.289 21.094 1 68.12 46 ILE B O 1
ATOM 2816 N N . LEU B 1 47 ? -15.039 9.086 21.188 1 68.06 47 LEU B N 1
ATOM 2817 C CA . LEU B 1 47 ? -15.992 9.078 22.297 1 68.06 47 LEU B CA 1
ATOM 2818 C C . LEU B 1 47 ? -15.336 9.586 23.578 1 68.06 47 LEU B C 1
ATOM 2820 O O . LEU B 1 47 ? -15.977 10.266 24.391 1 68.06 47 LEU B O 1
ATOM 2824 N N . SER B 1 48 ? -14.086 9.312 23.703 1 67 48 SER B N 1
ATOM 2825 C CA . SER B 1 48 ? -13.375 9.781 24.891 1 67 48 SER B CA 1
ATOM 2826 C C . SER B 1 48 ? -13.219 11.305 24.875 1 67 48 SER B C 1
ATOM 2828 O O . SER B 1 48 ? -13.305 11.953 25.922 1 67 48 SER B O 1
ATOM 2830 N N . VAL B 1 49 ? -13.031 11.812 23.656 1 63.66 49 VAL B N 1
ATOM 2831 C CA . VAL B 1 49 ? -12.898 13.258 23.531 1 63.66 49 VAL B CA 1
ATOM 2832 C C . VAL B 1 49 ? -14.242 13.93 23.766 1 63.66 49 VAL B C 1
ATOM 2834 O O . VAL B 1 49 ? -14.305 15 24.391 1 63.66 49 VAL B O 1
ATOM 2837 N N . ILE B 1 50 ? -15.266 13.32 23.312 1 63.97 50 ILE B N 1
ATOM 2838 C CA . ILE B 1 50 ? -16.609 13.852 23.531 1 63.97 50 ILE B CA 1
ATOM 2839 C C . ILE B 1 50 ? -16.938 13.859 25.031 1 63.97 50 ILE B C 1
ATOM 2841 O O . ILE B 1 50 ? -17.531 14.812 25.531 1 63.97 50 ILE B O 1
ATOM 2845 N N . GLN B 1 51 ? -16.531 12.867 25.656 1 64.94 51 GLN B N 1
ATOM 2846 C CA . GLN B 1 51 ? -16.812 12.789 27.094 1 64.94 51 GLN B CA 1
ATOM 2847 C C . GLN B 1 51 ? -16.016 13.812 27.875 1 64.94 51 GLN B C 1
ATOM 2849 O O . GLN B 1 51 ? -16.516 14.398 28.844 1 64.94 51 GLN B O 1
ATOM 2854 N N . ASP B 1 52 ? -14.773 13.984 27.453 1 63.19 52 ASP B N 1
ATOM 2855 C CA . ASP B 1 52 ? -13.891 14.875 28.203 1 63.19 52 ASP B CA 1
ATOM 2856 C C . ASP B 1 52 ? -14.18 16.344 27.891 1 63.19 52 ASP B C 1
ATOM 2858 O O . ASP B 1 52 ? -14 17.203 28.75 1 63.19 52 ASP B O 1
ATOM 2862 N N . ASN B 1 53 ? -14.414 16.656 26.594 1 58.88 53 ASN B N 1
ATOM 2863 C CA . ASN B 1 53 ? -14.711 18.031 26.203 1 58.88 53 ASN B CA 1
ATOM 2864 C C . ASN B 1 53 ? -15.969 18.094 25.328 1 58.88 53 ASN B C 1
ATOM 2866 O O . ASN B 1 53 ? -15.883 18.297 24.125 1 58.88 53 ASN B O 1
ATOM 2870 N N . PRO B 1 54 ? -17.078 17.844 26.016 1 54.97 54 PRO B N 1
ATOM 2871 C CA . PRO B 1 54 ? -18.328 17.875 25.25 1 54.97 54 PRO B CA 1
ATOM 2872 C C . PRO B 1 54 ? -18.5 19.172 24.453 1 54.97 54 PRO B C 1
ATOM 2874 O O . PRO B 1 54 ? -19.172 19.172 23.422 1 54.97 54 PRO B O 1
ATOM 2877 N N . ALA B 1 55 ? -17.938 20.297 24.859 1 50.69 55 ALA B N 1
ATOM 2878 C CA . ALA B 1 55 ? -18.062 21.609 24.219 1 50.69 55 ALA B CA 1
ATOM 2879 C C . ALA B 1 55 ? -17.406 21.609 22.844 1 50.69 55 ALA B C 1
ATOM 2881 O O . ALA B 1 55 ? -17.734 22.438 22 1 50.69 55 ALA B O 1
ATOM 2882 N N . GLN B 1 56 ? -16.422 20.984 22.672 1 49.78 56 GLN B N 1
ATOM 2883 C CA . GLN B 1 56 ? -15.641 21.047 21.438 1 49.78 56 GLN B CA 1
ATOM 2884 C C . GLN B 1 56 ? -16.453 20.516 20.25 1 49.78 56 GLN B C 1
ATOM 2886 O O . GLN B 1 56 ? -16.266 20.984 19.125 1 49.78 56 GLN B O 1
ATOM 2891 N N . LEU B 1 57 ? -17.172 19.438 20.453 1 50.53 57 LEU B N 1
ATOM 2892 C CA . LEU B 1 57 ? -18.031 18.969 19.375 1 50.53 57 LEU B CA 1
ATOM 2893 C C . LEU B 1 57 ? -19.328 19.766 19.328 1 50.53 57 LEU B C 1
ATOM 2895 O O . LEU B 1 57 ? -20.172 19.531 18.469 1 50.53 57 LEU B O 1
ATOM 2899 N N . SER B 1 58 ? -19.656 20.469 20.438 1 44.56 58 SER B N 1
ATOM 2900 C CA . SER B 1 58 ? -20.906 21.188 20.609 1 44.56 58 SER B CA 1
ATOM 2901 C C . SER B 1 58 ? -21.109 22.219 19.516 1 44.56 58 SER B C 1
ATOM 2903 O O . SER B 1 58 ? -22.172 22.828 19.422 1 44.56 58 SER B O 1
ATOM 2905 N N . ALA B 1 59 ? -20.062 22.859 19.062 1 44.41 59 ALA B N 1
ATOM 2906 C CA . ALA B 1 59 ? -20.578 24.031 18.359 1 44.41 59 ALA B CA 1
ATOM 2907 C C . ALA B 1 59 ? -21.641 23.641 17.359 1 44.41 59 ALA B C 1
ATOM 2909 O O . ALA B 1 59 ? -22.688 24.297 17.25 1 44.41 59 ALA B O 1
ATOM 2910 N N . ASP B 1 60 ? -21.422 22.922 16.203 1 47 60 ASP B N 1
ATOM 2911 C CA . ASP B 1 60 ? -22.484 22.641 15.242 1 47 60 ASP B CA 1
ATOM 2912 C C . ASP B 1 60 ? -23.078 21.25 15.453 1 47 60 ASP B C 1
ATOM 2914 O O . ASP B 1 60 ? -22.516 20.266 14.977 1 47 60 ASP B O 1
ATOM 2918 N N . THR B 1 61 ? -23.734 20.938 16.578 1 53.12 61 THR B N 1
ATOM 2919 C CA . THR B 1 61 ? -24.531 19.797 17.016 1 53.12 61 THR B CA 1
ATOM 2920 C C . THR B 1 61 ? -25.219 19.125 15.836 1 53.12 61 THR B C 1
ATOM 2922 O O . THR B 1 61 ? -25.75 18.031 15.953 1 53.12 61 THR 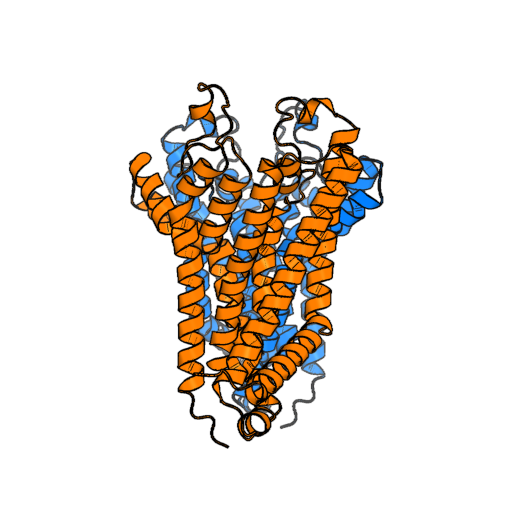B O 1
ATOM 2925 N N . THR B 1 62 ? -25.516 19.703 14.727 1 55.75 62 THR B N 1
ATOM 2926 C CA . THR B 1 62 ? -26.5 19.25 13.758 1 55.75 62 THR B CA 1
ATOM 2927 C C . THR B 1 62 ? -26.016 17.984 13.047 1 55.75 62 THR B C 1
ATOM 2929 O O . THR B 1 62 ? -26.828 17.109 12.711 1 55.75 62 THR B O 1
ATOM 2932 N N . PHE B 1 63 ? -24.844 17.625 13.109 1 64.44 63 PHE B N 1
ATOM 2933 C CA . PHE B 1 63 ? -24.438 16.422 12.391 1 64.44 63 PHE B CA 1
ATOM 2934 C C . PHE B 1 63 ? -23.328 15.688 13.125 1 64.44 63 PHE B C 1
ATOM 2936 O O . PHE B 1 63 ? -22.281 15.383 12.539 1 64.44 63 PHE B O 1
ATOM 2943 N N . LEU B 1 64 ? -23.75 15.367 14.375 1 70.94 64 LEU B N 1
ATOM 2944 C CA . LEU B 1 64 ? -22.766 14.766 15.273 1 70.94 64 LEU B CA 1
ATOM 2945 C C . LEU B 1 64 ? -22.359 13.375 14.781 1 70.94 64 LEU B C 1
ATOM 2947 O O . LEU B 1 64 ? -21.188 13.008 14.852 1 70.94 64 LEU B O 1
ATOM 2951 N N . TYR B 1 65 ? -23.375 12.703 14.25 1 76.62 65 TYR B N 1
ATOM 2952 C CA . TYR B 1 65 ? -23.109 11.32 13.844 1 76.62 65 TYR B CA 1
ATOM 2953 C C . TYR B 1 65 ? -22.203 11.273 12.617 1 76.62 65 TYR B C 1
ATOM 2955 O O . TYR B 1 65 ? -21.375 10.375 12.492 1 76.62 65 TYR B O 1
ATOM 2963 N N . LEU B 1 66 ? -22.328 12.25 11.82 1 77.62 66 LEU B N 1
ATOM 2964 C CA . LEU B 1 66 ? -21.469 12.281 10.641 1 77.62 66 LEU B CA 1
ATOM 2965 C C . LEU B 1 66 ? -20.016 12.531 11.039 1 77.62 66 LEU B C 1
ATOM 2967 O O . LEU B 1 66 ? -19.094 12.031 10.383 1 77.62 66 LEU B O 1
ATOM 2971 N N . LYS B 1 67 ? -19.875 13.125 12.094 1 74.5 67 LYS B N 1
ATOM 2972 C CA . LYS B 1 67 ? -18.531 13.438 12.555 1 74.5 67 LYS B CA 1
ATOM 2973 C C . LYS B 1 67 ? -17.828 12.195 13.086 1 74.5 67 LYS B C 1
ATOM 2975 O O . LYS B 1 67 ? -16.609 12.086 13 1 74.5 67 LYS B O 1
ATOM 2980 N N . ILE B 1 68 ? -18.625 11.305 13.562 1 74.5 68 ILE B N 1
ATOM 2981 C CA . ILE B 1 68 ? -18.062 10.047 14.047 1 74.5 68 ILE B CA 1
ATOM 2982 C C . ILE B 1 68 ? -17.422 9.289 12.883 1 74.5 68 ILE B C 1
ATOM 2984 O O . ILE B 1 68 ? -16.391 8.641 13.055 1 74.5 68 ILE B O 1
ATOM 2988 N N . PHE B 1 69 ? -18 9.5 11.758 1 80.19 69 PHE B N 1
ATOM 2989 C CA . PHE B 1 69 ? -17.516 8.797 10.578 1 80.19 69 PHE B CA 1
ATOM 2990 C C . PHE B 1 69 ? -16.359 9.555 9.922 1 80.19 69 PHE B C 1
ATOM 2992 O O . PHE B 1 69 ? -15.594 8.977 9.156 1 80.19 69 PHE B O 1
ATOM 2999 N N . THR B 1 70 ? -16.203 10.883 10.273 1 76.38 70 THR B N 1
ATOM 3000 C CA . THR B 1 70 ? -15.305 11.695 9.461 1 76.38 70 THR B CA 1
ATOM 3001 C C . THR B 1 70 ? -14.172 12.266 10.312 1 76.38 70 THR B C 1
ATOM 3003 O O . THR B 1 70 ? -13.141 12.672 9.789 1 76.38 70 THR B O 1
ATOM 3006 N N . GLU B 1 71 ? -14.297 12.336 11.523 1 70.06 71 GLU B N 1
ATOM 3007 C CA . GLU B 1 71 ? -13.312 13.023 12.359 1 70.06 71 GLU B CA 1
ATOM 3008 C C . GLU B 1 71 ? -12.188 12.086 12.781 1 70.06 71 GLU B C 1
ATOM 3010 O O . GLU B 1 71 ? -12.43 10.914 13.07 1 70.06 71 GLU B O 1
ATOM 3015 N N . SER B 1 72 ? -10.961 12.617 12.602 1 64.38 72 SER B N 1
ATOM 3016 C CA . SER B 1 72 ? -9.758 11.906 13.023 1 64.38 72 SER B CA 1
ATOM 3017 C C . SER B 1 72 ? -9.289 12.391 14.391 1 64.38 72 SER B C 1
ATOM 3019 O O . SER B 1 72 ? -9.203 13.594 14.633 1 64.38 72 SER B O 1
ATOM 3021 N N . ILE B 1 73 ? -9.266 11.383 15.312 1 60.31 73 ILE B N 1
ATOM 3022 C CA . ILE B 1 73 ? -8.742 11.758 16.625 1 60.31 73 ILE B CA 1
ATOM 3023 C C . ILE B 1 73 ? -7.496 10.938 16.938 1 60.31 73 ILE B C 1
ATOM 3025 O O . ILE B 1 73 ? -7.453 9.734 16.672 1 60.31 73 ILE B O 1
ATOM 3029 N N . ASN B 1 74 ? -6.535 11.438 17.578 1 59.81 74 ASN B N 1
ATOM 3030 C CA . ASN B 1 74 ? -5.328 10.805 18.109 1 59.81 74 ASN B CA 1
ATOM 3031 C C . ASN B 1 74 ? -4.559 10.062 17.031 1 59.81 74 ASN B C 1
ATOM 3033 O O . ASN B 1 74 ? -4.125 8.93 17.234 1 59.81 74 ASN B O 1
ATOM 3037 N N . ASN B 1 75 ? -4.508 10.547 15.836 1 63.41 75 ASN B N 1
ATOM 3038 C CA . ASN B 1 75 ? -3.686 10.047 14.742 1 63.41 75 ASN B CA 1
ATOM 3039 C C . ASN B 1 75 ? -4.277 8.781 14.133 1 63.41 75 ASN B C 1
ATOM 3041 O O . ASN B 1 75 ? -3.584 8.039 13.43 1 63.41 75 ASN B O 1
ATOM 3045 N N . LEU B 1 76 ? -5.492 8.422 14.578 1 70.06 76 LEU B N 1
ATOM 3046 C CA . LEU B 1 76 ? -6.18 7.328 13.906 1 70.06 76 LEU B CA 1
ATOM 3047 C C . LEU B 1 76 ? -7.031 7.852 12.75 1 70.06 76 LEU B C 1
ATOM 3049 O O . LEU B 1 76 ? -7.719 8.867 12.891 1 70.06 76 LEU B O 1
ATOM 3053 N N . PRO B 1 77 ? -6.852 7.199 11.703 1 76.31 77 PRO B N 1
ATOM 3054 C CA . PRO B 1 77 ? -7.695 7.645 10.586 1 76.31 77 PRO B CA 1
ATOM 3055 C C . PRO B 1 77 ? -9.18 7.418 10.852 1 76.31 77 PRO B C 1
ATOM 3057 O O . PRO B 1 77 ? -9.555 6.453 11.523 1 76.31 77 PRO B O 1
ATOM 3060 N N . PRO B 1 78 ? -9.961 8.383 10.414 1 79.44 78 PRO B N 1
ATOM 3061 C CA . PRO B 1 78 ? -11.398 8.18 10.555 1 79.44 78 PRO B CA 1
ATOM 3062 C C . PRO B 1 78 ? -11.906 6.973 9.766 1 79.44 78 PRO B C 1
ATOM 3064 O O . PRO B 1 78 ? -11.18 6.426 8.938 1 79.44 78 PRO B O 1
ATOM 3067 N N . PHE B 1 79 ? -13.141 6.66 10.086 1 81.94 79 PHE B N 1
ATOM 3068 C CA . PHE B 1 79 ? -13.758 5.477 9.492 1 81.94 79 PHE B CA 1
ATOM 3069 C C . PHE B 1 79 ? -13.781 5.582 7.973 1 81.94 79 PHE B C 1
ATOM 3071 O O . PHE B 1 79 ? -13.5 4.605 7.273 1 81.94 79 PHE B O 1
ATOM 3078 N N . ILE B 1 80 ? -14.078 6.738 7.484 1 84.56 80 ILE B N 1
ATOM 3079 C CA . ILE B 1 80 ? -14.203 6.938 6.043 1 84.56 80 ILE B CA 1
ATOM 3080 C C . ILE B 1 80 ? -12.867 6.66 5.359 1 84.56 80 ILE B C 1
ATOM 3082 O O . ILE B 1 80 ? -12.82 6.02 4.309 1 84.56 80 ILE B O 1
ATOM 3086 N N . THR B 1 81 ? -11.82 7.102 5.965 1 83.94 81 THR B N 1
ATOM 3087 C CA . THR B 1 81 ? -10.492 6.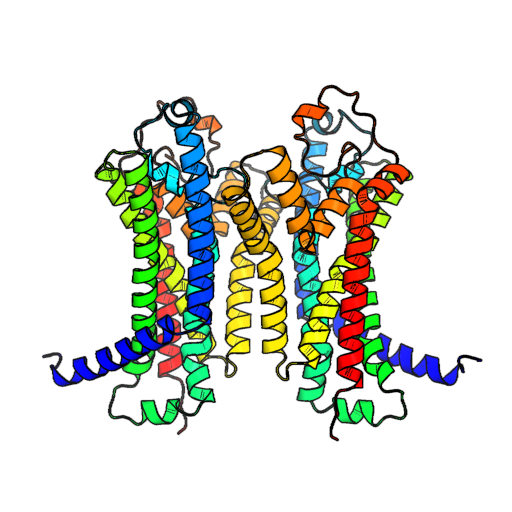91 5.402 1 83.94 81 THR B CA 1
ATOM 3088 C C . THR B 1 81 ? -10.07 5.445 5.508 1 83.94 81 THR B C 1
ATOM 3090 O O . THR B 1 81 ? -9.469 4.898 4.578 1 83.94 81 THR B O 1
ATOM 3093 N N . LEU B 1 82 ? -10.406 4.844 6.555 1 84.06 82 LEU B N 1
ATOM 3094 C CA . LEU B 1 82 ? -10.055 3.445 6.781 1 84.06 82 LEU B CA 1
ATOM 3095 C C . LEU B 1 82 ? -10.75 2.541 5.766 1 84.06 82 LEU B C 1
ATOM 3097 O O . LEU B 1 82 ? -10.102 1.688 5.148 1 84.06 82 LEU B O 1
ATOM 3101 N N . ILE B 1 83 ? -11.953 2.799 5.625 1 88.75 83 ILE B N 1
ATOM 3102 C CA . ILE B 1 83 ? -12.719 1.959 4.715 1 88.75 83 ILE B CA 1
ATOM 3103 C C . ILE B 1 83 ? -12.305 2.242 3.273 1 88.75 83 ILE B C 1
ATOM 3105 O O . ILE B 1 83 ? -12.273 1.335 2.438 1 88.75 83 ILE B O 1
ATOM 3109 N N . GLY B 1 84 ? -12.031 3.484 3.002 1 89.81 84 GLY B N 1
ATOM 3110 C CA . GLY B 1 84 ? -11.531 3.832 1.679 1 89.81 84 GLY B CA 1
ATOM 3111 C C . GLY B 1 84 ? -10.258 3.098 1.308 1 89.81 84 GLY B C 1
ATOM 3112 O O . GLY B 1 84 ? -10.062 2.732 0.147 1 89.81 84 GLY B O 1
ATOM 3113 N N . PHE B 1 85 ? -9.547 2.842 2.262 1 88.5 85 PHE B N 1
ATOM 3114 C CA . PHE B 1 85 ? -8.258 2.201 2.014 1 88.5 85 PHE B CA 1
ATOM 3115 C C . PHE B 1 85 ? -8.383 0.685 2.117 1 88.5 85 PHE B C 1
ATOM 3117 O O . PHE B 1 85 ? -7.832 -0.045 1.292 1 88.5 85 PHE B O 1
ATOM 3124 N N . LEU B 1 86 ? -9.055 0.144 3.115 1 89.38 86 LEU B N 1
ATOM 3125 C CA . LEU B 1 86 ? -9.117 -1.287 3.391 1 89.38 86 LEU B CA 1
ATOM 3126 C C . LEU B 1 86 ? -10.203 -1.951 2.545 1 89.38 86 LEU B C 1
ATOM 3128 O O . LEU B 1 86 ? -10.133 -3.152 2.273 1 89.38 86 LEU B O 1
ATOM 3132 N N . GLY B 1 87 ? -11.172 -1.195 2.225 1 93.25 87 GLY B N 1
ATOM 3133 C CA . GLY B 1 87 ? -12.266 -1.734 1.432 1 93.25 87 GLY B CA 1
ATOM 3134 C C . GLY B 1 87 ? -11.789 -2.465 0.187 1 93.25 87 GLY B C 1
ATOM 3135 O O . GLY B 1 87 ? -12.148 -3.623 -0.031 1 93.25 87 GLY B O 1
ATOM 3136 N N . PRO B 1 88 ? -10.977 -1.771 -0.589 1 95.69 88 PRO B N 1
ATOM 3137 C CA . PRO B 1 88 ? -10.453 -2.424 -1.792 1 95.69 88 PRO B CA 1
ATOM 3138 C C . PRO B 1 88 ? -9.75 -3.742 -1.488 1 95.69 88 PRO B C 1
ATOM 3140 O O . PRO B 1 88 ? -9.828 -4.688 -2.279 1 95.69 88 PRO B O 1
ATOM 3143 N N . LEU B 1 89 ? -9.094 -3.82 -0.372 1 93.38 89 LEU B N 1
ATOM 3144 C CA . LEU B 1 89 ? -8.375 -5.039 -0.016 1 93.38 89 LEU B CA 1
ATOM 3145 C C . LEU B 1 89 ? -9.344 -6.191 0.231 1 93.38 89 LEU B C 1
ATOM 3147 O O . LEU B 1 89 ? -9.055 -7.34 -0.105 1 93.38 89 LEU B O 1
ATOM 3151 N N . VAL B 1 90 ? -10.484 -5.863 0.805 1 94.5 90 VAL B N 1
ATOM 3152 C CA . VAL B 1 90 ? -11.523 -6.867 0.999 1 94.5 90 VAL B CA 1
ATOM 3153 C C . VAL B 1 90 ? -12.008 -7.379 -0.356 1 94.5 90 VAL B C 1
ATOM 3155 O O . VAL B 1 90 ? -12.086 -8.586 -0.58 1 94.5 90 VAL B O 1
ATOM 3158 N N . GLY B 1 91 ? -12.312 -6.465 -1.232 1 96.75 91 GLY B N 1
ATOM 3159 C CA . GLY B 1 91 ? -12.75 -6.852 -2.564 1 96.75 91 GLY B CA 1
ATOM 3160 C C . GLY B 1 91 ? -11.734 -7.711 -3.297 1 96.75 91 GLY B C 1
ATOM 3161 O O . GLY B 1 91 ? -12.086 -8.727 -3.9 1 96.75 91 GLY B O 1
ATOM 3162 N N . ILE B 1 92 ? -10.547 -7.32 -3.205 1 96.25 92 ILE B N 1
ATOM 3163 C CA . ILE B 1 92 ? -9.469 -8.047 -3.865 1 96.25 92 ILE B CA 1
ATOM 3164 C C . ILE B 1 92 ? -9.336 -9.445 -3.262 1 96.25 92 ILE B C 1
ATOM 3166 O O . ILE B 1 92 ? -9.227 -10.438 -3.988 1 96.25 92 ILE B O 1
ATOM 3170 N N . ALA B 1 93 ? -9.383 -9.539 -1.947 1 94.12 93 ALA B N 1
ATOM 3171 C CA . ALA B 1 93 ? -9.242 -10.805 -1.243 1 94.12 93 ALA B CA 1
ATOM 3172 C C . ALA B 1 93 ? -10.344 -11.789 -1.651 1 94.12 93 ALA B C 1
ATOM 3174 O O . ALA B 1 93 ? -10.117 -13 -1.709 1 94.12 93 ALA B O 1
ATOM 3175 N N . LEU B 1 94 ? -11.43 -11.297 -1.985 1 95.88 94 LEU B N 1
ATOM 3176 C CA . LEU B 1 94 ? -12.57 -12.148 -2.309 1 95.88 94 LEU B CA 1
ATOM 3177 C C . LEU B 1 94 ? -12.562 -12.539 -3.783 1 95.88 94 LEU B C 1
ATOM 3179 O O . LEU B 1 94 ? -13.227 -13.492 -4.184 1 95.88 94 LEU B O 1
ATOM 3183 N N . GLY B 1 95 ? -11.805 -11.812 -4.543 1 96.44 95 GLY B N 1
ATOM 3184 C CA . GLY B 1 95 ? -11.977 -12.016 -5.973 1 96.44 95 GLY B CA 1
ATOM 3185 C C . GLY B 1 95 ? -10.727 -12.555 -6.648 1 96.44 95 GLY B C 1
ATOM 3186 O O . GLY B 1 95 ? -10.812 -13.188 -7.703 1 96.44 95 GLY B O 1
ATOM 3187 N N . PHE B 1 96 ? -9.531 -12.414 -6.098 1 94.5 96 PHE B N 1
ATOM 3188 C CA . PHE B 1 96 ? -8.297 -12.602 -6.848 1 94.5 96 PHE B CA 1
ATOM 3189 C C . PHE B 1 96 ? -8.094 -14.062 -7.207 1 94.5 96 PHE B C 1
ATOM 3191 O O . PHE B 1 96 ? -7.336 -14.391 -8.125 1 94.5 96 PHE B O 1
ATOM 3198 N N . ASP B 1 97 ? -8.75 -15.023 -6.523 1 94.62 97 ASP B N 1
ATOM 3199 C CA . ASP B 1 97 ? -8.57 -16.438 -6.812 1 94.62 97 ASP B CA 1
ATOM 3200 C C . ASP B 1 97 ? -9.898 -17.109 -7.164 1 94.62 97 ASP B C 1
ATOM 3202 O O . ASP B 1 97 ? -10.039 -18.328 -7.066 1 94.62 97 ASP B O 1
ATOM 3206 N N . ALA B 1 98 ? -10.867 -16.391 -7.57 1 94.69 98 ALA B N 1
ATOM 3207 C CA . ALA B 1 98 ? -12.227 -16.875 -7.793 1 94.69 98 ALA B CA 1
ATOM 3208 C C . ALA B 1 98 ? -12.266 -17.953 -8.875 1 94.69 98 ALA B C 1
ATOM 3210 O O . ALA B 1 98 ? -13.008 -18.922 -8.758 1 94.69 98 ALA B O 1
ATOM 3211 N N . VAL B 1 99 ? -11.422 -17.844 -9.836 1 94 99 VAL B N 1
ATOM 3212 C CA . VAL B 1 99 ? -11.492 -18.766 -10.969 1 94 99 VAL B CA 1
ATOM 3213 C C . VAL B 1 99 ? -10.234 -19.625 -11.008 1 94 99 VAL B C 1
ATOM 3215 O O . VAL B 1 99 ? -10.32 -20.859 -11.078 1 94 99 VAL B O 1
ATOM 3218 N N . ASN B 1 100 ? -9.141 -19.078 -10.898 1 93.44 100 ASN B N 1
ATOM 3219 C CA . ASN B 1 100 ? -7.879 -19.797 -11.055 1 93.44 100 ASN B CA 1
ATOM 3220 C C . ASN B 1 100 ? -7.668 -20.797 -9.93 1 93.44 100 ASN B C 1
ATOM 3222 O O . ASN B 1 100 ? -7.023 -21.828 -10.125 1 93.44 100 ASN B O 1
ATOM 3226 N N . ALA B 1 101 ? -8.195 -20.516 -8.766 1 90.44 101 ALA B N 1
ATOM 3227 C CA . ALA B 1 101 ? -8.094 -21.5 -7.684 1 90.44 101 ALA B CA 1
ATOM 3228 C C . ALA B 1 101 ? -8.844 -22.781 -8.039 1 90.44 101 ALA B C 1
ATOM 3230 O O . ALA B 1 101 ? -8.359 -23.891 -7.762 1 90.44 101 ALA B O 1
ATOM 3231 N N . GLU B 1 102 ? -10 -22.672 -8.656 1 89.94 102 GLU B N 1
ATOM 3232 C CA . GLU B 1 102 ? -10.766 -23.828 -9.117 1 89.94 102 GLU B CA 1
ATOM 3233 C C . GLU B 1 102 ? -10.047 -24.547 -10.242 1 89.94 102 GLU B C 1
ATOM 3235 O O . GLU B 1 102 ? -10.086 -25.781 -10.312 1 89.94 102 GLU B O 1
ATOM 3240 N N . ARG B 1 103 ? -9.453 -23.812 -11.023 1 89.5 103 ARG B N 1
ATOM 3241 C CA . ARG B 1 103 ? -8.672 -24.391 -12.102 1 89.5 103 ARG B CA 1
ATOM 3242 C C . ARG B 1 103 ? -7.492 -25.188 -11.555 1 89.5 103 ARG B C 1
ATOM 3244 O O . ARG B 1 103 ? -7.227 -26.312 -12.008 1 89.5 103 ARG B O 1
ATOM 3251 N N . ASP B 1 104 ? -6.867 -24.656 -10.609 1 87.44 104 ASP B N 1
ATOM 3252 C CA . ASP B 1 104 ? -5.691 -25.281 -10.008 1 87.44 104 ASP B CA 1
ATOM 3253 C C . ASP B 1 104 ? -6.07 -26.547 -9.266 1 87.44 104 ASP B C 1
ATOM 3255 O O . ASP B 1 104 ? -5.312 -27.531 -9.266 1 87.44 104 ASP B O 1
ATOM 3259 N N . LYS B 1 105 ? -7.234 -26.516 -8.664 1 87.56 105 LYS B N 1
ATOM 3260 C CA . LYS B 1 105 ? -7.715 -27.688 -7.922 1 87.56 105 LYS B CA 1
ATOM 3261 C C . LYS B 1 105 ? -8.328 -28.719 -8.859 1 87.56 105 LYS B C 1
ATOM 3263 O O . LYS B 1 105 ? -8.602 -29.844 -8.445 1 87.56 105 LYS B O 1
ATOM 3268 N N . GLY B 1 106 ? -8.531 -28.375 -10.078 1 86.12 106 GLY B N 1
ATOM 3269 C CA . GLY B 1 106 ? -9.133 -29.266 -11.047 1 86.12 106 GLY B CA 1
ATOM 3270 C C . GLY B 1 106 ? -10.641 -29.375 -10.914 1 86.12 106 GLY B C 1
ATOM 3271 O O . GLY B 1 106 ? -11.258 -30.25 -11.516 1 86.12 106 GLY B O 1
ATOM 3272 N N . THR B 1 107 ? -11.211 -28.562 -10.156 1 84.62 107 THR B N 1
ATOM 3273 C CA . THR B 1 107 ? -12.648 -28.672 -9.898 1 84.62 107 THR B CA 1
ATOM 3274 C C . THR B 1 107 ? -13.438 -27.875 -10.938 1 84.62 107 THR B C 1
ATOM 3276 O O . THR B 1 107 ? -14.656 -28.062 -11.062 1 84.62 107 THR B O 1
ATOM 3279 N N . LEU B 1 108 ? -12.789 -27.109 -11.648 1 84.25 108 LEU B N 1
ATOM 3280 C CA . LEU B 1 108 ? -13.477 -26.266 -12.625 1 84.25 108 LEU B CA 1
ATOM 3281 C C . LEU B 1 108 ? -14.188 -27.125 -13.672 1 84.25 108 LEU B C 1
ATOM 3283 O O . LEU B 1 108 ? -15.344 -26.859 -14.008 1 84.25 108 LEU B O 1
ATOM 3287 N N . SER B 1 109 ? -13.539 -28.188 -14.102 1 81.56 109 SER B N 1
ATOM 3288 C CA . SER B 1 109 ? -14.117 -29.078 -15.109 1 81.56 109 SER B CA 1
ATOM 3289 C C . SER B 1 109 ? -15.336 -29.812 -14.562 1 81.56 109 SER B C 1
ATOM 3291 O O . SER B 1 109 ? -16.328 -30 -15.273 1 81.56 109 SER B O 1
ATOM 3293 N N . ARG B 1 110 ? -15.227 -30.125 -13.32 1 81.81 110 ARG B N 1
ATOM 3294 C CA . ARG B 1 110 ? -16.344 -30.828 -12.68 1 81.81 110 ARG B CA 1
ATOM 3295 C C . ARG B 1 110 ? -17.562 -29.922 -12.562 1 81.81 110 ARG B C 1
ATOM 3297 O O . ARG B 1 110 ? -18.688 -30.359 -12.797 1 81.81 110 ARG B O 1
ATOM 3304 N N . VAL B 1 111 ? -17.344 -28.703 -12.32 1 79.94 111 VAL B N 1
ATOM 3305 C CA . VAL B 1 111 ? -18.438 -27.766 -12.094 1 79.94 111 VAL B CA 1
ATOM 3306 C C . VAL B 1 111 ? -19.094 -27.406 -13.422 1 79.94 111 VAL B C 1
ATOM 3308 O O . VAL B 1 111 ? -20.328 -27.359 -13.516 1 79.94 111 VAL B O 1
ATOM 3311 N N . ILE B 1 112 ? -18.312 -27.312 -14.422 1 79.44 112 ILE B N 1
ATOM 3312 C CA . ILE B 1 112 ? -18.828 -26.891 -15.719 1 79.44 112 ILE B CA 1
ATOM 3313 C C . ILE B 1 112 ? -19.5 -28.078 -16.422 1 79.44 112 ILE B C 1
ATOM 3315 O O . ILE B 1 112 ? -20.328 -27.891 -17.312 1 79.44 112 ILE B O 1
ATOM 3319 N N . SER B 1 113 ? -19.141 -29.266 -15.969 1 80 113 SER B N 1
ATOM 3320 C CA . SER B 1 113 ? -19.734 -30.469 -16.562 1 80 113 SER B CA 1
ATOM 3321 C C . SER B 1 113 ? -21.156 -30.703 -16.047 1 80 113 SER B C 1
ATOM 3323 O O . SER B 1 113 ? -21.906 -31.5 -16.609 1 80 113 SER B O 1
ATOM 3325 N N . GLN B 1 114 ? -21.484 -30.016 -15.055 1 78.94 114 GLN B N 1
ATOM 3326 C CA . GLN B 1 114 ? -22.844 -30.125 -14.531 1 78.94 114 GLN B CA 1
ATOM 3327 C C . GLN B 1 114 ? -23.844 -29.469 -15.477 1 78.94 114 GLN B C 1
ATOM 3329 O O . GLN B 1 114 ? -23.5 -28.594 -16.25 1 78.94 114 GLN B O 1
ATOM 3334 N N . PRO B 1 115 ? -25.078 -29.922 -15.469 1 82.5 115 PRO B N 1
ATOM 3335 C CA . PRO B 1 115 ? -26.094 -29.344 -16.344 1 82.5 115 PRO B CA 1
ATOM 3336 C C . PRO B 1 115 ? -26.562 -27.969 -15.875 1 82.5 115 PRO B C 1
ATOM 3338 O O . PRO B 1 115 ? -27.75 -27.797 -15.57 1 82.5 115 PRO B O 1
ATOM 3341 N N . ILE B 1 116 ? -25.656 -27.125 -15.727 1 83.94 116 ILE B N 1
ATOM 3342 C CA . ILE B 1 116 ? -25.938 -25.734 -15.328 1 83.94 116 ILE B CA 1
ATOM 3343 C C . ILE B 1 116 ? -25.281 -24.781 -16.328 1 83.94 116 ILE B C 1
ATOM 3345 O O . ILE B 1 116 ? -24.219 -25.078 -16.875 1 83.94 116 ILE B O 1
ATOM 3349 N N . PRO B 1 117 ? -26.031 -23.734 -16.562 1 86.31 117 PRO B N 1
ATOM 3350 C CA . PRO B 1 117 ? -25.422 -22.75 -17.453 1 86.31 117 PRO B CA 1
ATOM 3351 C C . PRO B 1 117 ? -24.062 -22.25 -16.953 1 86.31 117 PRO B C 1
ATOM 3353 O O . PRO B 1 117 ? -23.891 -22.062 -15.742 1 86.31 117 PRO B O 1
ATOM 3356 N N . ARG B 1 118 ? -23.188 -22.078 -17.859 1 86.25 118 ARG B N 1
ATOM 3357 C CA . ARG B 1 118 ? -21.828 -21.672 -17.547 1 86.25 118 ARG B CA 1
ATOM 3358 C C . ARG B 1 118 ? -21.812 -20.328 -16.812 1 86.25 118 ARG B C 1
ATOM 3360 O O . ARG B 1 118 ? -20.938 -20.078 -15.984 1 86.25 118 ARG B O 1
ATOM 3367 N N . ASP B 1 119 ? -22.766 -19.484 -17.125 1 90.56 119 ASP B N 1
ATOM 3368 C CA . ASP B 1 119 ? -22.797 -18.156 -16.531 1 90.56 119 ASP B CA 1
ATOM 3369 C C . ASP B 1 119 ? -23.141 -18.203 -15.047 1 90.56 119 ASP B C 1
ATOM 3371 O O . ASP B 1 119 ? -22.891 -17.25 -14.305 1 90.56 119 ASP B O 1
ATOM 3375 N N . TYR B 1 120 ? -23.688 -19.328 -14.578 1 91.12 120 TYR B N 1
ATOM 3376 C CA . TYR B 1 120 ? -23.984 -19.5 -13.164 1 91.12 120 TYR B CA 1
ATOM 3377 C C . TYR B 1 120 ? -22.719 -19.484 -12.32 1 91.12 120 TYR B C 1
ATOM 3379 O O . TYR B 1 120 ? -22.703 -18.984 -11.195 1 91.12 120 TYR B O 1
ATOM 3387 N N . PHE B 1 121 ? -21.75 -19.984 -12.945 1 91.62 121 PHE B N 1
ATOM 3388 C CA . PHE B 1 121 ? -20.5 -20.094 -12.203 1 91.62 121 PHE B CA 1
ATOM 3389 C C . PHE B 1 121 ? -19.938 -18.703 -11.891 1 91.62 121 PHE B C 1
ATOM 3391 O O . PHE B 1 121 ? -19.734 -18.359 -10.727 1 91.62 121 PHE B O 1
ATOM 3398 N N . ILE B 1 122 ? -19.797 -17.922 -12.898 1 92.62 122 ILE B N 1
ATOM 3399 C CA . ILE B 1 122 ? -19.188 -16.609 -12.711 1 92.62 122 ILE B CA 1
ATOM 3400 C C . ILE B 1 122 ? -20.125 -15.703 -11.93 1 92.62 122 ILE B C 1
ATOM 3402 O O . ILE B 1 122 ? -19.688 -14.945 -11.062 1 92.62 122 ILE B O 1
ATOM 3406 N N . ASN B 1 123 ? -21.391 -15.797 -12.164 1 94.81 123 ASN B N 1
ATOM 3407 C CA . ASN B 1 123 ? -22.375 -14.969 -11.469 1 94.81 123 ASN B CA 1
ATOM 3408 C C . ASN B 1 123 ? -22.484 -15.344 -10 1 94.81 123 ASN B C 1
ATOM 3410 O O . ASN B 1 123 ? -22.719 -14.484 -9.148 1 94.81 123 ASN B O 1
ATOM 3414 N N . SER B 1 124 ? -22.375 -16.594 -9.75 1 94.38 124 SER B N 1
ATOM 3415 C CA . SER B 1 124 ? -22.438 -17.016 -8.352 1 94.38 124 SER B CA 1
ATOM 3416 C C . SER B 1 124 ? -21.219 -16.5 -7.57 1 94.38 124 SER B C 1
ATOM 3418 O O . SER B 1 124 ? -21.344 -16.156 -6.391 1 94.38 124 SER B O 1
ATOM 3420 N N . LYS B 1 125 ? -20.109 -16.422 -8.234 1 94.69 125 LYS B N 1
ATOM 3421 C CA . LYS B 1 125 ? -18.922 -15.891 -7.59 1 94.69 125 LYS B CA 1
ATOM 3422 C C . LYS B 1 125 ? -19.078 -14.398 -7.277 1 94.69 125 LYS B C 1
ATOM 3424 O O . LYS B 1 125 ? -18.719 -13.945 -6.191 1 94.69 125 LYS B O 1
ATOM 3429 N N . PHE B 1 126 ? -19.641 -13.781 -8.195 1 96.38 126 PHE B N 1
ATOM 3430 C CA . PHE B 1 126 ? -19.844 -12.344 -8.031 1 96.38 126 PHE B CA 1
ATOM 3431 C C . PHE B 1 126 ? -20.891 -12.062 -6.969 1 96.38 126 PHE B C 1
ATOM 3433 O O . PHE B 1 126 ? -20.656 -11.297 -6.039 1 96.38 126 PHE B O 1
ATOM 3440 N N . VAL B 1 127 ? -22.016 -12.688 -7.066 1 97 127 VAL B N 1
ATOM 3441 C CA . VAL B 1 127 ? -23.141 -12.438 -6.172 1 97 127 VAL B CA 1
ATOM 3442 C C . VAL B 1 127 ? -22.781 -12.883 -4.754 1 97 127 VAL B C 1
ATOM 3444 O O . VAL B 1 127 ? -23.078 -12.188 -3.783 1 97 127 VAL B O 1
ATOM 3447 N N . GLY B 1 128 ? -22.188 -14.016 -4.656 1 97.44 128 GLY B N 1
ATOM 3448 C CA . GLY B 1 128 ? -21.75 -14.477 -3.348 1 97.44 128 GLY B CA 1
ATOM 3449 C C . GLY B 1 128 ? -20.828 -13.5 -2.643 1 97.44 128 GLY B C 1
ATOM 3450 O O . GLY B 1 128 ? -21.047 -13.156 -1.48 1 97.44 128 GLY B O 1
ATOM 3451 N N . ALA B 1 129 ? -19.875 -13.039 -3.371 1 97.44 129 ALA B N 1
ATOM 3452 C CA . ALA B 1 129 ? -18.906 -12.094 -2.811 1 97.44 129 ALA B CA 1
ATOM 3453 C C . ALA B 1 129 ? -19.578 -10.758 -2.494 1 97.44 129 ALA B C 1
ATOM 3455 O O . ALA B 1 129 ? -19.266 -10.125 -1.483 1 97.44 129 ALA B O 1
ATOM 3456 N N . LEU B 1 130 ? -20.5 -10.375 -3.33 1 97.62 130 LEU B N 1
ATOM 3457 C CA . LEU B 1 130 ? -21.188 -9.109 -3.131 1 97.62 130 LEU B CA 1
ATOM 3458 C C . LEU B 1 130 ? -22.031 -9.141 -1.855 1 97.62 130 LEU B C 1
ATOM 3460 O O . LEU B 1 130 ? -22.078 -8.156 -1.114 1 97.62 130 LEU B O 1
ATOM 3464 N N . ILE B 1 131 ? -22.641 -10.227 -1.658 1 98.06 131 ILE B N 1
ATOM 3465 C CA . ILE B 1 131 ? -23.469 -10.375 -0.465 1 98.06 131 ILE B CA 1
ATOM 3466 C C . ILE B 1 131 ? -22.578 -10.289 0.783 1 98.06 131 ILE B C 1
ATOM 3468 O O . ILE B 1 131 ? -22.953 -9.633 1.762 1 98.06 131 ILE B O 1
ATOM 3472 N N . VAL B 1 132 ? -21.484 -10.914 0.714 1 97.31 132 VAL B N 1
ATOM 3473 C CA . VAL B 1 132 ? -20.547 -10.883 1.834 1 97.31 132 VAL B CA 1
ATOM 3474 C C . VAL B 1 132 ? -20.062 -9.453 2.064 1 97.31 132 VAL B C 1
ATOM 3476 O O . VAL B 1 132 ? -19.984 -9 3.207 1 97.31 132 VAL B O 1
ATOM 3479 N N . ILE B 1 133 ? -19.781 -8.734 1.028 1 97.25 133 ILE B N 1
ATOM 3480 C CA . ILE B 1 133 ? -19.328 -7.352 1.101 1 97.25 133 ILE B CA 1
ATOM 3481 C C . ILE B 1 133 ? -20.422 -6.484 1.725 1 97.25 133 ILE B C 1
ATOM 3483 O O . ILE B 1 133 ? -20.156 -5.707 2.645 1 97.25 133 ILE B O 1
ATOM 3487 N N . PHE B 1 134 ? -21.625 -6.641 1.233 1 97.69 134 PHE B N 1
ATOM 3488 C CA . PHE B 1 134 ? -22.734 -5.863 1.759 1 97.69 134 PHE B CA 1
ATOM 3489 C C . PHE B 1 134 ? -22.938 -6.141 3.244 1 97.69 134 PHE B C 1
ATOM 3491 O O . PHE B 1 134 ? -23.109 -5.211 4.035 1 97.69 134 PHE B O 1
ATOM 3498 N N . ALA B 1 135 ? -22.922 -7.359 3.561 1 96.81 135 ALA B N 1
ATOM 3499 C CA . ALA B 1 135 ? -23.109 -7.746 4.957 1 96.81 135 ALA B CA 1
ATOM 3500 C C . ALA B 1 135 ? -22.031 -7.148 5.848 1 96.81 135 ALA B C 1
ATOM 3502 O O . ALA B 1 135 ? -22.312 -6.617 6.922 1 96.81 135 ALA B O 1
ATOM 3503 N N . LEU B 1 136 ? -20.844 -7.227 5.363 1 94.5 136 LEU B N 1
ATOM 3504 C CA . LEU B 1 136 ? -19.719 -6.746 6.145 1 94.5 136 LEU B CA 1
ATOM 3505 C C . LEU B 1 136 ? -19.781 -5.23 6.309 1 94.5 136 LEU B C 1
ATOM 3507 O O . LEU B 1 136 ? -19.672 -4.719 7.43 1 94.5 136 LEU B O 1
ATOM 3511 N N . ILE B 1 137 ? -19.953 -4.496 5.242 1 95.19 137 ILE B N 1
ATOM 3512 C CA . ILE B 1 137 ? -19.922 -3.039 5.25 1 95.19 137 ILE B CA 1
ATOM 3513 C C . ILE B 1 137 ? -21.094 -2.502 6.066 1 95.19 137 ILE B C 1
ATOM 3515 O O . ILE B 1 137 ? -20.938 -1.586 6.875 1 95.19 137 ILE B O 1
ATOM 3519 N N . PHE B 1 138 ? -22.219 -3.061 5.879 1 96.12 138 PHE B N 1
ATOM 3520 C CA . PHE B 1 138 ? -23.391 -2.609 6.629 1 96.12 138 PHE B CA 1
ATOM 3521 C C . PHE B 1 138 ? -23.266 -2.969 8.102 1 96.12 138 PHE B C 1
ATOM 3523 O O . PHE B 1 138 ? -23.641 -2.186 8.977 1 96.12 138 PHE B O 1
ATOM 3530 N N . ALA B 1 139 ? -22.75 -4.121 8.375 1 93.81 139 ALA B N 1
ATOM 3531 C CA . ALA B 1 139 ? -22.531 -4.504 9.773 1 93.81 139 ALA B CA 1
ATOM 3532 C C . ALA B 1 139 ? -21.578 -3.529 10.461 1 93.81 139 ALA B C 1
ATOM 3534 O O . ALA B 1 139 ? -21.828 -3.1 11.586 1 93.81 139 ALA B O 1
ATOM 3535 N N . LEU B 1 140 ? -20.578 -3.195 9.797 1 90.06 140 LEU B N 1
ATOM 3536 C CA . LEU B 1 140 ? -19.594 -2.266 10.352 1 90.06 140 LEU B CA 1
ATOM 3537 C C . LEU B 1 140 ? -20.203 -0.878 10.523 1 90.06 140 LEU B C 1
ATOM 3539 O O . LEU B 1 140 ? -20 -0.231 11.555 1 90.06 140 LEU B O 1
ATOM 3543 N N . GLY B 1 141 ? -20.875 -0.41 9.492 1 90.06 141 GLY B N 1
ATOM 3544 C CA . GLY B 1 141 ? -21.531 0.884 9.578 1 90.06 141 GLY B CA 1
ATOM 3545 C C . GLY B 1 141 ? -22.516 0.974 10.719 1 90.06 141 GLY B C 1
ATOM 3546 O O . GLY B 1 141 ? -22.547 1.967 11.445 1 90.06 141 GLY B O 1
ATOM 3547 N N . PHE B 1 142 ? -23.266 -0.057 10.883 1 91.44 142 PHE B N 1
ATOM 3548 C CA . PHE B 1 142 ? -24.266 -0.071 11.945 1 91.44 142 PHE B CA 1
ATOM 3549 C C . PHE B 1 142 ? -23.609 -0.203 13.312 1 91.44 142 PHE B C 1
ATOM 3551 O O . PHE B 1 142 ? -24.109 0.322 14.305 1 91.44 142 PHE B O 1
ATOM 3558 N N . LEU B 1 143 ? -22.562 -0.893 13.305 1 86.75 143 LEU B N 1
ATOM 3559 C CA . LEU B 1 143 ? -21.812 -0.968 14.555 1 86.75 143 LEU B CA 1
ATOM 3560 C C . LEU B 1 143 ? -21.328 0.415 14.984 1 86.75 143 LEU B C 1
ATOM 3562 O O . LEU B 1 143 ? -21.484 0.792 16.141 1 86.75 143 LEU B O 1
ATOM 3566 N N . VAL B 1 144 ? -20.812 1.137 14.062 1 84.25 144 VAL B N 1
ATOM 3567 C CA . VAL B 1 144 ? -20.312 2.482 14.359 1 84.25 144 VAL B CA 1
ATOM 3568 C C . VAL B 1 144 ? -21.484 3.375 14.766 1 84.25 144 VAL B C 1
ATOM 3570 O O . VAL B 1 144 ? -21.391 4.125 15.742 1 84.25 144 VAL B O 1
ATOM 3573 N N . LEU B 1 145 ? -22.547 3.264 14.039 1 86.25 145 LEU B N 1
ATOM 3574 C CA . LEU B 1 145 ? -23.734 4.039 14.344 1 86.25 145 LEU B CA 1
ATOM 3575 C C . LEU B 1 145 ? -24.297 3.666 15.719 1 86.25 145 LEU B C 1
ATOM 3577 O O . LEU B 1 145 ? -24.672 4.543 16.5 1 86.25 145 LEU B O 1
ATOM 3581 N N . GLY B 1 146 ? -24.344 2.387 15.945 1 84.94 146 GLY B N 1
ATOM 3582 C CA . GLY B 1 146 ? -24.859 1.911 17.219 1 84.94 146 GLY B CA 1
ATOM 3583 C C . GLY B 1 146 ? -24.031 2.383 18.406 1 84.94 146 GLY B C 1
ATOM 3584 O O . GLY B 1 146 ? -24.578 2.811 19.422 1 84.94 146 GLY B O 1
ATOM 3585 N N . LEU B 1 147 ? -22.797 2.295 18.297 1 80.69 147 LEU B N 1
ATOM 3586 C CA . LEU B 1 147 ? -21.906 2.781 19.344 1 80.69 147 LEU B CA 1
ATOM 3587 C C . LEU B 1 147 ? -22.062 4.285 19.531 1 80.69 147 LEU B C 1
ATOM 3589 O O . LEU B 1 147 ? -22 4.789 20.656 1 80.69 147 LEU B O 1
ATOM 3593 N N . GLY B 1 148 ? -22.188 4.969 18.406 1 77.75 148 GLY B N 1
ATOM 3594 C CA . GLY B 1 148 ? -22.469 6.395 18.484 1 77.75 148 GLY B CA 1
ATOM 3595 C C . GLY B 1 148 ? -23.734 6.723 19.234 1 77.75 148 GLY B C 1
ATOM 3596 O O . GLY B 1 148 ? -23.75 7.641 20.062 1 77.75 148 GLY B O 1
ATOM 3597 N N . ILE B 1 149 ? -24.734 5.988 19 1 82.5 149 ILE B N 1
ATOM 3598 C CA . ILE B 1 149 ? -26.016 6.199 19.672 1 82.5 149 ILE B CA 1
ATOM 3599 C C . ILE B 1 149 ? -25.875 5.914 21.156 1 82.5 149 ILE B C 1
ATOM 3601 O O . ILE B 1 149 ? -26.406 6.648 22 1 82.5 149 ILE B O 1
ATOM 3605 N N . LEU B 1 150 ? -25.219 4.855 21.5 1 79.62 150 LEU B N 1
ATOM 3606 C CA . LEU B 1 150 ? -25.047 4.457 22.891 1 79.62 150 LEU B CA 1
ATOM 3607 C C . LEU B 1 150 ? -24.281 5.531 23.672 1 79.62 150 LEU B C 1
ATOM 3609 O O . LEU B 1 150 ? -24.578 5.777 24.828 1 79.62 150 LEU B O 1
ATOM 3613 N N . TYR B 1 151 ? -23.422 6.164 23.016 1 73.31 151 TYR B N 1
ATOM 3614 C CA . TYR B 1 151 ? -22.578 7.125 23.719 1 73.31 151 TYR B CA 1
ATOM 3615 C C . TYR B 1 151 ? -23.188 8.516 23.703 1 73.31 151 TYR B C 1
ATOM 3617 O O . TYR B 1 151 ? -23.078 9.266 24.672 1 73.31 151 TYR B O 1
ATOM 3625 N N . VAL B 1 152 ? -23.781 8.883 22.562 1 71.5 152 VAL B N 1
ATOM 3626 C CA . VAL B 1 152 ? -24.391 10.203 22.438 1 71.5 152 VAL B CA 1
ATOM 3627 C C . VAL B 1 152 ? -25.75 10.211 23.125 1 71.5 152 VAL B C 1
ATOM 3629 O O . VAL B 1 152 ? -26.156 11.227 23.703 1 71.5 152 VAL B O 1
ATOM 3632 N N . GLY B 1 153 ? -26.391 9.125 23.094 1 74 153 GLY B N 1
ATOM 3633 C CA . GLY B 1 153 ? -27.656 8.992 23.812 1 74 153 GLY B CA 1
ATOM 3634 C C . GLY B 1 153 ? -28.844 9.539 23.047 1 74 153 GLY B C 1
ATOM 3635 O O . GLY B 1 153 ? -29.953 9.594 23.562 1 74 153 GLY B O 1
ATOM 3636 N N . LEU B 1 154 ? -28.641 10.148 21.828 1 76 154 LEU B N 1
ATOM 3637 C CA . LEU B 1 154 ? -29.734 10.68 21 1 76 154 LEU B CA 1
ATOM 3638 C C . LEU B 1 154 ? -29.797 9.953 19.656 1 76 154 LEU B C 1
ATOM 3640 O O . LEU B 1 154 ? -28.766 9.523 19.125 1 76 154 LEU B O 1
ATOM 3644 N N . PRO B 1 155 ? -30.984 9.797 19.219 1 80.44 155 PRO B N 1
ATOM 3645 C CA . PRO B 1 155 ? -31.094 9.195 17.891 1 80.44 155 PRO B CA 1
ATOM 3646 C C . PRO B 1 155 ? -30.656 10.133 16.781 1 80.44 155 PRO B C 1
ATOM 3648 O O . PRO B 1 155 ? -30.797 11.352 16.891 1 80.44 155 PRO B O 1
ATOM 3651 N N . PRO B 1 156 ? -30.062 9.531 15.812 1 82.88 156 PRO B N 1
ATOM 3652 C CA . PRO B 1 156 ? -29.672 10.383 14.68 1 82.88 156 PRO B CA 1
ATOM 3653 C C . PRO B 1 156 ? -30.875 10.93 13.914 1 82.88 156 PRO B C 1
ATOM 3655 O O . PRO B 1 156 ? -31.953 10.32 13.914 1 82.88 156 PRO B O 1
ATOM 3658 N N . ALA B 1 157 ? -30.719 12.125 13.359 1 84.19 157 ALA B N 1
ATOM 3659 C CA . ALA B 1 157 ? -31.734 12.703 12.477 1 84.19 157 ALA B CA 1
ATOM 3660 C C . ALA B 1 157 ? -31.922 11.852 11.227 1 84.19 157 ALA B C 1
ATOM 3662 O O . ALA B 1 157 ? -31.016 11.109 10.828 1 84.19 157 ALA B O 1
ATOM 3663 N N . ALA B 1 158 ? -33.156 11.961 10.68 1 85.06 158 ALA B N 1
ATOM 3664 C CA . ALA B 1 158 ? -33.469 11.188 9.484 1 85.06 158 ALA B CA 1
ATOM 3665 C C . ALA B 1 158 ? -32.5 11.5 8.344 1 85.06 158 ALA B C 1
ATOM 3667 O O . ALA B 1 158 ? -32.094 10.609 7.609 1 85.06 158 ALA B O 1
ATOM 3668 N N . GLU B 1 159 ? -32.188 12.656 8.242 1 84.81 159 GLU B N 1
ATOM 3669 C CA . GLU B 1 159 ? -31.297 13.078 7.176 1 84.81 159 GLU B CA 1
ATOM 3670 C C . GLU B 1 159 ? -29.906 12.477 7.367 1 84.81 159 GLU B C 1
ATOM 3672 O O . GLU B 1 159 ? -29.25 12.078 6.402 1 84.81 159 GLU B O 1
ATOM 3677 N N . GLU B 1 160 ? -29.453 12.391 8.586 1 85.94 160 GLU B N 1
ATOM 3678 C CA . GLU B 1 160 ? -28.156 11.805 8.883 1 85.94 160 GLU B CA 1
ATOM 3679 C C . GLU B 1 160 ? -28.141 10.312 8.57 1 85.94 160 GLU B C 1
ATOM 3681 O O . GLU B 1 160 ? -27.156 9.797 8.016 1 85.94 160 GLU B O 1
ATOM 3686 N N . LEU B 1 161 ? -29.234 9.758 8.922 1 88.31 161 LEU B N 1
ATOM 3687 C CA . LEU B 1 161 ? -29.344 8.32 8.688 1 88.31 161 LEU B CA 1
ATOM 3688 C C . LEU B 1 161 ? -29.312 8.008 7.191 1 88.31 161 LEU B C 1
ATOM 3690 O O . LEU B 1 161 ? -28.641 7.062 6.766 1 88.31 161 LEU B O 1
ATOM 3694 N N . LEU B 1 162 ? -29.984 8.844 6.469 1 89.62 162 LEU B N 1
ATOM 3695 C CA . LEU B 1 162 ? -30.016 8.633 5.023 1 89.62 162 LEU B CA 1
ATOM 3696 C C . LEU B 1 162 ? -28.641 8.844 4.414 1 89.62 162 LEU B C 1
ATOM 3698 O O . LEU B 1 162 ? -28.25 8.148 3.475 1 89.62 162 LEU B O 1
ATOM 3702 N N . ARG B 1 163 ? -27.938 9.781 4.895 1 89.56 163 ARG B N 1
ATOM 3703 C CA . ARG B 1 163 ? -26.578 10.047 4.418 1 89.56 163 ARG B CA 1
ATOM 3704 C C . ARG B 1 163 ? -25.656 8.875 4.73 1 89.56 163 ARG B C 1
ATOM 3706 O O . ARG B 1 163 ? -24.828 8.484 3.9 1 89.56 163 ARG B O 1
ATOM 3713 N N . ILE B 1 164 ? -25.844 8.305 5.883 1 90.44 164 ILE B N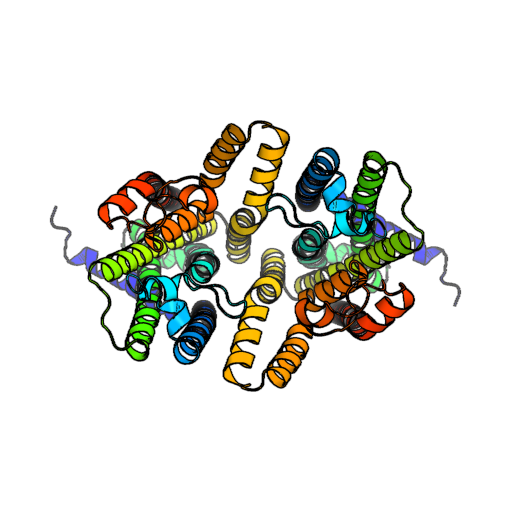 1
ATOM 3714 C CA . ILE B 1 164 ? -25.016 7.18 6.301 1 90.44 164 ILE B CA 1
ATOM 3715 C C . ILE B 1 164 ? -25.328 5.957 5.438 1 90.44 164 ILE B C 1
ATOM 3717 O O . ILE B 1 164 ? -24.422 5.258 4.988 1 90.44 164 ILE B O 1
ATOM 3721 N N . ILE B 1 165 ? -26.578 5.738 5.188 1 93.5 165 ILE B N 1
ATOM 3722 C CA . ILE B 1 165 ? -26.984 4.602 4.363 1 93.5 165 ILE B CA 1
ATOM 3723 C C . ILE B 1 165 ? -26.438 4.766 2.951 1 93.5 165 ILE B C 1
ATOM 3725 O O . ILE B 1 165 ? -25.906 3.811 2.369 1 93.5 165 ILE B O 1
ATOM 3729 N N . ALA B 1 166 ? -26.578 5.953 2.426 1 92.31 166 ALA B N 1
ATOM 3730 C CA . ALA B 1 166 ? -26.031 6.227 1.097 1 92.31 166 ALA B CA 1
ATOM 3731 C C . ALA B 1 166 ? -24.531 5.977 1.056 1 92.31 166 ALA B C 1
ATOM 3733 O O . ALA B 1 166 ? -24.016 5.391 0.101 1 92.31 166 ALA B O 1
ATOM 3734 N N . PHE B 1 167 ? -23.844 6.418 2.074 1 92.88 167 PHE B N 1
ATOM 3735 C CA . PHE B 1 167 ? -22.406 6.203 2.182 1 92.88 167 PHE B CA 1
ATOM 3736 C C . PHE B 1 167 ? -22.078 4.715 2.152 1 92.88 167 PHE B C 1
ATOM 3738 O O . PHE B 1 167 ? -21.188 4.285 1.432 1 92.88 167 PHE B O 1
ATOM 3745 N N . LEU B 1 168 ? -22.797 3.926 2.867 1 95.69 168 LEU B N 1
ATOM 3746 C CA . LEU B 1 168 ? -22.547 2.49 2.949 1 95.69 168 LEU B CA 1
ATOM 3747 C C . LEU B 1 168 ? -22.812 1.813 1.608 1 95.69 168 LEU B C 1
ATOM 3749 O O . LEU B 1 168 ? -22.062 0.934 1.194 1 95.69 168 LEU B O 1
ATOM 3753 N N . VAL B 1 169 ? -23.828 2.256 0.974 1 96.06 169 VAL B N 1
ATOM 3754 C CA . VAL B 1 169 ? -24.172 1.686 -0.324 1 96.06 169 VAL B CA 1
ATOM 3755 C C . VAL B 1 169 ? -23.062 1.979 -1.33 1 96.06 169 VAL B C 1
ATOM 3757 O O . VAL B 1 169 ? -22.609 1.078 -2.035 1 96.06 169 VAL B O 1
ATOM 3760 N N . PHE B 1 170 ? -22.609 3.164 -1.378 1 94.94 170 PHE B N 1
ATOM 3761 C CA . PHE B 1 170 ? -21.578 3.537 -2.344 1 94.94 170 PHE B CA 1
ATOM 3762 C C . PHE B 1 170 ? -20.234 2.91 -1.976 1 94.94 170 PHE B C 1
ATOM 3764 O O . PHE B 1 170 ? -19.422 2.635 -2.85 1 94.94 170 PHE B O 1
ATOM 3771 N N . THR B 1 171 ? -20.062 2.699 -0.701 1 96.12 171 THR B N 1
ATOM 3772 C CA . THR B 1 171 ? -18.875 1.945 -0.288 1 96.12 171 THR B CA 1
ATOM 3773 C C . THR B 1 171 ? -18.906 0.533 -0.864 1 96.12 171 THR B C 1
ATOM 3775 O O . THR B 1 171 ? -17.891 0.021 -1.321 1 96.12 171 THR B O 1
ATOM 3778 N N . CYS B 1 172 ? -20.062 -0.038 -0.854 1 97.56 172 CYS B N 1
ATOM 3779 C CA . CYS B 1 172 ? -20.203 -1.37 -1.43 1 97.56 172 CYS B CA 1
ATOM 3780 C C . CYS B 1 172 ? -19.891 -1.359 -2.918 1 97.56 172 CYS B C 1
ATOM 3782 O O . CYS B 1 172 ? -19.219 -2.268 -3.42 1 97.56 172 CYS B O 1
ATOM 3784 N N . VAL B 1 173 ? -20.359 -0.37 -3.58 1 97.06 173 VAL B N 1
ATOM 3785 C CA . VAL B 1 173 ? -20.094 -0.245 -5.012 1 97.06 173 VAL B CA 1
ATOM 3786 C C . VAL B 1 173 ? -18.594 -0.092 -5.246 1 97.06 173 VAL B C 1
ATOM 3788 O O . VAL B 1 173 ? -18.031 -0.719 -6.148 1 97.06 173 VAL B O 1
ATOM 3791 N N . TYR B 1 174 ? -17.969 0.739 -4.473 1 97.19 174 TYR B N 1
ATOM 3792 C CA . TYR B 1 174 ? -16.531 0.97 -4.562 1 97.19 174 TYR B CA 1
ATOM 3793 C C . TYR B 1 174 ? -15.75 -0.328 -4.367 1 97.19 174 TYR B C 1
ATOM 3795 O O . TYR B 1 174 ? -14.867 -0.657 -5.164 1 97.19 174 TYR B O 1
ATOM 3803 N N . VAL B 1 175 ? -16.109 -1.122 -3.367 1 97.56 175 VAL B N 1
ATOM 3804 C CA . VAL B 1 175 ? -15.43 -2.383 -3.072 1 97.56 175 VAL B CA 1
ATOM 3805 C C . VAL B 1 175 ? -15.719 -3.393 -4.18 1 97.56 175 VAL B C 1
ATOM 3807 O O . VAL B 1 175 ? -14.852 -4.188 -4.547 1 97.56 175 VAL B O 1
ATOM 3810 N N . ALA B 1 176 ? -16.906 -3.295 -4.688 1 97.94 176 ALA B N 1
ATOM 3811 C CA . ALA B 1 176 ? -17.297 -4.188 -5.777 1 97.94 176 ALA B CA 1
ATOM 3812 C C . ALA B 1 176 ? -16.422 -3.959 -7.008 1 97.94 176 ALA B C 1
ATOM 3814 O O . ALA B 1 176 ? -16.141 -4.895 -7.762 1 97.94 176 ALA B O 1
ATOM 3815 N N . PHE B 1 177 ? -16.016 -2.787 -7.234 1 97.75 177 PHE B N 1
ATOM 3816 C CA . PHE B 1 177 ? -15.117 -2.5 -8.344 1 97.75 177 PHE B CA 1
ATOM 3817 C C . PHE B 1 177 ? -13.828 -3.311 -8.219 1 97.75 177 PHE B C 1
ATOM 3819 O O . PHE B 1 177 ? -13.398 -3.947 -9.18 1 97.75 177 PHE B O 1
ATOM 3826 N N . TRP B 1 178 ? -13.281 -3.299 -7.082 1 97.88 178 TRP B N 1
ATOM 3827 C CA . TRP B 1 178 ? -12.023 -4.008 -6.852 1 97.88 178 TRP B CA 1
ATOM 3828 C C . TRP B 1 178 ? -12.242 -5.52 -6.867 1 97.88 178 TRP B C 1
ATOM 3830 O O . TRP B 1 178 ? -11.359 -6.273 -7.289 1 97.88 178 TRP B O 1
ATOM 3840 N N . LEU B 1 179 ? -13.398 -5.938 -6.387 1 97.81 179 LEU B N 1
ATOM 3841 C CA . LEU B 1 179 ? -13.781 -7.34 -6.516 1 97.81 179 LEU B CA 1
ATOM 3842 C C . LEU B 1 179 ? -13.766 -7.773 -7.977 1 97.81 179 LEU B C 1
ATOM 3844 O O . LEU B 1 179 ? -13.164 -8.789 -8.32 1 97.81 179 LEU B O 1
ATOM 3848 N N . ASN B 1 180 ? -14.391 -6.965 -8.766 1 97.88 180 ASN B N 1
ATOM 3849 C CA . ASN B 1 180 ? -14.469 -7.281 -10.188 1 97.88 180 ASN B CA 1
ATOM 3850 C C . ASN B 1 180 ? -13.086 -7.312 -10.836 1 97.88 180 ASN B C 1
ATOM 3852 O O . ASN B 1 180 ? -12.812 -8.164 -11.68 1 97.88 180 ASN B O 1
ATOM 3856 N N . LEU B 1 181 ? -12.281 -6.418 -10.438 1 97.62 181 LEU B N 1
ATOM 3857 C CA . LEU B 1 181 ? -10.922 -6.402 -10.969 1 97.62 181 LEU B CA 1
ATOM 3858 C C . LEU B 1 181 ? -10.172 -7.668 -10.57 1 97.62 181 LEU B C 1
ATOM 3860 O O . LEU B 1 181 ? -9.461 -8.258 -11.391 1 97.62 181 LEU B O 1
ATOM 3864 N N . GLY B 1 182 ? -10.344 -8.039 -9.352 1 97.56 182 GLY B N 1
ATOM 3865 C CA . GLY B 1 182 ? -9.758 -9.289 -8.891 1 97.56 182 GLY B CA 1
ATOM 3866 C C . GLY B 1 182 ? -10.234 -10.5 -9.672 1 97.56 182 GLY B C 1
ATOM 3867 O O . GLY B 1 182 ? -9.438 -11.344 -10.07 1 97.56 182 GLY B O 1
ATOM 3868 N N . ILE B 1 183 ? -11.523 -10.547 -9.906 1 97.25 183 ILE B N 1
ATOM 3869 C CA . ILE B 1 183 ? -12.094 -11.664 -10.648 1 97.25 183 ILE B CA 1
ATOM 3870 C C . ILE B 1 183 ? -11.57 -11.656 -12.086 1 97.25 183 ILE B C 1
ATOM 3872 O O . ILE B 1 183 ? -11.25 -12.703 -12.641 1 97.25 183 ILE B O 1
ATOM 3876 N N . THR B 1 184 ? -11.484 -10.5 -12.664 1 97.56 184 THR B N 1
ATOM 3877 C CA . THR B 1 184 ? -10.977 -10.367 -14.023 1 97.56 184 THR B CA 1
ATOM 3878 C C . THR B 1 184 ? -9.57 -10.953 -14.133 1 97.56 184 THR B C 1
ATOM 3880 O O . THR B 1 184 ? -9.297 -11.758 -15.023 1 97.56 184 THR B O 1
ATOM 3883 N N . PHE B 1 185 ? -8.75 -10.648 -13.195 1 97.25 185 PHE B N 1
ATOM 3884 C CA . PHE B 1 185 ? -7.379 -11.133 -13.242 1 97.25 185 PHE B CA 1
ATOM 3885 C C . PHE B 1 185 ? -7.32 -12.617 -12.891 1 97.25 185 PHE B C 1
ATOM 3887 O O . PHE B 1 185 ? -6.434 -13.336 -13.359 1 97.25 185 PHE B O 1
ATOM 3894 N N . SER B 1 186 ? -8.273 -13.078 -12.094 1 96.38 186 SER B N 1
ATOM 3895 C CA . SER B 1 186 ? -8.344 -14.508 -11.781 1 96.38 186 SER B CA 1
ATOM 3896 C C . SER B 1 186 ? -8.695 -15.32 -13.016 1 96.38 186 SER B C 1
ATOM 3898 O O . SER B 1 186 ? -8.391 -16.516 -13.094 1 96.38 186 SER B O 1
ATOM 3900 N N . ILE B 1 187 ? -9.367 -14.688 -13.945 1 95.25 187 ILE B N 1
ATOM 3901 C CA . ILE B 1 187 ? -9.734 -15.352 -15.188 1 95.25 187 ILE B CA 1
ATOM 3902 C C . ILE B 1 187 ? -8.547 -15.344 -16.141 1 95.25 187 ILE B C 1
ATOM 3904 O O . ILE B 1 187 ? -8.281 -16.328 -16.828 1 95.25 187 ILE B O 1
ATOM 3908 N N . VAL B 1 188 ? -7.816 -14.312 -16.172 1 95.62 188 VAL B N 1
ATOM 3909 C CA . VAL B 1 188 ? -6.75 -14.086 -17.156 1 95.62 188 VAL B CA 1
ATOM 3910 C C . VAL B 1 188 ? -5.512 -14.883 -16.75 1 95.62 188 VAL B C 1
ATOM 3912 O O . VAL B 1 188 ? -4.871 -15.516 -17.594 1 95.62 188 VAL B O 1
ATOM 3915 N N . PHE B 1 189 ? -5.219 -14.867 -15.477 1 93.19 189 PHE B N 1
ATOM 3916 C CA . PHE B 1 189 ? -3.986 -15.508 -15.039 1 93.19 189 PHE B CA 1
ATOM 3917 C C . PHE B 1 189 ? -4.262 -16.906 -14.516 1 93.19 189 PHE B C 1
ATOM 3919 O O . PHE B 1 189 ? -5.297 -17.156 -13.891 1 93.19 189 PHE B O 1
ATOM 3926 N N . ARG B 1 190 ? -3.277 -17.719 -14.625 1 90.88 190 ARG B N 1
ATOM 3927 C CA . ARG B 1 190 ? -3.408 -19.109 -14.203 1 90.88 190 ARG B CA 1
ATOM 3928 C C . ARG B 1 190 ? -3.096 -19.266 -12.719 1 90.88 190 ARG B C 1
ATOM 3930 O O . ARG B 1 190 ? -3.73 -20.062 -12.023 1 90.88 190 ARG B O 1
ATOM 3937 N N . GLN B 1 191 ? -2.162 -18.453 -12.234 1 90.5 191 GLN B N 1
ATOM 3938 C CA . GLN B 1 191 ? -1.743 -18.562 -10.836 1 90.5 191 GLN B CA 1
ATOM 3939 C C . GLN B 1 191 ? -2.436 -17.531 -9.969 1 90.5 191 GLN B C 1
ATOM 3941 O O . GLN B 1 191 ? -2.461 -16.344 -10.305 1 90.5 191 GLN B O 1
ATOM 3946 N N . SER B 1 192 ? -3.002 -18 -8.82 1 92.12 192 SER B N 1
ATOM 3947 C CA . SER B 1 192 ? -3.699 -17.109 -7.895 1 92.12 192 SER B CA 1
ATOM 3948 C C . SER B 1 192 ? -2.766 -16.031 -7.352 1 92.12 192 SER B C 1
ATOM 3950 O O . SER B 1 192 ? -3.18 -14.891 -7.152 1 92.12 192 SER B O 1
ATOM 3952 N N . SER B 1 193 ? -1.499 -16.406 -7.156 1 90.38 193 SER B N 1
ATOM 3953 C CA . SER B 1 193 ? -0.54 -15.445 -6.629 1 90.38 193 SER B CA 1
ATOM 3954 C C . SER B 1 193 ? -0.303 -14.305 -7.613 1 90.38 193 SER B C 1
ATOM 3956 O O . SER B 1 193 ? -0.165 -13.148 -7.207 1 90.38 193 SER B O 1
ATOM 3958 N N . THR B 1 194 ? -0.331 -14.602 -8.891 1 90.56 194 THR B N 1
ATOM 3959 C CA . THR B 1 194 ? -0.137 -13.586 -9.914 1 90.56 194 THR B CA 1
ATOM 3960 C C . THR B 1 194 ? -1.35 -12.664 -9.992 1 90.56 194 THR B C 1
ATOM 3962 O O . THR B 1 194 ? -1.201 -11.438 -10.102 1 90.56 194 THR B O 1
ATOM 3965 N N . SER B 1 195 ? -2.496 -13.266 -9.922 1 94.75 195 SER B N 1
ATOM 3966 C CA . SER B 1 195 ? -3.719 -12.469 -9.93 1 94.75 195 SER B CA 1
ATOM 3967 C C . SER B 1 195 ? -3.77 -11.523 -8.742 1 94.75 195 SER B C 1
ATOM 3969 O O . SER B 1 195 ? -4.102 -10.344 -8.891 1 94.75 195 SER B O 1
ATOM 3971 N N . ALA B 1 196 ? -3.395 -12.047 -7.578 1 93.12 196 ALA B N 1
ATOM 3972 C CA . ALA B 1 196 ? -3.369 -11.234 -6.367 1 93.12 196 ALA B CA 1
ATOM 3973 C C . ALA B 1 196 ? -2.365 -10.094 -6.496 1 93.12 196 ALA B C 1
ATOM 3975 O O . ALA B 1 196 ? -2.682 -8.945 -6.18 1 93.12 196 ALA B O 1
ATOM 3976 N N . LEU B 1 197 ? -1.203 -10.414 -6.996 1 91.31 197 LEU B N 1
ATOM 3977 C CA . LEU B 1 197 ? -0.129 -9.438 -7.117 1 91.31 197 LEU B CA 1
ATOM 3978 C C . LEU B 1 197 ? -0.519 -8.312 -8.078 1 91.31 197 LEU B C 1
ATOM 3980 O O . LEU B 1 197 ? -0.307 -7.137 -7.785 1 91.31 197 LEU B O 1
ATOM 3984 N N . CYS B 1 198 ? -1.069 -8.633 -9.164 1 93.5 198 CYS B N 1
ATOM 3985 C CA . CYS B 1 198 ? -1.451 -7.641 -10.164 1 93.5 198 CYS B CA 1
ATOM 3986 C C . CYS B 1 198 ? -2.551 -6.727 -9.633 1 93.5 198 CYS B C 1
ATOM 3988 O O . CYS B 1 198 ? -2.486 -5.508 -9.812 1 93.5 198 CYS B O 1
ATOM 3990 N N . THR B 1 199 ? -3.551 -7.328 -9.039 1 96.06 199 THR B N 1
ATOM 3991 C CA . THR B 1 199 ? -4.645 -6.52 -8.516 1 96.06 199 THR B CA 1
ATOM 3992 C C . THR B 1 199 ? -4.148 -5.602 -7.398 1 96.06 199 THR B C 1
ATOM 3994 O O . THR B 1 199 ? -4.5 -4.418 -7.359 1 96.06 199 THR B O 1
ATOM 3997 N N . LEU B 1 200 ? -3.316 -6.113 -6.535 1 93.5 200 LEU B N 1
ATOM 3998 C CA . LEU B 1 200 ? -2.762 -5.312 -5.449 1 93.5 200 LEU B CA 1
ATOM 3999 C C . LEU B 1 200 ? -1.882 -4.191 -5.996 1 93.5 200 LEU B C 1
ATOM 4001 O O . LEU B 1 200 ? -1.869 -3.088 -5.449 1 93.5 200 LEU B O 1
ATOM 4005 N N . ALA B 1 201 ? -1.121 -4.512 -7.043 1 90.5 201 ALA B N 1
ATOM 4006 C CA . ALA B 1 201 ? -0.256 -3.514 -7.664 1 90.5 201 ALA B CA 1
ATOM 4007 C C . ALA B 1 201 ? -1.072 -2.352 -8.227 1 90.5 201 ALA B C 1
ATOM 4009 O O . ALA B 1 201 ? -0.709 -1.187 -8.047 1 90.5 201 ALA B O 1
ATOM 4010 N N . ILE B 1 202 ? -2.123 -2.674 -8.852 1 94.06 202 ILE B N 1
ATOM 4011 C CA . ILE B 1 202 ? -2.982 -1.641 -9.414 1 94.06 202 ILE B CA 1
ATOM 4012 C C . ILE B 1 202 ? -3.609 -0.819 -8.289 1 94.06 202 ILE B C 1
ATOM 4014 O O . ILE B 1 202 ? -3.701 0.407 -8.383 1 94.06 202 ILE B O 1
ATOM 4018 N N . TRP B 1 203 ? -4.043 -1.504 -7.285 1 95.19 203 TRP B N 1
ATOM 4019 C CA . TRP B 1 203 ? -4.609 -0.816 -6.129 1 95.19 203 TRP B CA 1
ATOM 4020 C C . TRP B 1 203 ? -3.584 0.121 -5.5 1 95.19 203 TRP B C 1
ATOM 4022 O O . TRP B 1 203 ? -3.889 1.281 -5.211 1 95.19 203 TRP B O 1
ATOM 4032 N N . LEU B 1 204 ? -2.408 -0.385 -5.32 1 89.56 204 LEU B N 1
ATOM 4033 C CA . LEU B 1 204 ? -1.347 0.416 -4.719 1 89.56 204 LEU B CA 1
A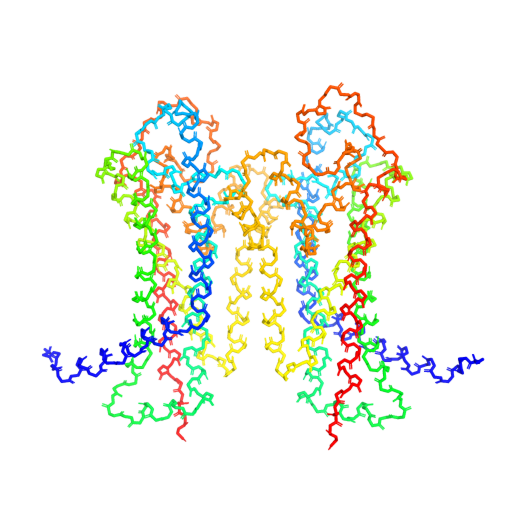TOM 4034 C C . LEU B 1 204 ? -1.004 1.612 -5.602 1 89.56 204 LEU B C 1
ATOM 4036 O O . LEU B 1 204 ? -0.732 2.703 -5.094 1 89.56 204 LEU B O 1
ATOM 4040 N N . PHE B 1 205 ? -0.968 1.43 -6.863 1 91.12 205 PHE B N 1
ATOM 4041 C CA . PHE B 1 205 ? -0.673 2.502 -7.809 1 91.12 205 PHE B CA 1
ATOM 4042 C C . PHE B 1 205 ? -1.671 3.645 -7.656 1 91.12 205 PHE B C 1
ATOM 4044 O O . PHE B 1 205 ? -1.277 4.805 -7.516 1 91.12 205 PHE B O 1
ATOM 4051 N N . PHE B 1 206 ? -2.91 3.336 -7.598 1 92.31 206 PHE B N 1
ATOM 4052 C CA . PHE B 1 206 ? -3.938 4.367 -7.52 1 92.31 206 PHE B CA 1
ATOM 4053 C C . PHE B 1 206 ? -4 4.965 -6.117 1 92.31 206 PHE B C 1
ATOM 4055 O O . PHE B 1 206 ? -4.336 6.137 -5.953 1 92.31 206 PHE B O 1
ATOM 4062 N N . SER B 1 207 ? -3.672 4.16 -5.156 1 87.38 207 SER B N 1
ATOM 4063 C CA . SER B 1 207 ? -3.785 4.609 -3.773 1 87.38 207 SER B CA 1
ATOM 4064 C C . SER B 1 207 ? -2.625 5.52 -3.391 1 87.38 207 SER B C 1
ATOM 4066 O O . SER B 1 207 ? -2.791 6.441 -2.59 1 87.38 207 SER B O 1
ATOM 4068 N N . VAL B 1 208 ? -1.502 5.301 -4.008 1 80.94 208 VAL B N 1
ATOM 4069 C CA . VAL B 1 208 ? -0.323 6 -3.504 1 80.94 208 VAL B CA 1
ATOM 4070 C C . VAL B 1 208 ? 0.292 6.844 -4.617 1 80.94 208 VAL B C 1
ATOM 4072 O O . VAL B 1 208 ? 0.505 8.047 -4.445 1 80.94 208 VAL B O 1
ATOM 4075 N N . PHE B 1 209 ? 0.473 6.34 -5.832 1 82.38 209 PHE B N 1
ATOM 4076 C CA . PHE B 1 209 ? 1.323 6.941 -6.852 1 82.38 209 PHE B CA 1
ATOM 4077 C C . PHE B 1 209 ? 0.516 7.863 -7.758 1 82.38 209 PHE B C 1
ATOM 4079 O O . PHE B 1 209 ? 1.044 8.852 -8.273 1 82.38 209 PHE B O 1
ATOM 4086 N N . TYR B 1 210 ? -0.661 7.559 -7.949 1 89 210 TYR B N 1
ATOM 4087 C CA . TYR B 1 210 ? -1.448 8.266 -8.953 1 89 210 TYR B CA 1
ATOM 4088 C C . TYR B 1 210 ? -1.588 9.742 -8.594 1 89 210 TYR B C 1
ATOM 4090 O O . TYR B 1 210 ? -1.42 10.609 -9.453 1 89 210 TYR B O 1
ATOM 4098 N N . SER B 1 211 ? -1.899 10 -7.32 1 85.19 211 SER B N 1
ATOM 4099 C CA . SER B 1 211 ? -2.039 11.391 -6.906 1 85.19 211 SER B CA 1
ATOM 4100 C C . SER B 1 211 ? -0.73 12.156 -7.082 1 85.19 211 SER B C 1
ATOM 4102 O O . SER B 1 211 ? -0.735 13.32 -7.473 1 85.19 211 SER B O 1
ATOM 4104 N N . MET B 1 212 ? 0.344 11.492 -6.812 1 78.75 212 MET B N 1
ATOM 4105 C CA . MET B 1 212 ? 1.656 12.109 -6.984 1 78.75 212 MET B CA 1
ATOM 4106 C C . MET B 1 212 ? 1.916 12.438 -8.453 1 78.75 212 MET B C 1
ATOM 4108 O O . MET B 1 212 ? 2.441 13.5 -8.766 1 78.75 212 MET B O 1
ATOM 4112 N N . LEU B 1 213 ? 1.561 11.562 -9.297 1 84.12 213 LEU B N 1
ATOM 4113 C CA . LEU B 1 213 ? 1.752 11.758 -10.727 1 84.12 213 LEU B CA 1
ATOM 4114 C C . LEU B 1 213 ? 0.885 12.898 -11.242 1 84.12 213 LEU B C 1
ATOM 4116 O O . LEU B 1 213 ? 1.341 13.719 -12.047 1 84.12 213 LEU B O 1
ATOM 4120 N N . VAL B 1 214 ? -0.319 12.992 -10.789 1 86.5 214 VAL B N 1
ATOM 4121 C CA . VAL B 1 214 ? -1.23 14.055 -11.203 1 86.5 214 VAL B CA 1
ATOM 4122 C C . VAL B 1 214 ? -0.684 15.406 -10.766 1 86.5 214 VAL B C 1
ATOM 4124 O O . VAL B 1 214 ? -0.637 16.359 -11.562 1 86.5 214 VAL B O 1
ATOM 4127 N N . ASN B 1 215 ? -0.317 15.477 -9.492 1 79.5 215 ASN B N 1
ATOM 4128 C CA . ASN B 1 215 ? 0.21 16.734 -8.969 1 79.5 215 ASN B CA 1
ATOM 4129 C C . ASN B 1 215 ? 1.487 17.156 -9.695 1 79.5 215 ASN B C 1
ATOM 4131 O O . ASN B 1 215 ? 1.735 18.344 -9.891 1 79.5 215 ASN B O 1
ATOM 4135 N N . PHE B 1 216 ? 2.264 16.188 -10.07 1 76.94 216 PHE B N 1
ATOM 4136 C CA . PHE B 1 216 ? 3.479 16.469 -10.828 1 76.94 216 PHE B CA 1
ATOM 4137 C C . PHE B 1 216 ? 3.141 17.016 -12.211 1 76.94 216 PHE B C 1
ATOM 4139 O O . PHE B 1 216 ? 3.715 18.016 -12.648 1 76.94 216 PHE B O 1
ATOM 4146 N N . LEU B 1 217 ? 2.27 16.391 -12.859 1 80.81 217 LEU B N 1
ATOM 4147 C CA . LEU B 1 217 ? 1.903 16.766 -14.219 1 80.81 217 LEU B CA 1
ATOM 4148 C C . LEU B 1 217 ? 1.269 18.141 -14.25 1 80.81 217 LEU B C 1
ATOM 4150 O O . LEU B 1 217 ? 1.584 18.953 -15.125 1 80.81 217 LEU B O 1
ATOM 4154 N N . VAL B 1 218 ? 0.418 18.375 -13.336 1 81.12 218 VAL B N 1
ATOM 4155 C CA . VAL B 1 218 ? -0.287 19.656 -13.305 1 81.12 218 VAL B CA 1
ATOM 4156 C C . VAL B 1 218 ? 0.68 20.766 -12.906 1 81.12 218 VAL B C 1
ATOM 4158 O O . VAL B 1 218 ? 0.632 21.875 -13.461 1 81.12 218 VAL B O 1
ATOM 4161 N N . GLY B 1 219 ? 1.451 20.469 -11.875 1 73.75 219 GLY B N 1
ATOM 4162 C CA . GLY B 1 219 ? 2.441 21.453 -11.461 1 73.75 219 GLY B CA 1
ATOM 4163 C C . GLY B 1 219 ? 3.393 21.844 -12.578 1 73.75 219 GLY B C 1
ATOM 4164 O O . GLY B 1 219 ? 3.846 22.984 -12.648 1 73.75 219 GLY B O 1
ATOM 4165 N N . ALA B 1 220 ? 3.676 20.938 -13.5 1 71.5 220 ALA B N 1
ATOM 4166 C CA . ALA B 1 220 ? 4.629 21.172 -14.586 1 71.5 220 ALA B CA 1
ATOM 4167 C C . ALA B 1 220 ? 3.961 21.875 -15.766 1 71.5 220 ALA B C 1
ATOM 4169 O O . ALA B 1 220 ? 4.637 22.484 -16.594 1 71.5 220 ALA B O 1
ATOM 4170 N N . THR B 1 221 ? 2.674 21.812 -15.859 1 73.38 221 THR B N 1
ATOM 4171 C CA . THR B 1 221 ? 2.043 22.25 -17.094 1 73.38 221 THR B CA 1
ATOM 4172 C C . THR B 1 221 ? 1.268 23.547 -16.875 1 73.38 221 THR B C 1
ATOM 4174 O O . THR B 1 221 ? 1.012 24.297 -17.812 1 73.38 221 THR B O 1
ATOM 4177 N N . THR B 1 222 ? 0.729 23.672 -15.68 1 68.19 222 THR B N 1
ATOM 4178 C CA . THR B 1 222 ? -0.212 24.781 -15.539 1 68.19 222 THR B CA 1
ATOM 4179 C C . THR B 1 222 ? 0.307 25.812 -14.539 1 68.19 222 THR B C 1
ATOM 4181 O O . THR B 1 222 ? 0.799 25.453 -13.469 1 68.19 222 THR B O 1
ATOM 4184 N N . TYR B 1 223 ? 0.255 27 -14.984 1 66.94 223 TYR B N 1
ATOM 4185 C CA . TYR B 1 223 ? 0.736 28.109 -14.172 1 66.94 223 TYR B CA 1
ATOM 4186 C C . TYR B 1 223 ? -0.428 28.875 -13.562 1 66.94 223 TYR B C 1
ATOM 4188 O O . TYR B 1 223 ? -0.25 29.609 -12.586 1 66.94 223 TYR B O 1
ATOM 4196 N N . SER B 1 224 ? -1.604 28.625 -14.102 1 71.94 224 SER B N 1
ATOM 4197 C CA . SER B 1 224 ? -2.768 29.297 -13.516 1 71.94 224 SER B CA 1
ATOM 4198 C C . SER B 1 224 ? -3.387 28.438 -12.414 1 71.94 224 SER B C 1
ATOM 4200 O O . SER B 1 224 ? -3.547 27.219 -12.57 1 71.94 224 SER B O 1
ATOM 4202 N N . ASN B 1 225 ? -3.592 28.969 -11.344 1 74.19 225 ASN B N 1
ATOM 4203 C CA . ASN B 1 225 ? -4.141 28.25 -10.195 1 74.19 225 ASN B CA 1
ATOM 4204 C C . ASN B 1 225 ? -5.477 27.594 -10.531 1 74.19 225 ASN B C 1
ATOM 4206 O O . ASN B 1 225 ? -5.723 26.453 -10.141 1 74.19 225 ASN B O 1
ATOM 4210 N N . TYR B 1 226 ? -6.289 28.406 -11.297 1 73.62 226 TYR B N 1
ATOM 4211 C CA . TYR B 1 226 ? -7.609 27.859 -11.617 1 73.62 226 TYR B CA 1
ATOM 4212 C C . TYR B 1 226 ? -7.496 26.672 -12.562 1 73.62 226 TYR B C 1
ATOM 4214 O O . TYR B 1 226 ? -8.133 25.641 -12.344 1 73.62 226 TYR B O 1
ATOM 4222 N N . ALA B 1 227 ? -6.684 26.859 -13.625 1 77.25 227 ALA B N 1
ATOM 4223 C CA . ALA B 1 227 ? -6.492 25.781 -14.586 1 77.25 227 ALA B CA 1
ATOM 4224 C C . ALA B 1 227 ? -5.836 24.562 -13.93 1 77.25 227 ALA B C 1
ATOM 4226 O O . ALA B 1 227 ? -6.18 23.422 -14.234 1 77.25 227 ALA B O 1
ATOM 4227 N N . ALA B 1 228 ? -4.965 24.766 -13.07 1 79.56 228 ALA B N 1
ATOM 4228 C CA . ALA B 1 228 ? -4.27 23.688 -12.359 1 79.56 228 ALA B CA 1
ATOM 4229 C C . ALA B 1 228 ? -5.238 22.891 -11.5 1 79.56 228 ALA B C 1
ATOM 4231 O O . ALA B 1 228 ? -5.195 21.656 -11.492 1 79.56 228 ALA B O 1
ATOM 4232 N N . ARG B 1 229 ? -6.07 23.609 -11 1 79.31 229 ARG B N 1
ATOM 4233 C CA . ARG B 1 229 ? -7.035 22.953 -10.125 1 79.31 229 ARG B CA 1
ATOM 4234 C C . ARG B 1 229 ? -8.016 22.109 -10.938 1 79.31 229 ARG B C 1
ATOM 4236 O O . ARG B 1 229 ? -8.305 20.969 -10.57 1 79.31 229 ARG B O 1
ATOM 4243 N N . THR B 1 230 ? -8.531 22.688 -11.961 1 83.06 230 THR B N 1
ATOM 4244 C CA . THR B 1 230 ? -9.484 21.969 -12.805 1 83.06 230 THR B CA 1
ATOM 4245 C C . THR B 1 230 ? -8.844 20.719 -13.406 1 83.06 230 THR B C 1
ATOM 4247 O O . THR B 1 230 ? -9.445 19.656 -13.406 1 83.06 230 THR B O 1
ATOM 4250 N N . LEU B 1 231 ? -7.633 20.906 -13.797 1 84.94 231 LEU B N 1
ATOM 4251 C CA . LEU B 1 231 ? -6.934 19.766 -14.391 1 84.94 231 LEU B CA 1
ATOM 4252 C C . LEU B 1 231 ? -6.641 18.703 -13.344 1 84.94 231 LEU B C 1
ATOM 4254 O O . LEU B 1 231 ? -6.727 17.5 -13.633 1 84.94 231 LEU B O 1
ATOM 4258 N N . THR B 1 232 ? -6.332 19.141 -12.211 1 85.62 232 THR B N 1
ATOM 4259 C CA . THR B 1 232 ? -6.055 18.188 -11.133 1 85.62 232 THR B CA 1
ATOM 4260 C C . THR B 1 232 ? -7.289 17.359 -10.812 1 85.62 232 THR B C 1
ATOM 4262 O O . THR B 1 232 ? -7.199 16.125 -10.695 1 85.62 232 THR B O 1
ATOM 4265 N N . VAL B 1 233 ? -8.406 18.016 -10.805 1 83.69 233 VAL B N 1
ATOM 4266 C CA . VAL B 1 233 ? -9.641 17.312 -10.461 1 83.69 233 VAL B CA 1
ATOM 4267 C C . VAL B 1 233 ? -10.031 16.375 -11.586 1 83.69 233 VAL B C 1
ATOM 4269 O O . VAL B 1 233 ? -10.406 15.219 -11.336 1 83.69 233 VAL B O 1
ATOM 4272 N N . MET B 1 234 ? -9.859 16.766 -12.773 1 87 234 MET B N 1
ATOM 4273 C CA . MET B 1 234 ? -10.219 15.953 -13.93 1 87 234 MET B CA 1
ATOM 4274 C C . MET B 1 234 ? -9.367 14.688 -13.992 1 87 234 MET B C 1
ATOM 4276 O O . MET B 1 234 ? -9.883 13.594 -14.203 1 87 234 MET B O 1
ATOM 4280 N N . LEU B 1 235 ? -8.141 14.891 -13.758 1 89.56 235 LEU B N 1
ATOM 4281 C CA . LEU B 1 235 ? -7.234 13.742 -13.828 1 89.56 235 LEU B CA 1
ATOM 4282 C C . LEU B 1 235 ? -7.402 12.844 -12.609 1 89.56 235 LEU B C 1
ATOM 4284 O O . LEU B 1 235 ? -7.285 11.617 -12.719 1 89.56 235 LEU B O 1
ATOM 4288 N N . SER B 1 236 ? -7.695 13.469 -11.477 1 88.69 236 SER B N 1
ATOM 4289 C CA . SER B 1 236 ? -7.816 12.68 -10.258 1 88.69 236 SER B CA 1
ATOM 4290 C C . SER B 1 236 ? -9.07 11.82 -10.273 1 88.69 236 SER B C 1
ATOM 4292 O O . SER B 1 236 ? -9.117 10.766 -9.633 1 88.69 236 SER B O 1
ATOM 4294 N N . ARG B 1 237 ? -10.047 12.219 -11.055 1 88.38 237 ARG B N 1
ATOM 4295 C CA . ARG B 1 237 ? -11.32 11.516 -11.078 1 88.38 237 ARG B CA 1
ATOM 4296 C C . ARG B 1 237 ? -11.219 10.227 -11.898 1 88.38 237 ARG B C 1
ATOM 4298 O O . ARG B 1 237 ? -12.172 9.445 -11.945 1 88.38 237 ARG B O 1
ATOM 4305 N N . ILE B 1 238 ? -10.07 9.938 -12.391 1 90.19 238 ILE B N 1
ATOM 4306 C CA . ILE B 1 238 ? -9.812 8.664 -13.055 1 90.19 238 ILE B CA 1
ATOM 4307 C C . ILE B 1 238 ? -9.578 7.57 -12.008 1 90.19 238 ILE B C 1
ATOM 4309 O O . ILE B 1 238 ? -9.844 6.395 -12.258 1 90.19 238 ILE B O 1
ATOM 4313 N N . SER B 1 239 ? -9.164 8.008 -10.875 1 92.31 239 SER B N 1
ATOM 4314 C CA . SER B 1 239 ? -8.898 7.062 -9.789 1 92.31 239 SER B CA 1
ATOM 4315 C C . SER B 1 239 ? -10.18 6.711 -9.047 1 92.31 239 SER B C 1
ATOM 4317 O O . SER B 1 239 ? -10.883 7.594 -8.547 1 92.31 239 SER B O 1
ATOM 4319 N N . PRO B 1 240 ? -10.422 5.41 -8.961 1 92.56 240 PRO B N 1
ATOM 4320 C CA . PRO B 1 240 ? -11.602 5.008 -8.195 1 92.56 240 PRO B CA 1
ATOM 4321 C C . PRO B 1 240 ? -11.539 5.449 -6.73 1 92.56 240 PRO B C 1
ATOM 4323 O O . PRO B 1 240 ? -12.562 5.781 -6.137 1 92.56 240 PRO B O 1
ATOM 4326 N N . GLU B 1 241 ? -10.375 5.473 -6.289 1 91.31 241 GLU B N 1
ATOM 4327 C CA . GLU B 1 241 ? -10.211 5.879 -4.895 1 91.31 241 GLU B CA 1
ATOM 4328 C C . GLU B 1 241 ? -10.57 7.352 -4.707 1 91.31 241 GLU B C 1
ATOM 4330 O O . GLU B 1 241 ? -11.234 7.711 -3.732 1 91.31 241 GLU B O 1
ATOM 4335 N N . PHE B 1 242 ? -10.141 8.18 -5.621 1 90 242 PHE B N 1
ATOM 4336 C CA . PHE B 1 242 ? -10.453 9.602 -5.539 1 90 242 PHE B CA 1
ATOM 4337 C C . PHE B 1 242 ? -11.953 9.828 -5.684 1 90 242 PHE B C 1
ATOM 4339 O O . PHE B 1 242 ? -12.539 10.633 -4.949 1 90 242 PHE B O 1
ATOM 4346 N N . LEU B 1 243 ? -12.508 9.141 -6.602 1 91.12 243 LEU B N 1
ATOM 4347 C CA . LEU B 1 243 ? -13.953 9.242 -6.797 1 91.12 243 LEU B CA 1
ATOM 4348 C C . LEU B 1 243 ? -14.703 8.898 -5.516 1 91.12 243 LEU B C 1
ATOM 4350 O O . LEU B 1 243 ? -15.609 9.625 -5.109 1 91.12 243 LEU B O 1
ATOM 4354 N N . PHE B 1 244 ? -14.297 7.871 -4.922 1 93.19 244 PHE B N 1
ATOM 4355 C CA . PHE B 1 244 ? -14.938 7.414 -3.691 1 93.19 244 PHE B CA 1
ATOM 4356 C C . PHE B 1 244 ? -14.734 8.422 -2.568 1 93.19 244 PHE B C 1
ATOM 4358 O O . PHE B 1 244 ? -15.68 8.766 -1.853 1 93.19 244 PHE B O 1
ATOM 4365 N N . ASN B 1 245 ? -13.539 8.883 -2.443 1 88.06 245 ASN B N 1
ATOM 4366 C CA . ASN B 1 245 ? -13.234 9.82 -1.365 1 88.06 245 ASN B CA 1
ATOM 4367 C C . ASN B 1 245 ? -13.984 11.133 -1.532 1 88.06 245 ASN B C 1
ATOM 4369 O O . ASN B 1 245 ? -14.5 11.688 -0.559 1 88.06 245 ASN B O 1
ATOM 4373 N N . GLU B 1 246 ? -13.992 11.602 -2.707 1 86.75 246 GLU B N 1
ATOM 4374 C CA . GLU B 1 246 ? -14.719 12.844 -2.971 1 86.75 246 GLU B CA 1
ATOM 4375 C C . GLU B 1 246 ? -16.219 12.672 -2.701 1 86.75 246 GLU B C 1
ATOM 4377 O O . GLU B 1 246 ? -16.828 13.523 -2.062 1 86.75 246 GLU B O 1
ATOM 4382 N N . LEU B 1 247 ? -16.766 11.617 -3.123 1 88.19 247 LEU B N 1
ATOM 4383 C CA . LEU B 1 247 ? -18.172 11.32 -2.949 1 88.19 247 LEU B CA 1
ATOM 4384 C C . LEU B 1 247 ? -18.531 11.203 -1.47 1 88.19 247 LEU B C 1
ATOM 4386 O O . LEU B 1 247 ? -19.484 11.828 -1.007 1 88.19 247 LEU B O 1
ATOM 4390 N N . THR B 1 248 ? -17.75 10.539 -0.776 1 87.69 248 THR B N 1
ATOM 4391 C CA . THR B 1 248 ? -18.094 10.258 0.614 1 87.69 248 THR B CA 1
ATOM 4392 C C . THR B 1 248 ? -17.844 11.484 1.49 1 87.69 248 THR B C 1
ATOM 4394 O O . THR B 1 248 ? -18.594 11.734 2.439 1 87.69 248 THR B O 1
ATOM 4397 N N . THR B 1 249 ? -16.828 12.242 1.12 1 82.19 249 THR B N 1
ATOM 4398 C CA . THR B 1 249 ? -16.578 13.461 1.882 1 82.19 249 THR B CA 1
ATOM 4399 C C . THR B 1 249 ? -17.719 14.461 1.706 1 82.19 249 THR B C 1
ATOM 4401 O O . THR B 1 249 ? -18.172 15.062 2.678 1 82.19 249 THR B O 1
ATOM 4404 N N . ILE B 1 250 ? -18.203 14.578 0.561 1 80.25 250 ILE B N 1
ATOM 4405 C CA . ILE B 1 250 ? -19.281 15.508 0.281 1 80.25 250 ILE B CA 1
ATOM 4406 C C . ILE B 1 250 ? -20.578 15 0.923 1 80.25 250 ILE B C 1
ATOM 4408 O O . ILE B 1 250 ? -21.359 15.789 1.465 1 80.25 250 ILE B O 1
ATOM 4412 N N . LEU B 1 251 ? -20.781 13.734 0.912 1 83.94 251 LEU B N 1
ATOM 4413 C CA . LEU B 1 251 ? -21.984 13.133 1.456 1 83.94 251 LEU B CA 1
ATOM 4414 C C . LEU B 1 251 ? -22.016 13.258 2.977 1 83.94 251 LEU B C 1
ATOM 4416 O O . LEU B 1 251 ? -23.078 13.508 3.559 1 83.94 251 LEU B O 1
ATOM 4420 N N . LEU B 1 252 ? -20.844 13.18 3.584 1 82.88 252 LEU B N 1
ATOM 4421 C CA . LEU B 1 252 ? -20.828 13.094 5.039 1 82.88 252 LEU B CA 1
ATOM 4422 C C . LEU B 1 252 ? -20.469 14.445 5.66 1 82.88 252 LEU B C 1
ATOM 4424 O O . LEU B 1 252 ? -20.516 14.602 6.883 1 82.88 252 LEU B O 1
ATOM 4428 N N . THR B 1 253 ? -20.125 15.391 4.852 1 74.56 253 THR B N 1
ATOM 4429 C CA . THR B 1 253 ? -19.875 16.734 5.336 1 74.56 253 THR B CA 1
ATOM 4430 C C . THR B 1 253 ? -20.781 17.75 4.633 1 74.56 253 THR B C 1
ATOM 4432 O O . THR B 1 253 ? -20.359 18.391 3.672 1 74.56 253 THR B O 1
ATOM 4435 N N . PRO B 1 254 ? -21.859 18 5.195 1 68.12 254 PRO B N 1
ATOM 4436 C CA . PRO B 1 254 ? -22.859 18.828 4.531 1 68.12 254 PRO B CA 1
ATOM 4437 C C . PRO B 1 254 ? -22.438 20.281 4.387 1 68.12 254 PRO B C 1
ATOM 4439 O O . PRO B 1 254 ? -23.062 21.047 3.631 1 68.12 254 PRO B O 1
ATOM 4442 N N . SER B 1 255 ? -21.406 20.641 4.984 1 61.78 255 SER B N 1
ATOM 4443 C CA . SER B 1 255 ? -20.953 22.031 4.883 1 61.78 255 SER B CA 1
ATOM 4444 C C . SER B 1 255 ? -20.219 22.281 3.57 1 61.78 255 SER B C 1
ATOM 4446 O O . SER B 1 255 ? -20.016 23.422 3.18 1 61.78 255 SER B O 1
ATOM 4448 N N . ILE B 1 256 ? -20.031 21.266 2.799 1 53.56 256 ILE B N 1
ATOM 4449 C CA . ILE B 1 256 ? -19.297 21.406 1.542 1 53.56 256 ILE B CA 1
ATOM 4450 C C . ILE B 1 256 ? -20.281 21.734 0.417 1 53.56 256 ILE B C 1
ATOM 4452 O O . ILE B 1 256 ? -21.234 21 0.167 1 53.56 256 ILE B O 1
ATOM 4456 N N . ARG B 1 257 ? -20.141 22.953 -0.106 1 47.78 257 ARG B N 1
ATOM 4457 C CA . ARG B 1 257 ? -21.109 23.438 -1.09 1 47.78 257 ARG B CA 1
ATOM 4458 C C . ARG B 1 257 ? -20.562 23.312 -2.506 1 47.78 257 ARG B C 1
ATOM 4460 O O . ARG B 1 257 ? -21.297 23.438 -3.48 1 47.78 257 ARG B O 1
ATOM 4467 N N . SER B 1 258 ? -19.203 23.219 -2.725 1 51.22 258 SER B N 1
ATOM 4468 C CA . SER B 1 258 ? -18.688 23.156 -4.086 1 51.22 258 SER B CA 1
ATOM 4469 C C . SER B 1 258 ? -17.688 22.016 -4.25 1 51.22 258 SER B C 1
ATOM 4471 O O . SER B 1 258 ? -17.047 21.594 -3.277 1 51.22 258 SER B O 1
ATOM 4473 N N . LEU B 1 259 ? -17.766 21.469 -5.516 1 50.75 259 LEU B N 1
ATOM 4474 C CA . LEU B 1 259 ? -16.828 20.453 -5.965 1 50.75 259 LEU B CA 1
ATOM 4475 C C . LEU B 1 259 ? -15.477 21.078 -6.332 1 50.75 259 LEU B C 1
ATOM 4477 O O . LEU B 1 259 ? -15.43 22.203 -6.816 1 50.75 259 LEU B O 1
ATOM 4481 N N . GLY B 1 260 ? -14.344 20.562 -5.984 1 45.06 260 GLY B N 1
ATOM 4482 C CA . GLY B 1 260 ? -13.094 21.031 -6.555 1 45.06 260 GLY B CA 1
ATOM 4483 C C . GLY B 1 260 ? -12.297 21.906 -5.602 1 45.06 260 GLY B C 1
ATOM 4484 O O . GLY B 1 260 ? -12.07 23.094 -5.871 1 45.06 260 GLY B O 1
ATOM 4485 N N . GLY B 1 261 ? -12.008 21.562 -4.328 1 44.44 261 GLY B N 1
ATOM 4486 C CA . GLY B 1 261 ? -11.055 22.125 -3.383 1 44.44 261 GLY B CA 1
ATOM 4487 C C . GLY B 1 261 ? -11.336 23.578 -3.027 1 44.44 261 GLY B C 1
ATOM 4488 O O . GLY B 1 261 ? -10.414 24.375 -2.898 1 44.44 261 GLY B O 1
ATOM 4489 N N . LEU B 1 262 ? -12.383 24.25 -3.311 1 37.91 262 LEU B N 1
ATOM 4490 C CA . LEU B 1 262 ? -12.414 25.609 -2.764 1 37.91 262 LEU B CA 1
ATOM 4491 C C . LEU B 1 262 ? -11.977 25.609 -1.302 1 37.91 262 LEU B C 1
ATOM 4493 O O . LEU B 1 262 ? -12.375 24.734 -0.531 1 37.91 262 LEU B O 1
ATOM 4497 N N . SER B 1 263 ? -10.742 26.094 -1.015 1 36.09 263 SER B N 1
ATOM 4498 C CA . SER B 1 263 ? -10.164 26.281 0.309 1 36.09 263 SER B CA 1
ATOM 4499 C C . SER B 1 263 ? -11.234 26.656 1.331 1 36.09 263 SER B C 1
ATOM 4501 O O . SER B 1 263 ? -12.195 27.359 1.006 1 36.09 263 SER B O 1
ATOM 4503 N N . PHE B 1 264 ? -11.406 25.812 2.299 1 36.56 264 PHE B N 1
ATOM 4504 C CA . PHE B 1 264 ? -12.211 26.141 3.467 1 36.56 264 PHE B CA 1
ATOM 4505 C C . PHE B 1 264 ? -12.227 27.656 3.701 1 36.56 264 PHE B C 1
ATOM 4507 O O . PHE B 1 264 ? -13.219 28.203 4.172 1 36.56 264 PHE B O 1
ATOM 4514 N N . GLU B 1 265 ? -11.141 28.281 3.359 1 37 265 GLU B N 1
ATOM 4515 C CA . GLU B 1 265 ? -11.039 29.703 3.709 1 37 265 GLU B CA 1
ATOM 4516 C C . GLU B 1 265 ? -12.062 30.531 2.947 1 37 265 GLU B C 1
ATOM 4518 O O . GLU B 1 265 ? -12.555 31.547 3.461 1 37 265 GLU B O 1
ATOM 4523 N N . GLN B 1 266 ? -12.273 30.188 1.745 1 36.19 266 GLN B N 1
ATOM 4524 C CA . GLN B 1 266 ? -13.102 31.156 1.026 1 36.19 266 GLN B CA 1
ATOM 4525 C C . GLN B 1 266 ? -14.57 31 1.397 1 36.19 266 GLN B C 1
ATOM 4527 O O . GLN B 1 266 ? -15.383 31.875 1.112 1 36.19 266 GLN B O 1
ATOM 4532 N N . VAL B 1 267 ? -14.953 29.922 1.907 1 39.09 267 VAL B N 1
ATOM 4533 C CA . VAL B 1 267 ? -16.344 29.797 2.33 1 39.09 267 VAL B CA 1
ATOM 4534 C C . VAL B 1 267 ? -16.5 30.328 3.75 1 39.09 267 VAL B C 1
ATOM 4536 O O . VAL B 1 267 ? -17.547 30.141 4.379 1 39.09 267 VAL B O 1
ATOM 4539 N N . SER B 1 268 ? -15.547 30.812 4.379 1 36.88 268 SER B N 1
ATOM 4540 C CA . SER B 1 268 ? -15.703 31.391 5.707 1 36.88 268 SER B CA 1
ATOM 4541 C C . SER B 1 268 ? -16.875 32.375 5.742 1 36.88 268 SER B C 1
ATOM 4543 O O . SER B 1 268 ? -17.406 32.688 6.816 1 36.88 268 SER B O 1
ATOM 4545 N N . GLY B 1 269 ? -17.047 33.156 4.695 1 35.94 269 GLY B N 1
ATOM 4546 C CA . GLY B 1 269 ? -18.031 34.188 4.91 1 35.94 269 GLY B CA 1
ATOM 4547 C C . GLY B 1 269 ? -19.453 33.688 4.895 1 35.94 269 GLY B C 1
ATOM 4548 O O . GLY B 1 269 ? -20.391 34.469 5.109 1 35.94 269 GLY B O 1
ATOM 4549 N N . THR B 1 270 ? -19.812 32.719 4 1 38.31 270 THR B N 1
ATOM 4550 C CA . THR B 1 270 ? -21.266 32.5 3.926 1 38.31 270 THR B CA 1
ATOM 4551 C C . THR B 1 270 ? -21.75 31.688 5.121 1 38.31 270 THR B C 1
ATOM 4553 O O . THR B 1 270 ? -21 30.891 5.695 1 38.31 270 THR B O 1
ATOM 4556 N N . ILE B 1 271 ? -22.766 32 5.828 1 41.12 271 ILE B N 1
ATOM 4557 C CA . ILE B 1 271 ? -23.5 31.312 6.887 1 41.12 271 ILE B CA 1
ATOM 4558 C C . ILE B 1 271 ? -23.469 29.812 6.656 1 41.12 271 ILE B C 1
ATOM 4560 O O . ILE B 1 271 ? -23.781 29.328 5.566 1 41.12 271 ILE B O 1
ATOM 4564 N N . PRO B 1 272 ? -22.734 28.984 7.402 1 49.22 272 PRO B N 1
ATOM 4565 C CA . PRO B 1 272 ? -22.625 27.516 7.332 1 49.22 272 PRO B CA 1
ATOM 4566 C C . PRO B 1 272 ? -23.953 26.844 6.996 1 49.22 272 PRO B C 1
ATOM 4568 O O . PRO B 1 272 ? -24.781 26.625 7.887 1 49.22 272 PRO B O 1
ATOM 4571 N N . SER B 1 273 ? -24.812 27.375 6.145 1 53.53 273 SER B N 1
ATOM 4572 C CA . SER B 1 273 ? -26.031 26.625 5.887 1 53.53 273 SER B CA 1
ATOM 4573 C C . SER B 1 273 ? -25.734 25.234 5.363 1 53.53 273 SER B C 1
ATOM 4575 O O . SER B 1 273 ? -24.844 25.047 4.539 1 53.53 273 SER B O 1
ATOM 4577 N N . THR B 1 274 ? -26.078 24.156 6.156 1 63.69 274 THR B N 1
ATOM 4578 C CA . THR B 1 274 ? -25.938 22.734 5.859 1 63.69 274 THR B CA 1
ATOM 4579 C C . THR B 1 274 ? -26.766 22.344 4.645 1 63.69 274 THR B C 1
ATOM 4581 O O . THR B 1 274 ? -27.891 22.828 4.473 1 63.69 274 THR B O 1
ATOM 4584 N N . LEU B 1 275 ? -26.203 21.875 3.523 1 68.69 275 LEU B N 1
ATOM 4585 C CA . LEU B 1 275 ? -26.891 21.406 2.32 1 68.69 275 LEU B CA 1
ATOM 4586 C C . LEU B 1 275 ? -27.766 20.188 2.623 1 68.69 275 LEU B C 1
ATOM 4588 O O . LEU B 1 275 ? -27.312 19.25 3.287 1 68.69 275 LEU B O 1
ATOM 4592 N N . PRO B 1 276 ? -29.094 20.328 2.236 1 76.25 276 PRO B N 1
ATOM 4593 C CA . PRO B 1 276 ? -29.922 19.125 2.328 1 76.25 276 PRO B CA 1
ATOM 4594 C C . PRO B 1 276 ? -29.344 17.953 1.532 1 76.25 276 PRO B C 1
ATOM 4596 O O . PRO B 1 276 ? -28.516 18.156 0.63 1 76.25 276 PRO B O 1
ATOM 4599 N N . LEU B 1 277 ? -29.703 16.797 1.863 1 78.75 277 LEU B N 1
ATOM 4600 C CA . LEU B 1 277 ? -29.188 15.562 1.264 1 78.75 277 LEU B CA 1
ATOM 4601 C C . LEU B 1 277 ? -29.375 15.586 -0.251 1 78.75 277 LEU B C 1
ATOM 4603 O O . LEU B 1 277 ? -28.469 15.18 -0.991 1 78.75 277 LEU B O 1
ATOM 4607 N N . GLY B 1 278 ? -30.578 16.047 -0.689 1 77.56 278 GLY B N 1
ATOM 4608 C CA . GLY B 1 278 ? -30.828 16.078 -2.121 1 77.56 278 GLY B CA 1
ATOM 4609 C C . GLY B 1 278 ? -29.812 16.922 -2.883 1 77.56 278 GLY B C 1
ATOM 4610 O O . GLY B 1 278 ? -29.359 16.516 -3.955 1 77.56 278 GLY B O 1
ATOM 4611 N N . GLN B 1 279 ? -29.438 17.969 -2.354 1 75.38 279 GLN B N 1
ATOM 4612 C CA . GLN B 1 279 ? -28.469 18.859 -3.002 1 75.38 279 GLN B CA 1
ATOM 4613 C C . GLN B 1 279 ? -27.062 18.266 -2.957 1 75.38 279 GLN B C 1
ATOM 4615 O O . GLN B 1 279 ? -26.297 18.406 -3.908 1 75.38 279 GLN B O 1
ATOM 4620 N N . SER B 1 280 ? -26.781 17.594 -1.884 1 78.38 280 SER B N 1
ATOM 4621 C CA . SER B 1 280 ? -25.484 16.906 -1.804 1 78.38 280 SER B CA 1
ATOM 4622 C C . SER B 1 280 ? -25.375 15.805 -2.852 1 78.38 280 SER B C 1
ATOM 4624 O O . SER B 1 280 ? -24.328 15.625 -3.467 1 78.38 280 SER B O 1
ATOM 4626 N N . MET B 1 281 ? -26.469 15.164 -3.062 1 81.81 281 MET B N 1
ATOM 4627 C CA . MET B 1 281 ? -26.484 14.086 -4.039 1 81.81 281 MET B CA 1
ATOM 4628 C C . MET B 1 281 ? -26.312 14.625 -5.457 1 81.81 281 MET B C 1
ATOM 4630 O O . MET B 1 281 ? -25.672 14 -6.297 1 81.81 281 MET B O 1
ATOM 4634 N N . LEU B 1 282 ? -26.875 15.75 -5.668 1 78 282 LEU B N 1
ATOM 4635 C CA . LEU B 1 282 ? -26.75 16.375 -6.984 1 78 282 LEU B CA 1
ATOM 4636 C C . LEU B 1 282 ? -25.312 16.828 -7.242 1 78 282 LEU B C 1
ATOM 4638 O O . LEU B 1 282 ? -24.828 16.734 -8.375 1 78 282 LEU B O 1
ATOM 4642 N N . LEU B 1 283 ? -24.688 17.188 -6.242 1 76.88 283 LEU B N 1
ATOM 4643 C CA . LEU B 1 283 ? -23.312 17.641 -6.355 1 76.88 283 LEU B CA 1
ATOM 4644 C C . LEU B 1 283 ? -22.375 16.484 -6.699 1 76.88 283 LEU B C 1
ATOM 4646 O O . LEU B 1 283 ? -21.422 16.656 -7.453 1 76.88 283 LEU B O 1
ATOM 4650 N N . VAL B 1 284 ? -22.75 15.328 -6.223 1 82.25 284 VAL B N 1
ATOM 4651 C CA . VAL B 1 284 ? -21.812 14.219 -6.387 1 82.25 284 VAL B CA 1
ATOM 4652 C C . VAL B 1 284 ? -22.312 13.273 -7.477 1 82.25 284 VAL B C 1
ATOM 4654 O O . VAL B 1 284 ? -21.828 12.148 -7.609 1 82.25 284 VAL B O 1
ATOM 4657 N N . TRP B 1 285 ? -23.234 13.625 -8.258 1 85.62 285 TRP B N 1
ATOM 4658 C CA . TRP B 1 285 ? -23.844 12.773 -9.273 1 85.62 285 TRP B CA 1
ATOM 4659 C C . TRP B 1 285 ? -22.797 12.281 -10.273 1 85.62 285 TRP B C 1
ATOM 4661 O O . TRP B 1 285 ? -22.797 11.109 -10.656 1 85.62 285 TRP B O 1
ATOM 4671 N N . PRO B 1 286 ? -21.922 13.141 -10.734 1 84.5 286 PRO B N 1
ATOM 4672 C CA . PRO B 1 286 ? -20.922 12.633 -11.672 1 84.5 286 PRO B CA 1
ATOM 4673 C C . PRO B 1 286 ? -20.016 11.57 -11.047 1 84.5 286 PRO B C 1
ATOM 4675 O O . PRO B 1 286 ? -19.641 10.602 -11.719 1 84.5 286 PRO B O 1
ATOM 4678 N N . ASN B 1 287 ? -19.719 11.719 -9.781 1 89 287 ASN B N 1
ATOM 4679 C CA . ASN B 1 287 ? -18.891 10.734 -9.086 1 89 287 ASN B CA 1
ATOM 4680 C C . ASN B 1 287 ? -19.609 9.398 -8.953 1 89 287 ASN B C 1
ATOM 4682 O O . ASN B 1 287 ? -19 8.344 -9.148 1 89 287 ASN B O 1
ATOM 4686 N N . ILE B 1 288 ? -20.875 9.492 -8.672 1 90.94 288 ILE B N 1
ATOM 4687 C CA . ILE B 1 288 ? -21.672 8.281 -8.523 1 90.94 288 ILE B CA 1
ATOM 4688 C C . ILE B 1 288 ? -21.75 7.547 -9.859 1 90.94 288 ILE B C 1
ATOM 4690 O O . ILE B 1 288 ? -21.516 6.34 -9.922 1 90.94 288 ILE B O 1
ATOM 4694 N N . THR B 1 289 ? -22 8.289 -10.852 1 92.12 289 THR B N 1
ATOM 4695 C CA . THR B 1 289 ? -22.141 7.691 -12.18 1 92.12 289 THR B CA 1
ATOM 4696 C C . THR B 1 289 ? -20.828 7.062 -12.641 1 92.12 289 THR B C 1
ATOM 4698 O O . THR B 1 289 ? -20.828 5.953 -13.18 1 92.12 289 THR B O 1
ATOM 4701 N N . ALA B 1 290 ? -19.766 7.73 -12.414 1 92.62 290 ALA B N 1
ATOM 4702 C CA . ALA B 1 290 ? -18.469 7.215 -12.828 1 92.62 290 ALA B CA 1
ATOM 4703 C C . ALA B 1 290 ? -18.094 5.949 -12.055 1 92.62 290 ALA B C 1
ATOM 4705 O O . ALA B 1 290 ? -17.609 4.98 -12.641 1 92.62 290 ALA B O 1
ATOM 4706 N N . LEU B 1 291 ? -18.344 5.961 -10.836 1 93.38 291 LEU B N 1
ATOM 4707 C CA . LEU B 1 291 ? -18.016 4.809 -10 1 93.38 291 LEU B CA 1
ATOM 4708 C C . LEU B 1 291 ? -18.875 3.607 -10.367 1 93.38 291 LEU B C 1
ATOM 4710 O O . LEU B 1 291 ? -18.359 2.494 -10.508 1 93.38 291 LEU B O 1
ATOM 4714 N N . VAL B 1 292 ? -20.156 3.791 -10.531 1 94.62 292 VAL B N 1
ATOM 4715 C CA . VAL B 1 292 ? -21.078 2.717 -10.875 1 94.62 292 VAL B CA 1
ATOM 4716 C C . VAL B 1 292 ? -20.781 2.201 -12.281 1 94.62 292 VAL B C 1
ATOM 4718 O O . VAL B 1 292 ? -20.734 0.99 -12.508 1 94.62 292 VAL B O 1
ATOM 4721 N N . ALA B 1 293 ? -20.562 3.115 -13.156 1 94.94 293 ALA B N 1
ATOM 4722 C CA . ALA B 1 293 ? -20.219 2.721 -14.523 1 94.94 293 ALA B CA 1
ATOM 4723 C C . ALA B 1 293 ? -18.922 1.914 -14.547 1 94.94 293 ALA B C 1
ATOM 4725 O O . ALA B 1 293 ? -18.844 0.885 -15.227 1 94.94 293 ALA B O 1
ATOM 4726 N N . GLY B 1 294 ? -17.953 2.412 -13.836 1 94.12 294 GLY B N 1
ATOM 4727 C CA . GLY B 1 294 ? -16.703 1.677 -13.766 1 94.12 294 GLY B CA 1
ATOM 4728 C C . GLY B 1 294 ? -16.859 0.266 -13.234 1 94.12 294 GLY B C 1
ATOM 4729 O O . GLY B 1 294 ? -16.25 -0.673 -13.75 1 94.12 294 GLY B O 1
ATOM 4730 N N . THR B 1 295 ? -17.656 0.109 -12.266 1 95.12 295 THR B N 1
ATOM 4731 C CA . THR B 1 295 ? -17.891 -1.192 -11.656 1 95.12 295 THR B CA 1
ATOM 4732 C C . THR B 1 295 ? -18.625 -2.115 -12.625 1 95.12 295 THR B C 1
ATOM 4734 O O . THR B 1 295 ? -18.266 -3.283 -12.773 1 95.12 295 THR B O 1
ATOM 4737 N N . LEU B 1 296 ? -19.609 -1.553 -13.305 1 95.5 296 LEU B N 1
ATOM 4738 C CA . LEU B 1 296 ? -20.391 -2.346 -14.25 1 95.5 296 LEU B CA 1
ATOM 4739 C C . LEU B 1 296 ? -19.547 -2.736 -15.461 1 95.5 296 LEU B C 1
ATOM 4741 O O . LEU B 1 296 ? -19.656 -3.857 -15.961 1 95.5 296 LEU B O 1
ATOM 4745 N N . ILE B 1 297 ? -18.719 -1.862 -15.906 1 96 297 ILE B N 1
ATOM 4746 C CA . ILE B 1 297 ? -17.828 -2.152 -17.031 1 96 297 ILE B CA 1
ATOM 4747 C C . ILE B 1 297 ? -16.859 -3.264 -16.656 1 96 297 ILE B C 1
ATOM 4749 O O . ILE B 1 297 ? -16.641 -4.199 -17.422 1 96 297 ILE B O 1
ATOM 4753 N N . CYS B 1 298 ? -16.297 -3.109 -15.508 1 95.44 298 CYS B N 1
ATOM 4754 C CA . CYS B 1 298 ? -15.359 -4.137 -15.047 1 95.44 298 CYS B CA 1
ATOM 4755 C C . CYS B 1 298 ? -16.047 -5.488 -14.938 1 95.44 298 CYS B C 1
ATOM 4757 O O . CYS B 1 298 ? -15.469 -6.52 -15.281 1 95.44 298 CYS B O 1
ATOM 4759 N N . PHE B 1 299 ? -17.25 -5.477 -14.469 1 95.69 299 PHE B N 1
ATOM 4760 C CA . PHE B 1 299 ? -18.016 -6.707 -14.414 1 95.69 299 PHE B CA 1
ATOM 4761 C C . PHE B 1 299 ? -18.281 -7.25 -15.82 1 95.69 299 PHE B C 1
ATOM 4763 O O . PHE B 1 299 ? -18.141 -8.453 -16.062 1 95.69 299 PHE B O 1
ATOM 4770 N N . GLY B 1 300 ? -18.656 -6.375 -16.672 1 96.19 300 GLY B N 1
ATOM 4771 C CA . GLY B 1 300 ? -18.875 -6.781 -18.047 1 96.19 300 GLY B CA 1
ATOM 4772 C C . GLY B 1 300 ? -17.656 -7.41 -18.688 1 96.19 300 GLY B C 1
ATOM 4773 O O . GLY B 1 300 ? -17.766 -8.43 -19.375 1 96.19 300 GLY B O 1
ATOM 4774 N N . ILE B 1 301 ? -16.547 -6.906 -18.469 1 96.5 301 ILE B N 1
ATOM 4775 C CA . ILE B 1 301 ? -15.297 -7.43 -19 1 96.5 301 ILE B CA 1
ATOM 4776 C C . ILE B 1 301 ? -15.031 -8.82 -18.438 1 96.5 301 ILE B C 1
ATOM 4778 O O . ILE B 1 301 ? -14.695 -9.75 -19.172 1 96.5 301 ILE B O 1
ATOM 4782 N N . SER B 1 302 ? -15.18 -8.953 -17.141 1 95.56 302 SER B N 1
ATOM 4783 C CA . SER B 1 302 ? -14.969 -10.25 -16.5 1 95.56 302 SER B CA 1
ATOM 4784 C C . SER B 1 302 ? -15.945 -11.289 -17.047 1 95.56 302 SER B C 1
ATOM 4786 O O . SER B 1 302 ? -15.547 -12.422 -17.328 1 95.56 302 SER B O 1
ATOM 4788 N N . TYR B 1 303 ? -17.141 -10.883 -17.234 1 94.94 303 TYR B N 1
ATOM 4789 C CA . TYR B 1 303 ? -18.172 -11.781 -17.75 1 94.94 303 TYR B CA 1
ATOM 4790 C C . TYR B 1 303 ? -17.844 -12.227 -19.172 1 94.94 303 TYR B C 1
ATOM 4792 O O . TYR B 1 303 ? -17.875 -13.422 -19.484 1 94.94 303 TYR B O 1
ATOM 4800 N N . MET B 1 304 ? -17.484 -11.336 -19.984 1 95.81 304 MET B N 1
ATOM 4801 C CA . MET B 1 304 ? -17.172 -11.633 -21.391 1 95.81 304 MET B CA 1
ATOM 4802 C C . MET B 1 304 ? -15.93 -12.5 -21.484 1 95.81 304 MET B C 1
ATOM 4804 O O . MET B 1 304 ? -15.883 -13.445 -22.281 1 95.81 304 MET B O 1
ATOM 4808 N N . LEU B 1 305 ? -14.93 -12.234 -20.734 1 95.38 305 LEU B N 1
ATOM 4809 C CA . LEU B 1 305 ? -13.688 -13.008 -20.766 1 95.38 305 LEU B CA 1
ATOM 4810 C C . LEU B 1 305 ? -13.938 -14.453 -20.328 1 95.38 305 LEU B C 1
ATOM 4812 O O . LEU B 1 305 ? -13.406 -15.383 -20.938 1 95.38 305 LEU B O 1
ATOM 4816 N N . PHE B 1 306 ? -14.727 -14.617 -19.344 1 93.25 306 PHE B N 1
ATOM 4817 C CA . PHE B 1 306 ? -14.992 -15.961 -18.844 1 93.25 306 PHE B CA 1
ATOM 4818 C C . PHE B 1 306 ? -15.82 -16.766 -19.844 1 93.25 306 PHE B C 1
ATOM 4820 O O . PHE B 1 306 ? -15.547 -17.938 -20.078 1 93.25 306 PHE B O 1
ATOM 4827 N N . MET B 1 307 ? -16.812 -16.141 -20.406 1 91.62 307 MET B N 1
ATOM 4828 C CA . MET B 1 307 ? -17.703 -16.828 -21.344 1 91.62 307 MET B CA 1
ATOM 4829 C C . MET B 1 307 ? -16.969 -17.219 -22.625 1 91.62 307 MET B C 1
ATOM 4831 O O . MET B 1 307 ? -17.312 -18.188 -23.281 1 91.62 307 MET B O 1
ATOM 4835 N N . ASN B 1 308 ? -15.938 -16.484 -22.922 1 90.75 308 ASN B N 1
ATOM 4836 C CA . ASN B 1 308 ? -15.203 -16.75 -24.156 1 90.75 308 ASN B CA 1
ATOM 4837 C C . ASN B 1 308 ? -14.016 -17.672 -23.922 1 90.75 308 ASN B C 1
ATOM 4839 O O . ASN B 1 308 ? -13.328 -18.062 -24.859 1 90.75 308 ASN B O 1
ATOM 4843 N N . GLN B 1 309 ? -13.75 -17.906 -22.719 1 86.38 309 GLN B N 1
ATOM 4844 C CA . GLN B 1 309 ? -12.625 -18.781 -22.422 1 86.38 309 GLN B CA 1
ATOM 4845 C C . GLN B 1 309 ? -12.977 -20.234 -22.719 1 86.38 309 GLN B C 1
ATOM 4847 O O . GLN B 1 309 ? -14.07 -20.703 -22.391 1 86.38 309 GLN B O 1
ATOM 4852 N N . GLU B 1 310 ? -12.125 -20.828 -23.594 1 71.62 310 GLU B N 1
ATOM 4853 C CA . GLU B 1 310 ? -12.297 -22.25 -23.891 1 71.62 310 GLU B CA 1
ATOM 4854 C C . GLU B 1 310 ? -11.852 -23.109 -22.719 1 71.62 310 GLU B C 1
ATOM 4856 O O . GLU B 1 310 ? -10.695 -23.047 -22.281 1 71.62 310 GLU B O 1
ATOM 4861 N N . ILE B 1 311 ? -12.703 -23.406 -21.859 1 65.44 311 ILE B N 1
ATOM 4862 C CA . ILE B 1 311 ? -12.375 -24.281 -20.75 1 65.44 311 ILE B CA 1
ATOM 4863 C C . ILE B 1 311 ? -12.258 -25.719 -21.25 1 65.44 311 ILE B C 1
ATOM 4865 O O . ILE B 1 311 ? -13.234 -26.297 -21.734 1 65.44 311 ILE B O 1
ATOM 4869 N N . ARG B 1 312 ? -11.008 -26.016 -21.875 1 52.41 312 ARG B N 1
ATOM 4870 C CA . ARG B 1 312 ? -10.797 -27.375 -22.328 1 52.41 312 ARG B CA 1
ATOM 4871 C C . ARG B 1 312 ? -10.898 -28.359 -21.172 1 52.41 312 ARG B C 1
ATOM 4873 O O . ARG B 1 312 ? -10.297 -28.172 -20.125 1 52.41 312 ARG B O 1
ATOM 4880 N N . ALA B 1 313 ? -11.945 -29.203 -21.203 1 44.34 313 ALA B N 1
ATOM 4881 C CA . ALA B 1 313 ? -12.047 -30.438 -20.453 1 44.34 313 ALA B CA 1
ATOM 4882 C C . ALA B 1 313 ? -10.867 -31.359 -20.734 1 44.34 313 ALA B C 1
ATOM 4884 O O . ALA B 1 313 ? -10.336 -31.375 -21.859 1 44.34 313 ALA B O 1
#

InterPro domains:
  IPR032688 ABC-2 type transporter permease protein NosY-like [PF12679] (12-310)

Foldseek 3Di:
DPPPPVQVVVLVVLLVVLLVCQVPDPVNVVLLVVLLVLLVVLQVQVLVCCVVCVPVLPPCVQASLLCQQQPGDPPRHHVLVSLLQSLLVLLLVLAQQLALVCVVVVCLVVVPPDPHDPLSSVVSSLNSSLVNSLVSLVVSLVVSQVVVCVRVVDHHDPQNVVLSVVLSVVSSLLSLLSNLQSNLLNLVDNDSVVSSVVSVVVSCCLVPPQLVVLLVVLVVPDDDPVVSQVSSQVSNLVRSSSLSSQLSCLSSFQLDQADTCPDPVVCVPDDSPGDGNVNSCVRSVVSSCVSNVSSVVSNVSSSVSSVPDDPDD/DPPPPVQVVVLVVLLVVLLVCQVPDPVNVVLLVVLLVLLVVLQVQVLVCCVVCVPVLPPCVQASLLCQQQPGDPPRHHVLVSLLQSLLVLLLVLAQQLALVCVVVVCLVVVPPDPHDPLSSVVSSLNSSLVNSLVSLVVSLVVSQVSVCVRVVDHHDPQNVVLSVVLSVVSSLLSLLSNLQSNLLNLVDNDSVVSSVVSVVVSCCLVPPQLVVLLVVLVVPDDDPVVSQVSSVVSNLVRSSSLSSQLSCLSSFQLDQADTCPDPVVCVPDDSPGDGNVNSCVRSVVSSVVSNVSSVVSNVSSSVSSVPDDPDD

pLDDT: mean 81.45, std 15.81, range [31.86, 98.06]